Protein AF-0000000085029215 (afdb_homodimer)

Secondary structure (DSSP, 8-state):
----HHHHHHHHHHHHHHHHTTGGG-EE--SSGGGGGS-TT--EEEEEETTS-EEEEESTT--EE-GGGHHHHHHHHHHHHT-HHHHHHHS-----SS-TT-SHHHHHS-SS-S-TTSHHHHHHHHHH--SSSHHHHHHHHHHHHHT-TT--B-HHHHHHHHHHTHHHHHHHHHHHHTT-S-S-HHHHHHHHHHHHTBEE-HHHHHHHHHHHHTTTB-TTT--B-S-HHHHHHHHHHHHHHTTGGGHHHHHHHT-S-EEE-TTSEEEEEETTTEEEEEE--EE-TTS-BHHHHHHHHHHHHHHT-STT-S---/----HHHHHHHHHHHHHHHHTTGGG-B---SSGGGGGS-TT--EEEEEETTS-EEEEESTT--EE-GGGHHHHHHHHHHHHT-HHHHHHHS-----SS-TT-SHHHHHS-SS-S-TTSHHHHHHHHHH--SSSHHHHHHHHHHHHHT-TT--B-HHHHHHHHHHTHHHHHHHHHHHHTT-S-S-HHHHHHHHHHHHTBEE-HHHHHHHHHHHHTTTB-TTT--B-S-HHHHHHHHHHHHHHTTGGGHHHHHHHT-S-EEE-TTSEEEEEETTTEEEEEE---B-TTS-BHHHHHHHHHHHHHHT--TT-S---

Solvent-accessible surface area (backbone atoms only — not comparable to full-atom values): 29924 Å² total; per-residue (Å²): 131,88,77,51,70,67,56,52,46,49,50,48,46,50,21,49,54,56,10,59,73,41,36,84,72,27,45,57,42,57,90,47,65,66,55,47,68,58,62,70,83,49,42,16,31,17,40,28,38,54,88,68,53,72,44,71,38,76,45,18,79,55,72,37,36,34,26,53,38,34,35,59,56,43,45,51,48,14,41,72,53,48,26,64,69,61,51,54,73,45,24,46,52,31,42,50,60,50,58,53,78,54,63,65,59,53,70,73,74,53,76,46,33,46,19,47,72,27,54,62,12,31,48,39,33,50,43,43,38,62,52,101,48,52,55,59,56,47,52,52,50,50,20,59,50,31,71,37,87,78,58,45,70,39,63,69,45,23,53,47,44,64,72,63,37,59,66,60,48,52,47,38,50,52,33,38,73,68,69,56,36,63,78,56,51,68,62,36,48,50,44,44,35,44,51,25,18,26,38,42,25,10,45,32,30,4,39,32,18,16,26,47,30,38,48,15,28,39,68,87,77,64,45,74,78,38,59,47,71,56,33,34,42,53,46,43,46,21,34,53,33,18,46,45,62,42,11,30,50,44,32,55,69,26,24,41,30,22,31,36,8,59,48,8,34,36,33,26,30,28,71,86,9,22,5,28,6,18,25,10,33,18,16,34,97,76,39,42,18,40,22,33,51,44,23,47,33,44,47,18,67,76,46,28,34,24,73,69,46,88,52,83,109,131,89,76,52,72,68,56,53,46,49,51,48,47,51,20,49,54,57,10,60,72,40,36,84,73,27,46,58,41,57,90,48,65,68,54,46,69,59,60,70,82,48,42,16,33,16,41,27,38,54,87,68,52,72,43,72,39,75,45,19,78,53,72,38,37,35,26,55,38,33,34,60,57,45,44,52,48,15,41,72,52,48,27,64,69,60,51,55,72,46,24,46,52,31,42,51,60,51,57,50,80,57,63,65,59,53,70,74,74,54,77,46,33,46,19,48,70,26,54,63,13,31,47,39,35,49,44,43,38,62,52,100,49,51,55,61,55,47,51,52,49,51,21,59,50,31,70,36,87,78,57,44,71,38,63,69,46,24,52,48,44,64,72,62,39,58,66,60,48,52,48,40,50,52,33,38,74,69,69,54,36,62,78,56,52,69,62,37,48,51,46,44,35,44,49,26,18,26,38,42,26,10,47,31,30,3,39,31,17,16,25,48,32,39,48,15,26,38,66,88,78,64,45,74,78,38,59,48,71,56,32,34,42,52,46,41,46,22,36,52,32,18,46,46,63,42,11,30,50,45,33,56,66,27,24,41,31,24,31,36,7,61,48,8,36,35,32,27,30,28,71,86,9,23,4,28,6,18,24,10,30,16,17,34,97,75,40,40,18,38,22,33,52,45,23,46,34,45,47,17,67,75,46,28,35,25,73,69,46,89,52,83,108

Organism: Acidaminococcus fermentans (strain ATCC 25085 / DSM 20731 / CCUG 9996 / CIP 106432 / VR4) (NCBI:txid591001)

Radius of gyration: 23.84 Å; Cα contacts (8 Å, |Δi|>4): 1475; chains: 2; bounding box: 52×67×58 Å

pLDDT: mean 93.34, std 10.78, range [43.97, 98.94]

Foldseek 3Di:
DPDDPVRLLVLLQVLLVQLQVCLVQFAFDPLQPVSNPDDQNFKKKWKAFLVGDIHIDTPQPDKWFQALVLLLLLLLQLCVAQNDCQLCVQAALAADLDALLDPVVCPDDDVHHHRSSGLLSVLQSLQSRDDPDSLVVSQVLLCVQLVHNVWDFDPSSLVSCLVSVVSSLVSLVSCVVVVSHDDDSSVSVSSSSRSRRIMDGQSSLFSNLLCLLVQQANSVVRDRSGHSVSSVSSQVSLQRPAQGSCSVVLCVQLQWRWHFRLSAKIWTHFHNRMIMIMGRSGAHPSSYRSSVSSSSSSCCVVQVRHRPGPDHD/DPDDPVRLLVLLQVLLVQLQVCLVQFAFDPLQPVSNPDDQNFKKKWKAFLVGDIHIDTFQPDKWFQALVLLLLLLLQLCVAQNDCLLCVQAALAADLDALLDPVVCPDDDVHHHRSSGLLSVLQSLQSRDDPDSLVVSLVLLCVQLVHNPWAFDPSSLVSCLVSVVSSLVSLVSSVVVVSHDDDSSVSVSSSSRSRRIMDGQSSLFSNLLCLLVQQANSVVRDRSGHSVSSVSSQVSLQRPAQGSCSVVLCVQLQWRWHFRLSAKIWTHFHNRMIMIMGGSGAHPSSYRSSVSSSSSSCCVVQVRHRPGPDHD

InterPro domains:
  IPR012338 Beta-lactamase/transpeptidase-like [G3DSA:3.40.710.10] (2-310)
  IPR012338 Beta-lactamase/transpeptidase-like [SSF56601] (5-309)
  IPR015868 Glutaminase [MF_00313] (8-308)
  IPR015868 Glutaminase [PF04960] (26-308)
  IPR015868 Glutaminase [PTHR12544] (4-311)
  IPR015868 Glutaminase [TIGR03814] (12-308)

Nearest PDB structures (foldseek):
  2pby-assembly1_C  TM=9.655E-01  e=1.599E-29  Geobacillus kaustophilus HTA426
  2pby-assembly1_B  TM=9.521E-01  e=1.149E-28  Geobacillus kaustophilus HTA426
  8bsm-assembly1_A  TM=9.367E-01  e=2.574E-26  Homo sapiens
  7sbn-assembly1_A  TM=9.062E-01  e=6.396E-26  Homo sapiens
  7sbn-assembly1_B  TM=9.075E-01  e=2.382E-25  Homo sapiens

Structure (mmCIF, N/CA/C/O backbone):
data_AF-0000000085029215-model_v1
#
loop_
_entity.id
_entity.type
_entity.pdbx_description
1 polymer Glutaminase
#
loop_
_atom_site.group_PDB
_atom_site.id
_atom_site.type_symbol
_atom_site.label_atom_id
_atom_site.label_alt_id
_atom_site.label_comp_id
_atom_site.label_asym_id
_atom_site.label_entity_id
_atom_site.label_seq_id
_atom_site.pdbx_PDB_ins_code
_atom_site.Cartn_x
_atom_site.Cartn_y
_atom_site.Cartn_z
_atom_site.occupancy
_atom_site.B_iso_or_equiv
_atom_site.auth_seq_id
_atom_site.auth_comp_id
_atom_site.auth_asym_id
_atom_site.auth_atom_id
_atom_site.pdbx_PDB_model_num
ATOM 1 N N . MET A 1 1 ? -18.906 8.383 -19.797 1 47.5 1 MET A N 1
ATOM 2 C CA . MET A 1 1 ? -19.641 9.641 -19.828 1 47.5 1 MET A CA 1
ATOM 3 C C . MET A 1 1 ? -19.078 10.641 -18.828 1 47.5 1 MET A C 1
ATOM 5 O O . MET A 1 1 ? -18.812 10.297 -17.688 1 47.5 1 MET A O 1
ATOM 9 N N . VAL A 1 2 ? -18.578 11.812 -19.328 1 64.69 2 VAL A N 1
ATOM 10 C CA . VAL A 1 2 ? -18.062 12.883 -18.484 1 64.69 2 VAL A CA 1
ATOM 11 C C . VAL A 1 2 ? -19.172 13.43 -17.594 1 64.69 2 VAL A C 1
ATOM 13 O O . VAL A 1 2 ? -20.219 13.867 -18.094 1 64.69 2 VAL A O 1
ATOM 16 N N . MET A 1 3 ? -19.094 13.133 -16.281 1 82.44 3 MET A N 1
ATOM 17 C CA . MET A 1 3 ? -20.062 13.656 -15.328 1 82.44 3 MET A CA 1
ATOM 18 C C . MET A 1 3 ? -20.047 15.18 -15.312 1 82.44 3 MET A C 1
ATOM 20 O O . MET A 1 3 ? -19 15.797 -15.43 1 82.44 3 MET A O 1
ATOM 24 N N . ASP A 1 4 ? -21.219 15.766 -15.352 1 88.06 4 ASP A N 1
ATOM 25 C CA . ASP A 1 4 ? -21.25 17.219 -15.289 1 88.06 4 ASP A CA 1
ATOM 26 C C . ASP A 1 4 ? -21.094 17.719 -13.852 1 88.06 4 ASP A C 1
ATOM 28 O O . ASP A 1 4 ? -21.031 16.906 -12.914 1 88.06 4 ASP A O 1
ATOM 32 N N . LYS A 1 5 ? -20.953 18.984 -13.688 1 91.38 5 LYS A N 1
ATOM 33 C CA . LYS A 1 5 ? -20.656 19.641 -12.414 1 91.38 5 LYS A CA 1
ATOM 34 C C . LYS A 1 5 ? -21.766 19.406 -11.398 1 91.38 5 LYS A C 1
ATOM 36 O O . LYS A 1 5 ? -21.5 19.172 -10.219 1 91.38 5 LYS A O 1
ATOM 41 N N . GLU A 1 6 ? -22.984 19.484 -11.844 1 93.88 6 GLU A N 1
ATOM 42 C CA . GLU A 1 6 ? -24.125 19.297 -10.961 1 93.88 6 GLU A CA 1
ATOM 43 C C . GLU A 1 6 ? -24.188 17.859 -10.438 1 93.88 6 GLU A C 1
ATOM 45 O O . GLU A 1 6 ? -24.547 17.641 -9.281 1 93.88 6 GLU A O 1
ATOM 50 N N . GLU A 1 7 ? -23.906 16.969 -11.289 1 95 7 GLU A N 1
ATOM 51 C CA . GLU A 1 7 ? -23.906 15.562 -10.898 1 95 7 GLU A CA 1
ATOM 52 C C . GLU A 1 7 ? -22.859 15.281 -9.844 1 95 7 GLU A C 1
ATOM 54 O O . GLU A 1 7 ? -23.109 14.555 -8.875 1 95 7 GLU A O 1
ATOM 59 N N . ILE A 1 8 ? -21.703 15.812 -10.047 1 96.12 8 ILE A N 1
ATOM 60 C CA . ILE A 1 8 ? -20.609 15.617 -9.102 1 96.12 8 ILE A CA 1
ATOM 61 C C . ILE A 1 8 ? -20.984 16.234 -7.75 1 96.12 8 ILE A C 1
ATOM 63 O O . ILE A 1 8 ? -20.734 15.625 -6.699 1 96.12 8 ILE A O 1
ATOM 67 N N . GLN A 1 9 ? -21.547 17.422 -7.754 1 97.62 9 GLN A N 1
ATOM 68 C CA . GLN A 1 9 ? -21.984 18.062 -6.523 1 97.62 9 GLN A CA 1
ATOM 69 C C . GLN A 1 9 ? -23.016 17.219 -5.797 1 97.62 9 GLN A C 1
ATOM 71 O O . GLN A 1 9 ? -23 17.109 -4.57 1 97.62 9 GLN A O 1
ATOM 76 N N . ARG A 1 10 ? -23.922 16.625 -6.547 1 97.5 10 ARG A N 1
ATOM 77 C CA . ARG A 1 10 ? -24.938 15.766 -5.957 1 97.5 10 ARG A CA 1
ATOM 78 C C . ARG A 1 10 ? -24.312 14.547 -5.289 1 97.5 10 ARG A C 1
ATOM 80 O O . ARG A 1 10 ? -24.766 14.117 -4.223 1 97.5 10 ARG A O 1
ATOM 87 N N . ILE A 1 11 ? -23.344 14.016 -5.988 1 97.69 11 ILE A N 1
ATOM 88 C CA . ILE A 1 11 ? -22.641 12.867 -5.43 1 97.69 11 ILE A CA 1
ATOM 89 C C . ILE A 1 11 ? -21.969 13.258 -4.113 1 97.69 11 ILE A C 1
ATOM 91 O O . ILE A 1 11 ? -22.016 12.5 -3.139 1 97.69 11 ILE A O 1
ATOM 95 N N . LEU A 1 12 ? -21.359 14.414 -4.059 1 98.06 12 LEU A N 1
ATOM 96 C CA . LEU A 1 12 ? -20.703 14.898 -2.852 1 98.06 12 LEU A CA 1
ATOM 97 C C . LEU A 1 12 ? -21.703 15.094 -1.721 1 98.06 12 LEU A C 1
ATOM 99 O O . LEU A 1 12 ? -21.422 14.742 -0.572 1 98.06 12 LEU A O 1
ATOM 103 N N . GLU A 1 13 ? -22.828 15.648 -2.027 1 98.44 13 GLU A N 1
ATOM 104 C CA . GLU A 1 13 ? -23.875 15.875 -1.032 1 98.44 13 GLU A CA 1
ATOM 105 C C . GLU A 1 13 ? -24.438 14.562 -0.51 1 98.44 13 GLU A C 1
ATOM 107 O O . GLU A 1 13 ? -24.703 14.422 0.686 1 98.44 13 GLU A O 1
ATOM 112 N N . LYS A 1 14 ? -24.609 13.648 -1.439 1 98.38 14 LYS A N 1
ATOM 113 C CA . LYS A 1 14 ? -25.047 12.32 -1.029 1 98.38 14 LYS A CA 1
ATOM 114 C C . LYS A 1 14 ? -24.031 11.656 -0.115 1 98.38 14 LYS A C 1
ATOM 116 O O . LYS A 1 14 ? -24.391 11.023 0.881 1 98.38 14 LYS A O 1
ATOM 121 N N . ALA A 1 15 ? -22.781 11.75 -0.502 1 98.69 15 ALA A N 1
ATOM 122 C CA . ALA A 1 15 ? -21.703 11.195 0.323 1 98.69 15 ALA A CA 1
ATOM 123 C C . ALA A 1 15 ? -21.719 11.812 1.72 1 98.69 15 ALA A C 1
ATOM 125 O O . ALA A 1 15 ? -21.531 11.109 2.715 1 98.69 15 ALA A O 1
ATOM 126 N N . LEU A 1 16 ? -21.891 13.109 1.789 1 98.75 16 LEU A N 1
ATOM 127 C CA . LEU A 1 16 ? -21.969 13.805 3.07 1 98.75 16 LEU A CA 1
ATOM 128 C C . LEU A 1 16 ? -23.094 13.258 3.928 1 98.75 16 LEU A C 1
ATOM 130 O O . LEU A 1 16 ? -22.922 13.016 5.125 1 98.75 16 LEU A O 1
ATOM 134 N N . GLU A 1 17 ? -24.281 13.102 3.332 1 98.62 17 GLU A N 1
ATOM 135 C CA . GLU A 1 17 ? -25.438 12.594 4.062 1 98.62 17 GLU A CA 1
ATOM 136 C C . GLU A 1 17 ? -25.188 11.188 4.586 1 98.62 17 GLU A C 1
ATOM 138 O O . GLU A 1 17 ? -25.531 10.867 5.727 1 98.62 17 GLU A O 1
ATOM 143 N N . GLU A 1 18 ? -24.594 10.383 3.764 1 98.62 18 GLU A N 1
ATOM 144 C CA . GLU A 1 18 ? -24.25 9.031 4.199 1 98.62 18 GLU A CA 1
ATOM 145 C C . GLU A 1 18 ? -23.234 9.062 5.336 1 98.62 18 GLU A C 1
ATOM 147 O O . GLU A 1 18 ? -23.281 8.227 6.238 1 98.62 18 GLU A O 1
ATOM 152 N N . GLY A 1 19 ? -22.281 9.961 5.238 1 98.62 19 GLY A N 1
ATOM 153 C CA . GLY A 1 19 ? -21.344 10.148 6.324 1 98.62 19 GLY A CA 1
ATOM 154 C C . GLY A 1 19 ? -22 10.555 7.629 1 98.62 19 GLY A C 1
ATOM 155 O O . GLY A 1 19 ? -21.578 10.109 8.703 1 98.62 19 GLY A O 1
ATOM 156 N N . ARG A 1 20 ? -22.969 11.391 7.539 1 98.5 20 ARG A N 1
ATOM 157 C CA . ARG A 1 20 ? -23.688 11.82 8.727 1 98.5 20 ARG A CA 1
ATOM 158 C C . ARG A 1 20 ? -24.391 10.648 9.398 1 98.5 20 ARG A C 1
ATOM 160 O O . ARG A 1 20 ? -24.484 10.586 10.625 1 98.5 20 ARG A O 1
ATOM 167 N N . ASN A 1 21 ? -24.797 9.688 8.609 1 98.38 21 ASN A N 1
ATOM 168 C CA . ASN A 1 21 ? -25.578 8.555 9.086 1 98.38 21 ASN A CA 1
ATOM 169 C C . ASN A 1 21 ? -24.719 7.598 9.922 1 98.38 21 ASN A C 1
ATOM 171 O O . ASN A 1 21 ? -25.266 6.734 10.617 1 98.38 21 ASN A O 1
ATOM 175 N N . VAL A 1 22 ? -23.406 7.762 9.898 1 98.44 22 VAL A N 1
ATOM 176 C CA . VAL A 1 22 ? -22.578 6.801 10.617 1 98.44 22 VAL A CA 1
ATOM 177 C C . VAL A 1 22 ? -21.859 7.496 11.766 1 98.44 22 VAL A C 1
ATOM 179 O O . VAL A 1 22 ? -21.031 6.887 12.445 1 98.44 22 VAL A O 1
ATOM 182 N N . LEU A 1 23 ? -22.125 8.75 12.008 1 98 23 LEU A N 1
ATOM 183 C CA . LEU A 1 23 ? -21.422 9.508 13.039 1 98 23 LEU A CA 1
ATOM 184 C C . LEU A 1 23 ? -21.578 8.852 14.406 1 98 23 LEU A C 1
ATOM 186 O O . LEU A 1 23 ? -20.672 8.93 15.242 1 98 23 LEU A O 1
ATOM 190 N N . TYR A 1 24 ? -22.656 8.133 14.617 1 97.06 24 TYR A N 1
ATOM 191 C CA . TYR A 1 24 ? -22.953 7.504 15.898 1 97.06 24 TYR A CA 1
ATOM 192 C C . TYR A 1 24 ? -21.922 6.414 16.219 1 97.06 24 TYR A C 1
ATOM 194 O O . TYR A 1 24 ? -21.797 5.988 17.375 1 97.06 24 TYR A O 1
ATOM 202 N N . GLU A 1 25 ? -21.172 6.016 15.211 1 97.5 25 GLU A N 1
ATOM 203 C CA . GLU A 1 25 ? -20.188 4.953 15.391 1 97.5 25 GLU A CA 1
ATOM 204 C C . GLU A 1 25 ? -18.891 5.492 16 1 97.5 25 GLU A C 1
ATOM 206 O O . GLU A 1 25 ? -18.016 4.723 16.406 1 97.5 25 GLU A O 1
ATOM 211 N N . GLY A 1 26 ? -18.781 6.84 16.078 1 97.56 26 GLY A N 1
ATOM 212 C CA . GLY A 1 26 ? -17.516 7.441 16.5 1 97.56 26 GLY A CA 1
ATOM 213 C C . GLY A 1 26 ? -17.625 8.188 17.812 1 97.56 26 GLY A C 1
ATOM 214 O O . GLY A 1 26 ? -18.719 8.32 18.359 1 97.56 26 GLY A O 1
ATOM 215 N N . ARG A 1 27 ? -16.453 8.602 18.297 1 96.31 27 ARG A N 1
ATOM 216 C CA . ARG A 1 27 ? -16.328 9.469 19.469 1 96.31 27 ARG A CA 1
ATOM 217 C C . ARG A 1 27 ? -15.25 10.531 19.25 1 96.31 27 ARG A C 1
ATOM 219 O O . ARG A 1 27 ? -14.25 10.273 18.578 1 96.31 27 ARG A O 1
ATOM 226 N N . VAL A 1 28 ? -15.523 11.633 19.781 1 95.31 28 VAL A N 1
ATOM 227 C CA . VAL A 1 28 ? -14.516 12.688 19.719 1 95.31 28 VAL A CA 1
ATOM 228 C C . VAL A 1 28 ? -13.305 12.297 20.562 1 95.31 28 VAL A C 1
ATOM 230 O O . VAL A 1 28 ? -13.445 11.719 21.641 1 95.31 28 VAL A O 1
ATOM 233 N N . ALA A 1 29 ? -12.117 12.578 20.031 1 89.75 29 ALA A N 1
ATOM 234 C CA . ALA A 1 29 ? -10.898 12.273 20.781 1 89.75 29 ALA A CA 1
ATOM 235 C C . ALA A 1 29 ? -10.875 13.023 22.109 1 89.75 29 ALA A C 1
ATOM 237 O O . ALA A 1 29 ? -11.094 14.234 22.156 1 89.75 29 ALA A O 1
ATOM 238 N N . SER A 1 30 ? -10.516 12.273 23.172 1 87.38 30 SER A N 1
ATOM 239 C CA . SER A 1 30 ? -10.57 12.914 24.484 1 87.38 30 SER A CA 1
ATOM 240 C C . SER A 1 30 ? -9.227 12.836 25.188 1 87.38 30 SER A C 1
ATOM 242 O O . SER A 1 30 ? -9.023 13.469 26.234 1 87.38 30 SER A O 1
ATOM 244 N N . TYR A 1 31 ? -8.328 12.148 24.609 1 80.44 31 TYR A N 1
ATOM 245 C CA . TYR A 1 31 ? -7.039 11.992 25.281 1 80.44 31 TYR A CA 1
ATOM 246 C C . TYR A 1 31 ? -6.219 13.273 25.203 1 80.44 31 TYR A C 1
ATOM 248 O O . TYR A 1 31 ? -5.273 13.461 25.969 1 80.44 31 TYR A O 1
ATOM 256 N N . ILE A 1 32 ? -6.5 14.133 24.281 1 85 32 ILE A N 1
ATOM 257 C CA . ILE A 1 32 ? -6.094 15.539 24.281 1 85 32 ILE A CA 1
ATOM 258 C C . ILE A 1 32 ? -7.289 16.422 24.625 1 85 32 ILE A C 1
ATOM 260 O O . ILE A 1 32 ? -8.195 16.594 23.797 1 85 32 ILE A O 1
ATOM 264 N N . PRO A 1 33 ? -7.285 16.984 25.703 1 87.31 33 PRO A N 1
ATOM 265 C CA . PRO A 1 33 ? -8.469 17.672 26.234 1 87.31 33 PRO A CA 1
ATOM 266 C C . PRO A 1 33 ? -9.031 18.703 25.25 1 87.31 33 PRO A C 1
ATOM 268 O O . PRO A 1 33 ? -10.25 18.828 25.125 1 87.31 33 PRO A O 1
ATOM 271 N N . GLU A 1 34 ? -8.18 19.422 24.609 1 87.88 34 GLU A N 1
ATOM 272 C CA . GLU A 1 34 ? -8.633 20.469 23.703 1 87.88 34 GLU A CA 1
ATOM 273 C C . GLU A 1 34 ? -9.398 19.891 22.531 1 87.88 34 GLU A C 1
ATOM 275 O O . GLU A 1 34 ? -10.297 20.531 21.984 1 87.88 34 GLU A O 1
ATOM 280 N N . LEU A 1 35 ? -9.125 18.703 22.062 1 90 35 LEU A N 1
ATOM 281 C CA . LEU A 1 35 ? -9.812 18.062 20.938 1 90 35 LEU A CA 1
ATOM 282 C C . LEU A 1 35 ? -11.211 17.625 21.344 1 90 35 LEU A C 1
ATOM 284 O O . LEU A 1 35 ? -12.094 17.484 20.5 1 90 35 LEU A O 1
ATOM 288 N N . ALA A 1 36 ? -11.398 17.406 22.609 1 90.81 36 ALA A N 1
ATOM 289 C CA . ALA A 1 36 ? -12.68 16.938 23.141 1 90.81 36 ALA A CA 1
ATOM 290 C C . ALA A 1 36 ? -13.758 18.016 23 1 90.81 36 ALA A C 1
ATOM 292 O O . ALA A 1 36 ? -14.953 17.719 23.094 1 90.81 36 ALA A O 1
ATOM 293 N N . LYS A 1 37 ? -13.344 19.172 22.734 1 91.44 37 LYS A N 1
ATOM 294 C CA . LYS A 1 37 ? -14.266 20.312 22.656 1 91.44 37 LYS A CA 1
ATOM 295 C C . LYS A 1 37 ? -14.914 20.391 21.281 1 91.44 37 LYS A C 1
ATOM 297 O O . LYS A 1 37 ? -15.828 21.188 21.062 1 91.44 37 LYS A O 1
ATOM 302 N N . ALA A 1 38 ? -14.492 19.594 20.359 1 93.19 38 ALA A N 1
ATOM 303 C CA . ALA A 1 38 ? -15 19.641 19 1 93.19 38 ALA A CA 1
ATOM 304 C C . ALA A 1 38 ? -16.484 19.297 18.953 1 93.19 38 ALA A C 1
ATOM 306 O O . ALA A 1 38 ? -16.969 18.5 19.75 1 93.19 38 ALA A O 1
ATOM 307 N N . ASN A 1 39 ? -17.25 19.953 18.062 1 96.44 39 ASN A N 1
ATOM 308 C CA . ASN A 1 39 ? -18.656 19.656 17.812 1 96.44 39 ASN A CA 1
ATOM 309 C C . ASN A 1 39 ? -18.828 18.328 17.078 1 96.44 39 ASN A C 1
ATOM 311 O O . ASN A 1 39 ? -18.453 18.219 15.914 1 96.44 39 ASN A O 1
ATOM 315 N N . SER A 1 40 ? -19.422 17.359 17.703 1 96.62 40 SER A N 1
ATOM 316 C CA . SER A 1 40 ? -19.578 16 17.188 1 96.62 40 SER A CA 1
ATOM 317 C C . SER A 1 40 ? -20.406 15.984 15.914 1 96.62 40 SER A C 1
ATOM 319 O O . SER A 1 40 ? -20.359 15.016 15.148 1 96.62 40 SER A O 1
ATOM 321 N N . GLY A 1 41 ? -21.156 16.984 15.641 1 97.44 41 GLY A N 1
ATOM 322 C CA . GLY A 1 41 ? -22.016 17.031 14.469 1 97.44 41 GLY A CA 1
ATOM 323 C C . GLY A 1 41 ? -21.328 17.578 13.234 1 97.44 41 GLY A C 1
ATOM 324 O O . GLY A 1 41 ? -21.875 17.5 12.133 1 97.44 41 GLY A O 1
ATOM 325 N N . ASN A 1 42 ? -20.125 18.141 13.438 1 98.31 42 ASN A N 1
ATOM 326 C CA . ASN A 1 42 ? -19.406 18.688 12.305 1 98.31 42 ASN A CA 1
ATOM 327 C C . ASN A 1 42 ? -19.016 17.609 11.297 1 98.31 42 ASN A C 1
ATOM 329 O O . ASN A 1 42 ? -18.656 16.5 11.688 1 98.31 42 ASN A O 1
ATOM 333 N N . LEU A 1 43 ? -19.234 17.844 10.055 1 98.81 43 LEU A N 1
ATOM 334 C CA . LEU A 1 43 ? -18.797 17 8.945 1 98.81 43 LEU A CA 1
ATOM 335 C C . LEU A 1 43 ? -18.734 17.797 7.645 1 98.81 43 LEU A C 1
ATOM 337 O O . LEU A 1 43 ? -19.672 18.531 7.316 1 98.81 43 LEU A O 1
ATOM 341 N N . GLY A 1 44 ? -17.656 17.719 6.98 1 98.75 44 GLY A N 1
ATOM 342 C CA . GLY A 1 44 ? -17.484 18.438 5.727 1 98.75 44 GLY A CA 1
ATOM 343 C C . GLY A 1 44 ? -16.547 17.75 4.758 1 98.75 44 GLY A C 1
ATOM 344 O O . GLY A 1 44 ? -15.789 16.859 5.152 1 98.75 44 GLY A O 1
ATOM 345 N N . VAL A 1 45 ? -16.641 18.094 3.465 1 98.88 45 VAL A N 1
ATOM 346 C CA . VAL A 1 45 ? -15.797 17.547 2.416 1 98.88 45 VAL A CA 1
ATOM 347 C C . VAL A 1 45 ? -15.555 18.594 1.331 1 98.88 45 VAL A C 1
ATOM 349 O O . VAL A 1 45 ? -16.453 19.375 1.011 1 98.88 45 VAL A O 1
ATOM 352 N N . CYS A 1 46 ? -14.375 18.594 0.894 1 98.88 46 CYS A N 1
ATOM 353 C CA . CYS A 1 46 ? -13.984 19.406 -0.246 1 98.88 46 CYS A CA 1
ATOM 354 C C . CYS A 1 46 ? -13.172 18.609 -1.25 1 98.88 46 CYS A C 1
ATOM 356 O O . CYS A 1 46 ? -12.273 17.859 -0.868 1 98.88 46 CYS A O 1
ATOM 358 N N . LEU A 1 47 ? -13.523 18.625 -2.512 1 98.75 47 LEU A N 1
ATOM 359 C CA . LEU A 1 47 ? -12.82 18 -3.631 1 98.75 47 LEU A CA 1
ATOM 360 C C . LEU A 1 47 ? -12.32 19.062 -4.605 1 98.75 47 LEU A C 1
ATOM 362 O O . LEU A 1 47 ? -13.078 19.953 -5.012 1 98.75 47 LEU A O 1
ATOM 366 N N . MET A 1 48 ? -11.047 19 -4.906 1 98.12 48 MET A N 1
ATOM 367 C CA . MET A 1 48 ? -10.453 19.969 -5.816 1 98.12 48 MET A CA 1
ATOM 368 C C . MET A 1 48 ? -9.789 19.281 -7.004 1 98.12 48 MET A C 1
ATOM 370 O O . MET A 1 48 ? -9.148 18.234 -6.844 1 98.12 48 MET A O 1
ATOM 374 N N . ARG A 1 49 ? -9.945 19.875 -8.141 1 97.06 49 ARG A N 1
ATOM 375 C CA . ARG A 1 49 ? -9.25 19.453 -9.352 1 97.06 49 ARG A CA 1
ATOM 376 C C . ARG A 1 49 ? -8.172 20.453 -9.742 1 97.06 49 ARG A C 1
ATOM 378 O O . ARG A 1 49 ? -8.266 21.641 -9.406 1 97.06 49 ARG A O 1
ATOM 385 N N . LYS A 1 50 ? -7.207 19.984 -10.484 1 96.44 50 LYS A N 1
ATOM 386 C CA . LYS A 1 50 ? -6.086 20.844 -10.852 1 96.44 50 LYS A CA 1
ATOM 387 C C . LYS A 1 50 ? -6.516 21.922 -11.844 1 96.44 50 LYS A C 1
ATOM 389 O O . LYS A 1 50 ? -5.809 22.906 -12.047 1 96.44 50 LYS A O 1
ATOM 394 N N . ASP A 1 51 ? -7.645 21.734 -12.422 1 94.94 51 ASP A N 1
ATOM 395 C CA . ASP A 1 51 ? -8.102 22.75 -13.375 1 94.94 51 ASP A CA 1
ATOM 396 C C . ASP A 1 51 ? -8.773 23.906 -12.656 1 94.94 51 ASP A C 1
ATOM 398 O O . ASP A 1 51 ? -9.266 24.844 -13.297 1 94.94 51 ASP A O 1
ATOM 402 N N . GLY A 1 52 ? -8.828 23.812 -11.367 1 91.75 52 GLY A N 1
ATOM 403 C CA . GLY A 1 52 ? -9.359 24.922 -10.586 1 91.75 52 GLY A CA 1
ATOM 404 C C . GLY A 1 52 ? -10.758 24.656 -10.062 1 91.75 52 GLY A C 1
ATOM 405 O O . GLY A 1 52 ? -11.258 25.391 -9.211 1 91.75 52 GLY A O 1
ATOM 406 N N . THR A 1 53 ? -11.406 23.562 -10.508 1 95.88 53 THR A N 1
ATOM 407 C CA . THR A 1 53 ? -12.758 23.25 -10.062 1 95.88 53 THR A CA 1
ATOM 408 C C . THR A 1 53 ? -12.75 22.766 -8.617 1 95.88 53 THR A C 1
ATOM 410 O O . THR A 1 53 ? -11.867 22 -8.219 1 95.88 53 THR A O 1
ATOM 413 N N . GLU A 1 54 ? -13.719 23.266 -7.906 1 97.06 54 GLU A N 1
ATOM 414 C CA . GLU A 1 54 ? -13.898 22.875 -6.508 1 97.06 54 GLU A CA 1
ATOM 415 C C . GLU A 1 54 ? -15.336 22.438 -6.23 1 97.06 54 GLU A C 1
ATOM 417 O O . GLU A 1 54 ? -16.281 23.062 -6.734 1 97.06 54 GLU A O 1
ATOM 422 N N . TYR A 1 55 ? -15.492 21.359 -5.555 1 98.06 55 TYR A N 1
ATOM 423 C CA . TYR A 1 55 ? -16.766 20.891 -5.004 1 98.06 55 TYR A CA 1
ATOM 424 C C . TYR A 1 55 ? -16.703 20.797 -3.484 1 98.06 55 TYR A C 1
ATOM 426 O O . TYR A 1 55 ? -15.711 20.312 -2.934 1 98.06 55 TYR A O 1
ATOM 434 N N . SER A 1 56 ? -17.656 21.328 -2.824 1 98.12 56 SER A N 1
ATOM 435 C CA . SER A 1 56 ? -17.641 21.25 -1.368 1 98.12 56 SER A CA 1
ATOM 436 C C . SER A 1 56 ? -19.047 21.016 -0.809 1 98.12 56 SER A C 1
ATOM 438 O O . SER A 1 56 ? -20.031 21.297 -1.474 1 98.12 56 SER A O 1
ATOM 440 N N . ALA A 1 57 ? -19.141 20.438 0.298 1 98.31 57 ALA A N 1
ATOM 441 C CA . ALA A 1 57 ? -20.375 20.188 1.036 1 98.31 57 ALA A CA 1
ATOM 442 C C . ALA A 1 57 ? -20.125 20.125 2.537 1 98.31 57 ALA A C 1
ATOM 444 O O . ALA A 1 57 ? -19.047 19.672 2.971 1 98.31 57 ALA A O 1
ATOM 445 N N . GLY A 1 58 ? -21.031 20.656 3.332 1 98.56 58 GLY A N 1
ATOM 446 C CA . GLY A 1 58 ? -20.938 20.594 4.781 1 98.56 58 GLY A CA 1
ATOM 447 C C . GLY A 1 58 ? -19.938 21.562 5.355 1 98.56 58 GLY A C 1
ATOM 448 O O . GLY A 1 58 ? -19.781 22.688 4.852 1 98.56 58 GLY A O 1
ATOM 449 N N . ASP A 1 59 ? -19.281 21.172 6.434 1 98.06 59 ASP A N 1
ATOM 450 C CA . ASP A 1 59 ? -18.438 22.031 7.258 1 98.06 59 ASP A CA 1
ATOM 451 C C . ASP A 1 59 ? -16.984 22 6.766 1 98.06 59 ASP A C 1
ATOM 453 O O . ASP A 1 59 ? -16.062 21.734 7.539 1 98.06 59 ASP A O 1
ATOM 457 N N . CYS A 1 60 ? -16.812 22.359 5.539 1 96.81 60 CYS A N 1
ATOM 458 C CA . CYS A 1 60 ? -15.5 22.188 4.941 1 96.81 60 CYS A CA 1
ATOM 459 C C . CYS A 1 60 ? -14.594 23.359 5.266 1 96.81 60 CYS A C 1
ATOM 461 O O . CYS A 1 60 ? -13.375 23.281 5.082 1 96.81 60 CYS A O 1
ATOM 463 N N . ASN A 1 61 ? -15.141 24.469 5.902 1 97.44 61 ASN A N 1
ATOM 464 C CA . ASN A 1 61 ? -14.352 25.656 6.191 1 97.44 61 ASN A CA 1
ATOM 465 C C . ASN A 1 61 ? -14.078 25.797 7.688 1 97.44 61 ASN A C 1
ATOM 467 O O . ASN A 1 61 ? -13.445 26.766 8.117 1 97.44 61 ASN A O 1
ATOM 471 N N . ILE A 1 62 ? -14.484 24.875 8.5 1 97.88 62 ILE A N 1
ATOM 472 C CA . ILE A 1 62 ? -14.227 24.906 9.93 1 97.88 62 ILE A CA 1
ATOM 473 C C . ILE A 1 62 ? -12.781 24.5 10.211 1 97.88 62 ILE A C 1
ATOM 475 O O . ILE A 1 62 ? -12.328 23.438 9.773 1 97.88 62 ILE A O 1
ATOM 479 N N . PRO A 1 63 ? -12.062 25.359 10.875 1 98.06 63 PRO A N 1
ATOM 480 C CA . PRO A 1 63 ? -10.672 25.016 11.188 1 98.06 63 PRO A CA 1
ATOM 481 C C . PRO A 1 63 ? -10.555 23.922 12.25 1 98.06 63 PRO A C 1
ATOM 483 O O . PRO A 1 63 ? -11.383 23.859 13.156 1 98.06 63 PRO A O 1
ATOM 486 N N . PHE A 1 64 ? -9.617 23.109 12.172 1 98.06 64 PHE A N 1
ATOM 487 C CA . PHE A 1 64 ? -9.242 22.062 13.117 1 98.06 64 PHE A CA 1
ATOM 488 C C . PHE A 1 64 ? -7.738 21.812 13.094 1 98.06 64 PHE A C 1
ATOM 490 O O . PHE A 1 64 ? -7.059 22.203 12.148 1 98.06 64 PHE A O 1
ATOM 497 N N . THR A 1 65 ? -7.168 21.234 14.117 1 98 65 THR A N 1
ATOM 498 C CA . THR A 1 65 ? -5.742 20.938 14.125 1 98 65 THR A CA 1
ATOM 499 C C . THR A 1 65 ? -5.449 19.688 13.289 1 98 65 THR A C 1
ATOM 501 O O . THR A 1 65 ? -6.188 18.703 13.344 1 98 65 THR A O 1
ATOM 504 N N . MET A 1 66 ? -4.367 19.688 12.508 1 97 66 MET A N 1
ATOM 505 C CA . MET A 1 66 ? -4.062 18.641 11.539 1 97 66 MET A CA 1
ATOM 506 C C . MET A 1 66 ? -3.682 17.344 12.242 1 97 66 MET A C 1
ATOM 508 O O . MET A 1 66 ? -3.939 16.25 11.727 1 97 66 MET A O 1
ATOM 512 N N . GLN A 1 67 ? -3.051 17.516 13.508 1 97.44 67 GLN A N 1
ATOM 513 C CA . GLN A 1 67 ? -2.559 16.328 14.195 1 97.44 67 GLN A CA 1
ATOM 514 C C . GLN A 1 67 ? -1.73 15.461 13.258 1 97.44 67 GLN A C 1
ATOM 516 O O . GLN A 1 67 ? -0.832 15.953 12.57 1 97.44 67 GLN A O 1
ATOM 521 N N . SER A 1 68 ? -2.008 14.227 13.07 1 97.69 68 SER A N 1
ATOM 522 C CA . SER A 1 68 ? -1.14 13.281 12.375 1 97.69 68 SER A CA 1
ATOM 523 C C . SER A 1 68 ? -1.019 13.617 10.898 1 97.69 68 SER A C 1
ATOM 525 O O . SER A 1 68 ? -0.103 13.148 10.219 1 97.69 68 SER A O 1
ATOM 527 N N . ILE A 1 69 ? -1.92 14.344 10.32 1 98.81 69 ILE A N 1
ATOM 528 C CA . ILE A 1 69 ? -1.777 14.742 8.922 1 98.81 69 ILE A CA 1
ATOM 529 C C . ILE A 1 69 ? -0.477 15.523 8.742 1 98.81 69 ILE A C 1
ATOM 531 O O . ILE A 1 69 ? 0.134 15.477 7.672 1 98.81 69 ILE A O 1
ATOM 535 N N . SER A 1 70 ? -0.01 16.172 9.812 1 98.81 70 SER A N 1
ATOM 536 C CA . SER A 1 70 ? 1.212 16.969 9.789 1 98.81 70 SER A CA 1
ATOM 537 C C . SER A 1 70 ? 2.42 16.109 9.406 1 98.81 70 SER A C 1
ATOM 539 O O . SER A 1 70 ? 3.41 16.641 8.891 1 98.81 70 SER A O 1
ATOM 541 N N . LYS A 1 71 ? 2.334 14.812 9.664 1 98.69 71 LYS A N 1
ATOM 542 C CA . LYS A 1 71 ? 3.457 13.906 9.445 1 98.69 71 LYS A CA 1
ATOM 543 C C . LYS A 1 71 ? 3.842 13.852 7.965 1 98.69 71 LYS A C 1
ATOM 545 O O . LYS A 1 71 ? 5.004 13.617 7.629 1 98.69 71 LYS A O 1
ATOM 550 N N . THR A 1 72 ? 2.902 14.07 7.047 1 98.88 72 THR A N 1
ATOM 551 C CA . THR A 1 72 ? 3.217 14.094 5.625 1 98.88 72 THR A CA 1
ATOM 552 C C . THR A 1 72 ? 3.998 15.352 5.258 1 98.88 72 THR A C 1
ATOM 554 O O . THR A 1 72 ? 4.938 15.297 4.465 1 98.88 72 THR A O 1
ATOM 557 N N . PHE A 1 73 ? 3.641 16.5 5.859 1 98.94 73 PHE A N 1
ATOM 558 C CA . PHE A 1 73 ? 4.352 17.75 5.621 1 98.94 73 PHE A CA 1
ATOM 559 C C . PHE A 1 73 ? 5.77 17.688 6.184 1 98.94 73 PHE A C 1
ATOM 561 O O . PHE A 1 73 ? 6.719 18.125 5.531 1 98.94 73 PHE A O 1
ATOM 568 N N . SER A 1 74 ? 5.859 17.188 7.422 1 98.88 74 SER A N 1
ATOM 569 C CA . SER A 1 74 ? 7.184 17.094 8.031 1 98.88 74 SER A CA 1
ATOM 570 C C . SER A 1 74 ? 8.094 16.172 7.238 1 98.88 74 SER A C 1
ATOM 572 O O . SER A 1 74 ? 9.297 16.422 7.129 1 98.88 74 SER A O 1
ATOM 574 N N . LEU A 1 75 ? 7.555 15.078 6.723 1 98.88 75 LEU A N 1
ATOM 575 C CA . LEU A 1 75 ? 8.352 14.18 5.895 1 98.88 75 LEU A CA 1
ATOM 576 C C . LEU A 1 75 ? 8.828 14.883 4.633 1 98.88 75 LEU A C 1
ATOM 578 O O . LEU A 1 75 ? 9.992 14.742 4.238 1 98.88 75 LEU A O 1
ATOM 582 N N . ILE A 1 76 ? 7.934 15.617 3.945 1 98.94 76 ILE A N 1
ATOM 583 C CA . ILE A 1 76 ? 8.32 16.391 2.77 1 98.94 76 ILE A CA 1
ATOM 584 C C . ILE A 1 76 ? 9.484 17.312 3.117 1 98.94 76 ILE A C 1
ATOM 586 O O . ILE A 1 76 ? 10.5 17.344 2.416 1 98.94 76 ILE A O 1
ATOM 590 N N . LEU A 1 77 ? 9.312 18.016 4.207 1 98.88 77 LEU A N 1
ATOM 591 C CA . LEU A 1 77 ? 10.32 18.984 4.609 1 98.88 77 LEU A CA 1
ATOM 592 C C . LEU A 1 77 ? 11.641 18.297 4.934 1 98.88 77 LEU A C 1
ATOM 594 O O . LEU A 1 77 ? 12.711 18.781 4.547 1 98.88 77 LEU A O 1
ATOM 598 N N . ALA A 1 78 ? 11.594 17.203 5.684 1 98.88 78 ALA A N 1
ATOM 599 C CA . ALA A 1 78 ? 12.805 16.469 6.031 1 98.88 78 ALA A CA 1
ATOM 600 C C . ALA A 1 78 ? 13.516 15.961 4.781 1 98.88 78 ALA A C 1
ATOM 602 O O . ALA A 1 78 ? 14.742 16.062 4.68 1 98.88 78 ALA A O 1
ATOM 603 N N . LEU A 1 79 ? 12.781 15.422 3.891 1 98.81 79 LEU A N 1
ATOM 604 C CA . LEU A 1 79 ? 13.375 14.914 2.658 1 98.81 79 LEU A CA 1
ATOM 605 C C . LEU A 1 79 ? 13.969 16.047 1.834 1 98.81 79 LEU A C 1
ATOM 607 O O . LEU A 1 79 ? 15.008 15.867 1.184 1 98.81 79 LEU A O 1
ATOM 611 N N . GLN A 1 80 ? 13.312 17.188 1.824 1 98.56 80 GLN A N 1
ATOM 612 C CA . GLN A 1 80 ? 13.789 18.344 1.072 1 98.56 80 GLN A CA 1
ATOM 613 C C . GLN A 1 80 ? 15.07 18.906 1.68 1 98.56 80 GLN A C 1
ATOM 615 O O . GLN A 1 80 ? 15.945 19.391 0.959 1 98.56 80 GLN A O 1
ATOM 620 N N . THR A 1 81 ? 15.203 18.828 2.986 1 98.56 81 THR A N 1
ATOM 621 C CA . THR A 1 81 ? 16.297 19.531 3.652 1 98.56 81 THR A CA 1
ATOM 622 C C . THR A 1 81 ? 17.422 18.578 3.992 1 98.56 81 THR A C 1
ATOM 624 O O . THR A 1 81 ? 18.609 18.938 3.863 1 98.56 81 THR A O 1
ATOM 627 N N . ALA A 1 82 ? 17.109 17.359 4.426 1 98.06 82 ALA A N 1
ATOM 628 C CA . ALA A 1 82 ? 18.109 16.422 4.887 1 98.06 82 ALA A CA 1
ATOM 629 C C . ALA A 1 82 ? 18.422 15.367 3.816 1 98.06 82 ALA A C 1
ATOM 631 O O . ALA A 1 82 ? 19.5 14.781 3.799 1 98.06 82 ALA A O 1
ATOM 632 N N . GLY A 1 83 ? 17.422 15.133 2.953 1 98.06 83 GLY A N 1
ATOM 633 C CA . GLY A 1 83 ? 17.609 14.18 1.871 1 98.06 83 GLY A CA 1
ATOM 634 C C . GLY A 1 83 ? 17.141 12.781 2.221 1 98.06 83 GLY A C 1
ATOM 635 O O . GLY A 1 83 ? 16.953 12.461 3.396 1 98.06 83 GLY A O 1
ATOM 636 N N . TYR A 1 84 ? 17.016 11.984 1.184 1 97.88 84 TYR A N 1
ATOM 637 C CA . TYR A 1 84 ? 16.484 10.625 1.248 1 97.88 84 TYR A CA 1
ATOM 638 C C . TYR A 1 84 ? 17.359 9.742 2.137 1 97.88 84 TYR A C 1
ATOM 640 O O . TYR A 1 84 ? 16.844 9.07 3.039 1 97.88 84 TYR A O 1
ATOM 648 N N . ASP A 1 85 ? 18.625 9.703 1.906 1 97.5 85 ASP A N 1
ATOM 649 C CA . ASP A 1 85 ? 19.531 8.789 2.572 1 97.5 85 ASP A CA 1
ATOM 650 C C . ASP A 1 85 ? 19.547 9.016 4.082 1 97.5 85 ASP A C 1
ATOM 652 O O . ASP A 1 85 ? 19.484 8.062 4.863 1 97.5 85 ASP A O 1
ATOM 656 N N . LYS A 1 86 ? 19.578 10.227 4.496 1 96.81 86 LYS A N 1
ATOM 657 C CA . LYS A 1 86 ? 19.609 10.539 5.922 1 96.81 86 LYS A CA 1
ATOM 658 C C . LYS A 1 86 ? 18.297 10.141 6.598 1 96.81 86 LYS A C 1
ATOM 660 O O . LYS A 1 86 ? 18.297 9.477 7.633 1 96.81 86 LYS A O 1
ATOM 665 N N . VAL A 1 87 ? 17.203 10.508 6.027 1 97.88 87 VAL A N 1
ATOM 666 C CA . VAL A 1 87 ? 15.898 10.25 6.625 1 97.88 87 VAL A CA 1
ATOM 667 C C . VAL A 1 87 ? 15.664 8.75 6.738 1 97.88 87 VAL A C 1
ATOM 669 O O . VAL A 1 87 ? 15.359 8.242 7.82 1 97.88 87 VAL A O 1
ATOM 672 N N . PHE A 1 88 ? 15.969 8.039 5.707 1 96.88 88 PHE A N 1
ATOM 673 C CA . PHE A 1 88 ? 15.578 6.637 5.688 1 96.88 88 PHE A CA 1
ATOM 674 C C . PHE A 1 88 ? 16.703 5.75 6.195 1 96.88 88 PHE A C 1
ATOM 676 O O . PHE A 1 88 ? 16.547 4.527 6.285 1 96.88 88 PHE A O 1
ATOM 683 N N . SER A 1 89 ? 17.828 6.297 6.547 1 95.69 89 SER A N 1
ATOM 684 C CA . SER A 1 89 ? 18.797 5.574 7.355 1 95.69 89 SER A CA 1
ATOM 685 C C . SER A 1 89 ? 18.312 5.398 8.789 1 95.69 89 SER A C 1
ATOM 687 O O . SER A 1 89 ? 18.75 4.496 9.5 1 95.69 89 SER A O 1
ATOM 689 N N . LYS A 1 90 ? 17.297 6.199 9.195 1 95 90 LYS A N 1
ATOM 690 C CA . LYS A 1 90 ? 16.875 6.223 10.586 1 95 90 LYS A CA 1
ATOM 691 C C . LYS A 1 90 ? 15.445 5.684 10.734 1 95 90 LYS A C 1
ATOM 693 O O . LYS A 1 90 ? 15.039 5.289 11.828 1 95 90 LYS A O 1
ATOM 698 N N . ILE A 1 91 ? 14.773 5.789 9.703 1 95.06 91 ILE A N 1
ATOM 699 C CA . ILE A 1 91 ? 13.367 5.395 9.734 1 95.06 91 ILE A CA 1
ATOM 700 C C . ILE A 1 91 ? 13.094 4.367 8.641 1 95.06 91 ILE A C 1
ATOM 702 O O . ILE A 1 91 ? 13.609 4.492 7.527 1 95.06 91 ILE A O 1
ATOM 706 N N . GLY A 1 92 ? 12.336 3.395 8.922 1 92.88 92 GLY A N 1
ATOM 707 C CA . GLY A 1 92 ? 11.945 2.422 7.914 1 92.88 92 GLY A CA 1
ATOM 708 C C . GLY A 1 92 ? 10.82 2.914 7.016 1 92.88 92 GLY A C 1
ATOM 709 O O . GLY A 1 92 ? 10.539 4.113 6.969 1 92.88 92 GLY A O 1
ATOM 710 N N . MET A 1 93 ? 10.273 1.976 6.203 1 93.44 93 MET A N 1
ATOM 711 C CA . MET A 1 93 ? 9.219 2.301 5.25 1 93.44 93 MET A CA 1
ATOM 712 C C . MET A 1 93 ? 8.062 1.312 5.363 1 93.44 93 MET A C 1
ATOM 714 O O . MET A 1 93 ? 7.137 1.333 4.547 1 93.44 93 MET A O 1
ATOM 718 N N . GLU A 1 94 ? 8.102 0.455 6.387 1 89.44 94 GLU A N 1
ATOM 719 C CA . GLU A 1 94 ? 7.18 -0.678 6.469 1 89.44 94 GLU A CA 1
ATOM 720 C C . GLU A 1 94 ? 5.934 -0.323 7.273 1 89.44 94 GLU A C 1
ATOM 722 O O . GLU A 1 94 ? 6.02 0.391 8.273 1 89.44 94 GLU A O 1
ATOM 727 N N . PRO A 1 95 ? 4.789 -0.864 6.754 1 86.25 95 PRO A N 1
ATOM 728 C CA . PRO A 1 95 ? 3.59 -0.754 7.586 1 86.25 95 PRO A CA 1
ATOM 729 C C . PRO A 1 95 ? 3.658 -1.623 8.844 1 86.25 95 PRO A C 1
ATOM 731 O O . PRO A 1 95 ? 4.527 -2.49 8.945 1 86.25 95 PRO A O 1
ATOM 734 N N . THR A 1 96 ? 2.92 -1.247 9.773 1 74.94 96 THR A N 1
ATOM 735 C CA . THR A 1 96 ? 2.85 -2.064 10.977 1 74.94 96 THR A CA 1
ATOM 736 C C . THR A 1 96 ? 1.397 -2.324 11.367 1 74.94 96 THR A C 1
ATOM 738 O O . THR A 1 96 ? 0.518 -1.508 11.094 1 74.94 96 THR A O 1
ATOM 741 N N . GLY A 1 97 ? 1.157 -3.637 11.703 1 65.81 97 GLY A N 1
ATOM 742 C CA . GLY A 1 97 ? -0.174 -3.941 12.203 1 65.81 97 GLY A CA 1
ATOM 743 C C . GLY A 1 97 ? -0.406 -3.443 13.617 1 65.81 97 GLY A C 1
ATOM 744 O O . GLY A 1 97 ? -1.513 -3.561 14.148 1 65.81 97 GLY A O 1
ATOM 745 N N . ASP A 1 98 ? 0.664 -2.887 14.188 1 62.84 98 ASP A N 1
ATOM 746 C CA . ASP A 1 98 ? 0.542 -2.354 15.547 1 62.84 98 ASP A CA 1
ATOM 747 C C . ASP A 1 98 ? -0.12 -0.978 15.539 1 62.84 98 ASP A C 1
ATOM 749 O O . ASP A 1 98 ? -0.13 -0.294 14.508 1 62.84 98 ASP A O 1
ATOM 753 N N . ARG A 1 99 ? -0.584 -0.779 16.688 1 56.88 99 ARG A N 1
AT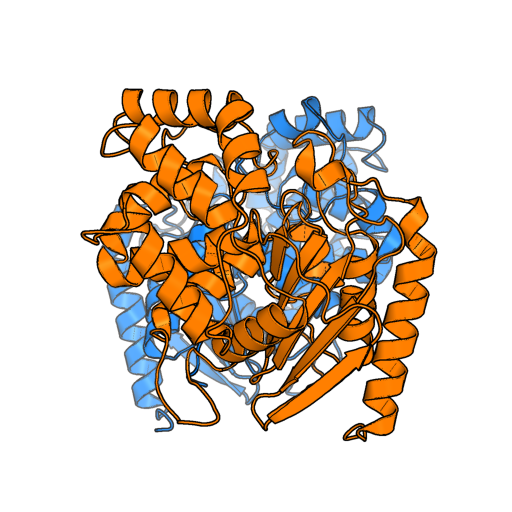OM 754 C CA . ARG A 1 99 ? -1.149 0.556 16.859 1 56.88 99 ARG A CA 1
ATOM 755 C C . ARG A 1 99 ? -0.105 1.632 16.578 1 56.88 99 ARG A C 1
ATOM 757 O O . ARG A 1 99 ? 1.074 1.456 16.891 1 56.88 99 ARG A O 1
ATOM 764 N N . PHE A 1 100 ? -0.476 2.734 16.031 1 49.81 100 PHE A N 1
ATOM 765 C CA . PHE A 1 100 ? 0.397 3.822 15.609 1 49.81 100 PHE A CA 1
ATOM 766 C C . PHE A 1 100 ? 1.236 4.332 16.781 1 49.81 100 PHE A C 1
ATOM 768 O O . PHE A 1 100 ? 2.264 4.98 16.578 1 49.81 100 PHE A O 1
ATOM 775 N N . ASP A 1 101 ? 0.854 4.082 17.953 1 46.88 101 ASP A N 1
ATOM 776 C CA . ASP A 1 101 ? 1.607 4.566 19.109 1 46.88 101 ASP A CA 1
ATOM 777 C C . ASP A 1 101 ? 2.24 3.408 19.875 1 46.88 101 ASP A C 1
ATOM 779 O O . ASP A 1 101 ? 2.598 3.553 21.047 1 46.88 101 ASP A O 1
ATOM 783 N N . SER A 1 102 ? 2.4 2.357 19.141 1 49.34 102 SER A N 1
ATOM 784 C CA . SER A 1 102 ? 2.906 1.162 19.812 1 49.34 102 SER A CA 1
ATOM 785 C C . SER A 1 102 ? 4.406 1.259 20.062 1 49.34 102 SER A C 1
ATOM 787 O O . SER A 1 102 ? 5.168 1.611 19.156 1 49.34 102 SER A O 1
ATOM 789 N N . ILE A 1 103 ? 4.879 1.033 21.297 1 47.59 103 ILE A N 1
ATOM 790 C CA . ILE A 1 103 ? 6.277 0.985 21.703 1 47.59 103 ILE A CA 1
ATOM 791 C C . ILE A 1 103 ? 6.832 -0.419 21.469 1 47.59 103 ILE A C 1
ATOM 793 O O . ILE A 1 103 ? 8.047 -0.6 21.328 1 47.59 103 ILE A O 1
ATOM 797 N N . LEU A 1 104 ? 5.98 -1.404 21.391 1 46.94 104 LEU A N 1
ATOM 798 C CA . LEU A 1 104 ? 6.371 -2.809 21.312 1 46.94 104 LEU A CA 1
ATOM 799 C C . LEU A 1 104 ? 7.297 -3.059 20.125 1 46.94 104 LEU A C 1
ATOM 801 O O . LEU A 1 104 ? 8.25 -3.828 20.234 1 46.94 104 LEU A O 1
ATOM 805 N N . GLN A 1 105 ? 7.086 -2.467 19.141 1 49.78 105 GLN A N 1
ATOM 806 C CA . GLN A 1 105 ? 7.879 -2.662 17.938 1 49.78 105 GLN A CA 1
ATOM 807 C C . GLN A 1 105 ? 9.336 -2.26 18.156 1 49.78 105 GLN A C 1
ATOM 809 O O . GLN A 1 105 ? 10.25 -2.918 17.656 1 49.78 105 GLN A O 1
ATOM 814 N N . LEU A 1 106 ? 9.516 -1.253 18.875 1 44.5 106 LEU A N 1
ATOM 815 C CA . LEU A 1 106 ? 10.852 -0.724 19.125 1 44.5 106 LEU A CA 1
ATOM 816 C C . LEU A 1 106 ? 11.68 -1.697 19.953 1 44.5 106 LEU A C 1
ATOM 818 O O . LEU A 1 106 ? 12.906 -1.696 19.891 1 44.5 106 LEU A O 1
ATOM 822 N N . GLU A 1 107 ? 11.039 -2.504 20.609 1 44.28 107 GLU A N 1
ATOM 823 C CA . GLU A 1 107 ? 11.758 -3.379 21.531 1 44.28 107 GLU A CA 1
ATOM 824 C C . GLU A 1 107 ? 12.172 -4.676 20.844 1 44.28 107 GLU A C 1
ATOM 826 O O . GLU A 1 107 ? 13.164 -5.297 21.234 1 44.28 107 GLU A O 1
ATOM 831 N N . LEU A 1 108 ? 11.398 -5.246 20 1 47.78 108 LEU A N 1
ATOM 832 C CA . LEU A 1 108 ? 11.57 -6.648 19.625 1 47.78 108 LEU A CA 1
ATOM 833 C C . LEU A 1 108 ? 12.664 -6.809 18.578 1 47.78 108 LEU A C 1
ATOM 835 O O . LEU A 1 108 ? 13.312 -7.852 18.516 1 47.78 108 LEU A O 1
ATOM 839 N N . LYS A 1 109 ? 12.641 -6.07 17.484 1 52.78 109 LYS A N 1
ATOM 840 C CA . LYS A 1 109 ? 13.594 -6.492 16.469 1 52.78 109 LYS A CA 1
ATOM 841 C C . LYS A 1 109 ? 14.516 -5.348 16.062 1 52.78 109 LYS A C 1
ATOM 843 O O . LYS A 1 109 ? 15.734 -5.449 16.203 1 52.78 109 LYS A O 1
ATOM 848 N N . ASP A 1 110 ? 14.172 -4.594 15.203 1 60.44 110 ASP A N 1
ATOM 849 C CA . ASP A 1 110 ? 14.875 -3.459 14.602 1 60.44 110 ASP A CA 1
ATOM 850 C C . ASP A 1 110 ? 14.492 -2.154 15.305 1 60.44 110 ASP A C 1
ATOM 852 O O . ASP A 1 110 ? 13.32 -1.91 15.578 1 60.44 110 ASP A O 1
ATOM 856 N N . TRP A 1 111 ? 15.602 -1.388 15.805 1 66.12 111 TRP A N 1
ATOM 857 C CA . TRP A 1 111 ? 15.492 -0.188 16.625 1 66.12 111 TRP A CA 1
ATOM 858 C C . TRP A 1 111 ? 14.922 0.976 15.828 1 66.12 111 TRP A C 1
ATOM 860 O O . TRP A 1 111 ? 14.562 2.012 16.391 1 66.12 111 TRP A O 1
ATOM 870 N N . ARG A 1 112 ? 14.773 0.719 14.602 1 84.69 112 ARG A N 1
ATOM 871 C CA . ARG A 1 112 ? 14.258 1.824 13.797 1 84.69 112 ARG A CA 1
ATOM 872 C C . ARG A 1 112 ? 12.742 1.77 13.703 1 84.69 112 ARG A C 1
ATOM 874 O O . ARG A 1 112 ? 12.164 0.692 13.555 1 84.69 112 ARG A O 1
ATOM 881 N N . PRO A 1 113 ? 12.148 3.1 13.891 1 89.94 113 PRO A N 1
ATOM 882 C CA . PRO A 1 113 ? 10.703 3.135 13.672 1 89.94 113 PRO A CA 1
ATOM 883 C C . PRO A 1 113 ? 10.297 2.551 12.32 1 89.94 113 PRO A C 1
ATOM 885 O O . PRO A 1 113 ? 11.023 2.711 11.336 1 89.94 113 PRO A O 1
ATOM 888 N N . PHE A 1 114 ? 9.18 1.996 12.148 1 88.06 114 PHE A N 1
ATOM 889 C CA . PHE A 1 114 ? 8.711 1.263 10.977 1 88.06 114 PHE A CA 1
ATOM 890 C C . PHE A 1 114 ? 8.523 2.201 9.797 1 88.06 114 PHE A C 1
ATOM 892 O O . PHE A 1 114 ? 8.797 1.828 8.648 1 88.06 114 PHE A O 1
ATOM 899 N N . ASN A 1 115 ? 8.016 3.357 10.102 1 93.25 115 ASN A N 1
ATOM 900 C CA . ASN A 1 115 ? 7.734 4.289 9.016 1 93.25 115 ASN A CA 1
ATOM 901 C C . ASN A 1 115 ? 7.488 5.703 9.539 1 93.25 115 ASN A C 1
ATOM 903 O O . ASN A 1 115 ? 7.328 5.902 10.742 1 93.25 115 ASN A O 1
ATOM 907 N N . PRO A 1 116 ? 7.422 6.707 8.719 1 96.44 116 PRO A N 1
ATOM 908 C CA . PRO A 1 116 ? 7.316 8.102 9.164 1 96.44 116 PRO A CA 1
ATOM 909 C C . PRO A 1 116 ? 5.883 8.5 9.516 1 96.44 116 PRO A C 1
ATOM 911 O O . PRO A 1 116 ? 5.645 9.625 9.953 1 96.44 116 PRO A O 1
ATOM 914 N N . MET A 1 117 ? 4.906 7.605 9.367 1 96 117 MET A N 1
ATOM 915 C CA . MET A 1 117 ? 3.51 7.973 9.57 1 96 117 MET A CA 1
ATOM 916 C C . MET A 1 117 ? 3.043 7.578 10.969 1 96 117 MET A C 1
ATOM 918 O O . MET A 1 117 ? 1.91 7.871 11.359 1 96 117 MET A O 1
ATOM 922 N N . ILE A 1 118 ? 3.891 6.934 11.719 1 92.88 118 ILE A N 1
ATOM 923 C CA . ILE A 1 118 ? 3.594 6.648 13.117 1 92.88 118 ILE A CA 1
ATOM 924 C C . ILE A 1 118 ? 4.355 7.621 14.016 1 92.88 118 ILE A C 1
ATOM 926 O O . ILE A 1 118 ? 5.285 8.289 13.562 1 92.88 118 ILE A O 1
ATOM 930 N N . ASN A 1 119 ? 3.951 7.645 15.273 1 92.25 119 ASN A N 1
ATOM 931 C CA . ASN A 1 119 ? 4.508 8.648 16.172 1 92.25 119 ASN A CA 1
ATOM 932 C C . ASN A 1 119 ? 6.027 8.539 16.266 1 92.25 119 ASN A C 1
ATOM 934 O O . ASN A 1 119 ? 6.738 9.531 16.109 1 92.25 119 ASN A O 1
ATOM 938 N N . ALA A 1 120 ? 6.523 7.336 16.484 1 91.19 120 ALA A N 1
ATOM 939 C CA . ALA A 1 120 ? 7.961 7.133 16.609 1 91.19 120 ALA A CA 1
ATOM 940 C C . ALA A 1 120 ? 8.703 7.629 15.375 1 91.19 120 ALA A C 1
ATOM 942 O O . ALA A 1 120 ? 9.703 8.336 15.484 1 91.19 120 ALA A O 1
ATOM 943 N N . GLY A 1 121 ? 8.227 7.27 14.195 1 95.44 121 GLY A N 1
ATOM 944 C CA . GLY A 1 121 ? 8.828 7.711 12.945 1 95.44 121 GLY A CA 1
ATOM 945 C C . GLY A 1 121 ? 8.734 9.211 12.734 1 95.44 121 GLY A C 1
ATOM 946 O O . GLY A 1 121 ? 9.672 9.828 12.227 1 95.44 121 GLY A O 1
ATOM 947 N N . ALA A 1 122 ? 7.605 9.781 13.117 1 96.88 122 ALA A N 1
ATOM 948 C CA . ALA A 1 122 ? 7.371 11.211 12.93 1 96.88 122 ALA A CA 1
ATOM 949 C C . ALA A 1 122 ? 8.281 12.039 13.828 1 96.88 122 ALA A C 1
ATOM 951 O O . ALA A 1 122 ? 8.75 13.109 13.43 1 96.88 122 ALA A O 1
ATOM 952 N N . ILE A 1 123 ? 8.469 11.555 15.016 1 96.44 123 ILE A N 1
ATOM 953 C CA . ILE A 1 123 ? 9.367 12.234 15.938 1 96.44 123 ILE A CA 1
ATOM 954 C C . ILE A 1 123 ? 10.789 12.227 15.375 1 96.44 123 ILE A C 1
ATOM 956 O O . ILE A 1 123 ? 11.461 13.258 15.375 1 96.44 123 ILE A O 1
ATOM 960 N N . VAL A 1 124 ? 11.219 11.086 14.875 1 97.38 124 VAL A N 1
ATOM 961 C CA . VAL A 1 124 ? 12.539 11.008 14.258 1 97.38 124 VAL A CA 1
ATOM 962 C C . VAL A 1 124 ? 12.578 11.898 13.016 1 97.38 124 VAL A C 1
ATOM 964 O O . VAL A 1 124 ? 13.578 12.578 12.766 1 97.38 124 VAL A O 1
ATOM 967 N N . THR A 1 125 ? 11.539 11.906 12.219 1 98.5 125 THR A N 1
ATOM 968 C CA . THR A 1 125 ? 11.445 12.758 11.039 1 98.5 125 THR A CA 1
ATOM 969 C C . THR A 1 125 ? 11.664 14.219 11.414 1 98.5 125 THR A C 1
ATOM 971 O O . THR A 1 125 ? 12.406 14.938 10.734 1 98.5 125 THR A O 1
ATOM 974 N N . ALA A 1 126 ? 10.984 14.648 12.469 1 98.31 126 ALA A N 1
ATOM 975 C CA . ALA A 1 126 ? 11.125 16.016 12.945 1 98.31 126 ALA A CA 1
ATOM 976 C C . ALA A 1 126 ? 12.586 16.344 13.266 1 98.31 126 ALA A C 1
ATOM 978 O O . ALA A 1 126 ? 13.062 17.438 12.984 1 98.31 126 ALA A O 1
ATOM 979 N N . SER A 1 127 ? 13.289 15.375 13.82 1 97.94 127 SER A N 1
ATOM 980 C CA . SER A 1 127 ? 14.688 15.562 14.195 1 97.94 127 SER A CA 1
ATOM 981 C C . SER A 1 127 ? 15.586 15.641 12.969 1 97.94 127 SER A C 1
ATOM 983 O O . SER A 1 127 ? 16.703 16.156 13.039 1 97.94 127 SER A O 1
ATOM 985 N N . CYS A 1 128 ? 15.125 15.148 11.836 1 98.12 128 CYS A N 1
ATOM 986 C CA . CYS A 1 128 ? 15.922 15.109 10.609 1 98.12 128 CYS A CA 1
ATOM 987 C C . CYS A 1 128 ? 15.859 16.438 9.875 1 98.12 128 CYS A C 1
ATOM 989 O O . CYS A 1 128 ? 16.688 16.719 9.016 1 98.12 128 CYS A O 1
ATOM 991 N N . ILE A 1 129 ? 14.844 17.281 10.195 1 98.44 129 ILE A N 1
ATOM 992 C CA . ILE A 1 129 ? 14.648 18.531 9.469 1 98.44 129 ILE A CA 1
ATOM 993 C C . ILE A 1 1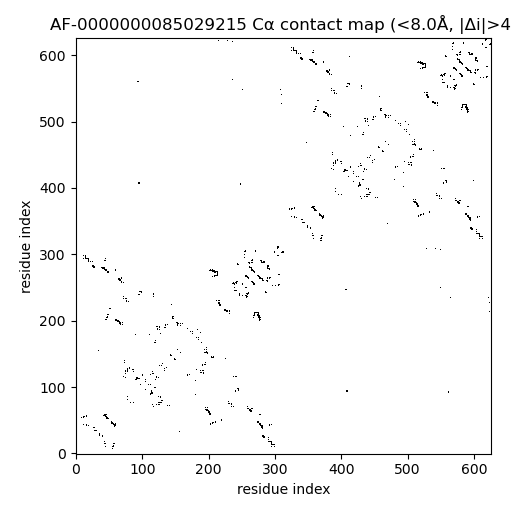29 ? 15.844 19.453 9.688 1 98.44 129 ILE A C 1
ATOM 995 O O . ILE A 1 129 ? 16.156 19.797 10.828 1 98.44 129 ILE A O 1
ATOM 999 N N . GLU A 1 130 ? 16.5 19.766 8.594 1 98.25 130 GLU A N 1
ATOM 1000 C CA . GLU A 1 130 ? 17.625 20.688 8.648 1 98.25 130 GLU A CA 1
ATOM 1001 C C . GLU A 1 130 ? 17.172 22.125 8.352 1 98.25 130 GLU A C 1
ATOM 1003 O O . GLU A 1 130 ? 17.078 22.516 7.188 1 98.25 130 GLU A O 1
ATOM 1008 N N . SER A 1 131 ? 16.953 22.906 9.367 1 97.69 131 SER A N 1
ATOM 1009 C CA . SER A 1 131 ? 16.516 24.297 9.32 1 97.69 131 SER A CA 1
ATOM 1010 C C . SER A 1 131 ? 16.828 25.016 10.633 1 97.69 131 SER A C 1
ATOM 1012 O O . SER A 1 131 ? 16.75 24.406 11.711 1 97.69 131 SER A O 1
ATOM 1014 N N . PRO A 1 132 ? 17.25 26.266 10.555 1 97.25 132 PRO A N 1
ATOM 1015 C CA . PRO A 1 132 ? 17.469 27.031 11.789 1 97.25 132 PRO A CA 1
ATOM 1016 C C . PRO A 1 132 ? 16.219 27.109 12.656 1 97.25 132 PRO A C 1
ATOM 1018 O O . PRO A 1 132 ? 16.312 27.172 13.883 1 97.25 132 PRO A O 1
ATOM 1021 N N . ASP A 1 133 ? 15.055 27.094 12.031 1 98.31 133 ASP A N 1
ATOM 1022 C CA . ASP A 1 133 ? 13.75 27.062 12.695 1 98.31 133 ASP A CA 1
ATOM 1023 C C . ASP A 1 133 ? 12.82 26.047 12.039 1 98.31 133 ASP A C 1
ATOM 1025 O O . ASP A 1 133 ? 11.984 26.406 11.211 1 98.31 133 ASP A O 1
ATOM 1029 N N . PRO A 1 134 ? 12.961 24.859 12.477 1 98.25 134 PRO A N 1
ATOM 1030 C CA . PRO A 1 134 ? 12.211 23.781 11.828 1 98.25 134 PRO A CA 1
ATOM 1031 C C . PRO A 1 134 ? 10.711 24.047 11.805 1 98.25 134 PRO A C 1
ATOM 1033 O O . PRO A 1 134 ? 10.047 23.781 10.797 1 98.25 134 PRO A O 1
ATOM 1036 N N . PHE A 1 135 ? 10.141 24.594 12.867 1 98.69 135 PHE A N 1
ATOM 1037 C CA . PHE A 1 135 ? 8.703 24.812 12.914 1 98.69 135 PHE A CA 1
ATOM 1038 C C . PHE A 1 135 ? 8.281 25.891 11.922 1 98.69 135 PHE A C 1
ATOM 1040 O O . PHE A 1 135 ? 7.266 25.75 11.234 1 98.69 135 PHE A O 1
ATOM 1047 N N . GLN A 1 136 ? 8.992 26.969 11.898 1 98.69 136 GLN A N 1
ATOM 1048 C CA . GLN A 1 136 ? 8.633 28.016 10.953 1 98.69 136 GLN A CA 1
ATOM 1049 C C . GLN A 1 136 ? 8.719 27.516 9.516 1 98.69 136 GLN A C 1
ATOM 1051 O O . GLN A 1 136 ? 7.863 27.844 8.688 1 98.69 136 GLN A O 1
ATOM 1056 N N . SER A 1 137 ? 9.781 26.812 9.211 1 98.81 137 SER A N 1
ATOM 1057 C CA . SER A 1 137 ? 9.906 26.234 7.875 1 98.81 137 SER A CA 1
ATOM 1058 C C . SER A 1 137 ? 8.719 25.328 7.551 1 98.81 137 SER A C 1
ATOM 1060 O O . SER A 1 137 ? 8.234 25.328 6.418 1 98.81 137 SER A O 1
ATOM 1062 N N . PHE A 1 138 ? 8.352 24.578 8.523 1 98.81 138 PHE A N 1
ATOM 1063 C CA . PHE A 1 138 ? 7.184 23.703 8.398 1 98.81 138 PHE A CA 1
ATOM 1064 C C . PHE A 1 138 ? 5.93 24.531 8.117 1 98.81 138 PHE A C 1
ATOM 1066 O O . PHE A 1 138 ? 5.18 24.234 7.188 1 98.81 138 PHE A O 1
ATOM 1073 N N . LEU A 1 139 ? 5.684 25.484 8.914 1 98.88 139 LEU A N 1
ATOM 1074 C CA . LEU A 1 139 ? 4.492 26.312 8.781 1 98.88 139 LEU A CA 1
ATOM 1075 C C . LEU A 1 139 ? 4.449 26.984 7.41 1 98.88 139 LEU A C 1
ATOM 1077 O O . LEU A 1 139 ? 3.387 27.062 6.789 1 98.88 139 LEU A O 1
ATOM 1081 N N . ASP A 1 140 ? 5.566 27.453 6.969 1 98.75 140 ASP A N 1
ATOM 1082 C CA . ASP A 1 140 ? 5.652 28.078 5.648 1 98.75 140 ASP A CA 1
ATOM 1083 C C . ASP A 1 140 ? 5.312 27.062 4.551 1 98.75 140 ASP A C 1
ATOM 1085 O O . ASP A 1 140 ? 4.633 27.406 3.58 1 98.75 140 ASP A O 1
ATOM 1089 N N . LEU A 1 141 ? 5.844 25.875 4.688 1 98.81 141 LEU A N 1
ATOM 1090 C CA . LEU A 1 141 ? 5.539 24.828 3.725 1 98.81 141 LEU A CA 1
ATOM 1091 C C . LEU A 1 141 ? 4.039 24.531 3.693 1 98.81 141 LEU A C 1
ATOM 1093 O O . LEU A 1 141 ? 3.451 24.406 2.617 1 98.81 141 LEU A O 1
ATOM 1097 N N . VAL A 1 142 ? 3.418 24.406 4.875 1 98.94 142 VAL A N 1
ATOM 1098 C CA . VAL A 1 142 ? 1.988 24.125 4.973 1 98.94 142 VAL A CA 1
ATOM 1099 C C . VAL A 1 142 ? 1.201 25.234 4.277 1 98.94 142 VAL A C 1
ATOM 1101 O O . VAL A 1 142 ? 0.3 24.969 3.482 1 98.94 142 VAL A O 1
ATOM 1104 N N . ARG A 1 143 ? 1.544 26.469 4.59 1 98.81 143 ARG A N 1
ATOM 1105 C CA . ARG A 1 143 ? 0.863 27.609 3.99 1 98.81 143 ARG A CA 1
ATOM 1106 C C . ARG A 1 143 ? 0.976 27.578 2.471 1 98.81 143 ARG A C 1
ATOM 1108 O O . ARG A 1 143 ? 0.003 27.859 1.765 1 98.81 143 ARG A O 1
ATOM 1115 N N . ARG A 1 144 ? 2.096 27.25 1.993 1 98.44 144 ARG A N 1
ATOM 1116 C CA . ARG A 1 144 ? 2.34 27.219 0.555 1 98.44 144 ARG A CA 1
ATOM 1117 C C . ARG A 1 144 ? 1.538 26.094 -0.106 1 98.44 144 ARG A C 1
ATOM 1119 O O . ARG A 1 144 ? 0.879 26.312 -1.124 1 98.44 144 ARG A O 1
ATOM 1126 N N . LEU A 1 145 ? 1.597 24.906 0.44 1 98.75 145 LEU A N 1
ATOM 1127 C CA . LEU A 1 145 ? 0.978 23.75 -0.181 1 98.75 145 LEU A CA 1
ATOM 1128 C C . LEU A 1 145 ? -0.541 23.797 -0.044 1 98.75 145 LEU A C 1
ATOM 1130 O O . LEU A 1 145 ? -1.264 23.266 -0.888 1 98.75 145 LEU A O 1
ATOM 1134 N N . CYS A 1 146 ? -1.054 24.453 0.964 1 98.62 146 CYS A N 1
ATOM 1135 C CA . CYS A 1 146 ? -2.49 24.609 1.157 1 98.62 146 CYS A CA 1
ATOM 1136 C C . CYS A 1 146 ? -2.984 25.891 0.503 1 98.62 146 CYS A C 1
ATOM 1138 O O . CYS A 1 146 ? -4.188 26.141 0.448 1 98.62 146 CYS A O 1
ATOM 1140 N N . ALA A 1 147 ? -2.068 26.719 0.051 1 97.88 147 ALA A N 1
ATOM 1141 C CA . ALA A 1 147 ? -2.365 28.031 -0.536 1 97.88 147 ALA A CA 1
ATOM 1142 C C . ALA A 1 147 ? -3.193 28.875 0.418 1 97.88 147 ALA A C 1
ATOM 1144 O O . ALA A 1 147 ? -4.199 29.469 0.019 1 97.88 147 ALA A O 1
ATOM 1145 N N . ASN A 1 148 ? -2.85 28.953 1.642 1 98.31 148 ASN A N 1
ATOM 1146 C CA . ASN A 1 148 ? -3.531 29.703 2.689 1 98.31 148 ASN A CA 1
ATOM 1147 C C . ASN A 1 148 ? -2.539 30.344 3.662 1 98.31 148 ASN A C 1
ATOM 1149 O O . ASN A 1 148 ? -2.123 29.703 4.633 1 98.31 148 ASN A O 1
ATOM 1153 N N . PRO A 1 149 ? -2.141 31.594 3.451 1 98.19 149 PRO A N 1
ATOM 1154 C CA . PRO A 1 149 ? -1.133 32.281 4.281 1 98.19 149 PRO A CA 1
ATOM 1155 C C . PRO A 1 149 ? -1.608 32.5 5.715 1 98.19 149 PRO A C 1
ATOM 1157 O O . PRO A 1 149 ? -0.811 32.875 6.582 1 98.19 149 PRO A O 1
ATOM 1160 N N . ARG A 1 150 ? -2.857 32.219 6.043 1 98.12 150 ARG A N 1
ATOM 1161 C CA . ARG A 1 150 ? -3.42 32.531 7.355 1 98.12 150 ARG A CA 1
ATOM 1162 C C . ARG A 1 150 ? -3.283 31.328 8.297 1 98.12 150 ARG A C 1
ATOM 1164 O O . ARG A 1 150 ? -3.555 31.453 9.5 1 98.12 150 ARG A O 1
ATOM 1171 N N . ILE A 1 151 ? -2.881 30.172 7.777 1 98.75 151 ILE A N 1
ATOM 1172 C CA . ILE A 1 151 ? -2.715 28.984 8.609 1 98.75 151 ILE A CA 1
ATOM 1173 C C . ILE A 1 151 ? -1.761 29.281 9.758 1 98.75 151 ILE A C 1
ATOM 1175 O O . ILE A 1 151 ? -0.699 29.875 9.555 1 98.75 151 ILE A O 1
ATOM 1179 N N . SER A 1 152 ? -2.168 28.875 10.93 1 98.62 152 SER A N 1
ATOM 1180 C CA . SER A 1 152 ? -1.394 29.219 12.117 1 98.62 152 SER A CA 1
ATOM 1181 C C . SER A 1 152 ? -1.475 28.125 13.172 1 98.62 152 SER A C 1
ATOM 1183 O O . SER A 1 152 ? -2.213 27.141 13.008 1 98.62 152 SER A O 1
ATOM 1185 N N . LEU A 1 153 ? -0.676 28.281 14.18 1 98.5 153 LEU A N 1
ATOM 1186 C CA . LEU A 1 153 ? -0.603 27.375 15.32 1 98.5 153 LEU A CA 1
ATOM 1187 C C . LEU A 1 153 ? -1.759 27.609 16.281 1 98.5 153 LEU A C 1
ATOM 1189 O O . LEU A 1 153 ? -2.096 28.766 16.578 1 98.5 153 LEU A O 1
ATOM 1193 N N . ASN A 1 154 ? -2.443 26.578 16.672 1 98.25 154 ASN A N 1
ATOM 1194 C CA . ASN A 1 154 ? -3.344 26.641 17.828 1 98.25 154 ASN A CA 1
ATOM 1195 C C . ASN A 1 154 ? -2.586 26.5 19.141 1 98.25 154 ASN A C 1
ATOM 1197 O O . ASN A 1 154 ? -2.291 25.391 19.578 1 98.25 154 ASN A O 1
ATOM 1201 N N . GLU A 1 155 ? -2.385 27.562 19.812 1 97.62 155 GLU A N 1
ATOM 1202 C CA . GLU A 1 155 ? -1.56 27.609 21.016 1 97.62 155 GLU A CA 1
ATOM 1203 C C . GLU A 1 155 ? -2.158 26.75 22.125 1 97.62 155 GLU A C 1
ATOM 1205 O O . GLU A 1 155 ? -1.429 26.094 22.891 1 97.62 155 GLU A O 1
ATOM 1210 N N . SER A 1 156 ? -3.418 26.797 22.281 1 96.56 156 SER A N 1
ATOM 1211 C CA . SER A 1 156 ? -4.078 26.031 23.328 1 96.56 156 SER A CA 1
ATOM 1212 C C . SER A 1 156 ? -3.859 24.531 23.141 1 96.56 156 SER A C 1
ATOM 1214 O O . SER A 1 156 ? -3.533 23.812 24.094 1 96.56 156 SER A O 1
ATOM 1216 N N . VAL A 1 157 ? -4.066 24.062 21.906 1 96.12 157 VAL A N 1
ATOM 1217 C CA . VAL A 1 157 ? -3.875 22.656 21.625 1 96.12 157 VAL A CA 1
ATOM 1218 C C . VAL A 1 157 ? -2.402 22.281 21.797 1 96.12 157 VAL A C 1
ATOM 1220 O O . VAL A 1 157 ? -2.082 21.234 22.344 1 96.12 157 VAL A O 1
ATOM 1223 N N . TYR A 1 158 ? -1.495 23.156 21.375 1 97.25 158 TYR A N 1
ATOM 1224 C CA . TYR A 1 158 ? -0.063 22.922 21.516 1 97.25 158 TYR A CA 1
ATOM 1225 C C . TYR A 1 158 ? 0.308 22.734 22.984 1 97.25 158 TYR A C 1
ATOM 1227 O O . TYR A 1 158 ? 0.996 21.766 23.328 1 97.25 158 TYR A O 1
ATOM 1235 N N . ARG A 1 159 ? -0.157 23.547 23.75 1 95.69 159 ARG A N 1
ATOM 1236 C CA . ARG A 1 159 ? 0.145 23.469 25.188 1 95.69 159 ARG A CA 1
ATOM 1237 C C . ARG A 1 159 ? -0.435 22.203 25.797 1 95.69 159 ARG A C 1
ATOM 1239 O O . ARG A 1 159 ? 0.187 21.594 26.672 1 95.69 159 ARG A O 1
ATOM 1246 N N . SER A 1 160 ? -1.59 21.859 25.391 1 92.12 160 SER A N 1
ATOM 1247 C CA . SER A 1 160 ? -2.234 20.641 25.875 1 92.12 160 SER A CA 1
ATOM 1248 C C . SER A 1 160 ? -1.445 19.391 25.453 1 92.12 160 SER A C 1
ATOM 1250 O O . SER A 1 160 ? -1.241 18.484 26.266 1 92.12 160 SER A O 1
ATOM 1252 N N . GLU A 1 161 ? -1.017 19.359 24.156 1 90.94 161 GLU A N 1
ATOM 1253 C CA . GLU A 1 161 ? -0.196 18.266 23.656 1 90.94 161 GLU A CA 1
ATOM 1254 C C . GLU A 1 161 ? 1.106 18.141 24.453 1 90.94 161 GLU A C 1
ATOM 1256 O O . GLU A 1 161 ? 1.518 17.047 24.812 1 90.94 161 GLU A O 1
ATOM 1261 N N . LYS A 1 162 ? 1.7 19.234 24.656 1 92.06 162 LYS A N 1
ATOM 1262 C CA . LYS A 1 162 ? 2.971 19.266 25.375 1 92.06 162 LYS A CA 1
ATOM 1263 C C . LYS A 1 162 ? 2.811 18.75 26.797 1 92.06 162 LYS A C 1
ATOM 1265 O O . LYS A 1 162 ? 3.666 18.031 27.297 1 92.06 162 LYS A O 1
ATOM 1270 N N . LYS A 1 163 ? 1.752 19.094 27.375 1 89.44 163 LYS A N 1
ATOM 1271 C CA . LYS A 1 163 ? 1.499 18.719 28.766 1 89.44 163 LYS A CA 1
ATOM 1272 C C . LYS A 1 163 ? 1.153 17.234 28.875 1 89.44 163 LYS A C 1
ATOM 1274 O O . LYS A 1 163 ? 1.549 16.578 29.844 1 89.44 163 LYS A O 1
ATOM 1279 N N . THR A 1 164 ? 0.52 16.672 27.906 1 84.25 164 THR A N 1
ATOM 1280 C CA . THR A 1 164 ? -0.014 15.32 28.016 1 84.25 164 THR A CA 1
ATOM 1281 C C . THR A 1 164 ? 0.811 14.344 27.188 1 84.25 164 THR A C 1
ATOM 1283 O O . THR A 1 164 ? 0.496 13.156 27.109 1 84.25 164 THR A O 1
ATOM 1286 N N . GLY A 1 165 ? 1.809 14.805 26.594 1 87.75 165 GLY A N 1
ATOM 1287 C CA . GLY A 1 165 ? 2.57 14 25.656 1 87.75 165 GLY A CA 1
ATOM 1288 C C . GLY A 1 165 ? 3.521 13.023 26.328 1 87.75 165 GLY A C 1
ATOM 1289 O O . GLY A 1 165 ? 4.664 12.867 25.891 1 87.75 165 GLY A O 1
ATOM 1290 N N . THR A 1 166 ? 3.096 12.312 27.391 1 84.62 166 THR A N 1
ATOM 1291 C CA . THR A 1 166 ? 3.953 11.43 28.172 1 84.62 166 THR A CA 1
ATOM 1292 C C . THR A 1 166 ? 4.41 10.242 27.344 1 84.62 166 THR A C 1
ATOM 1294 O O . THR A 1 166 ? 5.574 9.836 27.406 1 84.62 166 THR A O 1
ATOM 1297 N N . ARG A 1 167 ? 3.492 9.641 26.594 1 84.62 167 ARG A N 1
ATOM 1298 C CA . ARG A 1 167 ? 3.85 8.5 25.75 1 84.62 167 ARG A CA 1
ATOM 1299 C C . ARG A 1 167 ? 4.883 8.898 24.703 1 84.62 167 ARG A C 1
ATOM 1301 O O . ARG A 1 167 ? 5.855 8.18 24.484 1 84.62 167 ARG A O 1
ATOM 1308 N N . ASN A 1 168 ? 4.594 10 24.047 1 89.5 168 ASN A N 1
ATOM 1309 C CA . ASN A 1 168 ? 5.539 10.492 23.047 1 89.5 168 ASN A CA 1
ATOM 1310 C C . ASN A 1 168 ? 6.902 10.781 23.656 1 89.5 168 ASN A C 1
ATOM 1312 O O . ASN A 1 168 ? 7.934 10.586 23.016 1 89.5 168 ASN A O 1
ATOM 1316 N N . ARG A 1 169 ? 6.902 11.273 24.875 1 90.88 169 ARG A N 1
ATOM 1317 C CA . ARG A 1 169 ? 8.156 11.492 25.578 1 90.88 169 ARG A CA 1
ATOM 1318 C C . ARG A 1 169 ? 8.898 10.18 25.797 1 90.88 169 ARG A C 1
ATOM 1320 O O . ARG A 1 169 ? 10.109 10.109 25.578 1 90.88 169 ARG A O 1
ATOM 1327 N N . SER A 1 170 ? 8.188 9.203 26.25 1 87.5 170 SER A N 1
ATOM 1328 C CA . SER A 1 170 ? 8.789 7.883 26.422 1 87.5 170 SER A CA 1
ATOM 1329 C C . SER A 1 170 ? 9.406 7.391 25.109 1 87.5 170 SER A C 1
ATOM 1331 O O . SER A 1 170 ? 10.523 6.879 25.109 1 87.5 170 SER A O 1
ATOM 1333 N N . ILE A 1 171 ? 8.711 7.523 24.031 1 88.06 171 ILE A N 1
ATOM 1334 C CA . ILE A 1 171 ? 9.172 7.102 22.703 1 88.06 171 ILE A CA 1
ATOM 1335 C C . ILE A 1 171 ? 10.453 7.859 22.344 1 88.06 171 ILE A C 1
ATOM 1337 O O . ILE A 1 171 ? 11.438 7.254 21.922 1 88.06 171 ILE A O 1
ATOM 1341 N N . ALA A 1 172 ? 10.43 9.148 22.547 1 91.62 172 ALA A N 1
ATOM 1342 C CA . ALA A 1 172 ? 11.562 9.984 22.188 1 91.62 172 ALA A CA 1
ATOM 1343 C C . ALA A 1 172 ? 12.812 9.594 22.969 1 91.62 172 ALA A C 1
ATOM 1345 O O . ALA A 1 172 ? 13.906 9.523 22.406 1 91.62 172 ALA A O 1
ATOM 1346 N N . TYR A 1 173 ? 12.68 9.344 24.203 1 89.06 173 TYR A N 1
ATOM 1347 C CA . TYR A 1 173 ? 13.828 9 25.031 1 89.06 173 TYR A CA 1
ATOM 1348 C C . TYR A 1 173 ? 14.344 7.605 24.688 1 89.06 173 TYR A C 1
ATOM 1350 O O . TYR A 1 173 ? 15.555 7.352 24.734 1 89.06 173 TYR A O 1
ATOM 1358 N N . LEU A 1 174 ? 13.414 6.699 24.438 1 85.12 174 LEU A N 1
ATOM 1359 C CA . LEU A 1 174 ? 13.828 5.379 23.969 1 85.12 174 LEU A CA 1
ATOM 1360 C C . LEU A 1 174 ? 14.633 5.48 22.688 1 85.12 174 LEU A C 1
ATOM 1362 O O . LEU A 1 174 ? 15.672 4.832 22.547 1 85.12 174 LEU A O 1
ATOM 1366 N N . LEU A 1 175 ? 14.141 6.254 21.75 1 89.38 175 LEU A N 1
ATOM 1367 C CA . LEU A 1 175 ? 14.82 6.445 20.484 1 89.38 175 LEU A CA 1
ATOM 1368 C C . LEU A 1 175 ? 16.188 7.078 20.688 1 89.38 175 LEU A C 1
ATOM 1370 O O . LEU A 1 175 ? 17.141 6.75 19.969 1 89.38 175 LEU A O 1
ATOM 1374 N N . LYS A 1 176 ? 16.281 8.016 21.594 1 89.81 176 LYS A N 1
ATOM 1375 C CA . LYS A 1 176 ? 17.562 8.625 21.922 1 89.81 176 LYS A CA 1
ATOM 1376 C C . LYS A 1 176 ? 18.531 7.59 22.469 1 89.81 176 LYS A C 1
ATOM 1378 O O . LYS A 1 176 ? 19.703 7.566 22.094 1 89.81 176 LYS A O 1
ATOM 1383 N N . SER A 1 177 ? 18.062 6.832 23.359 1 85.19 177 SER A N 1
ATOM 1384 C CA . SER A 1 177 ? 18.875 5.793 23.969 1 85.19 177 SER A CA 1
ATOM 1385 C C . SER A 1 177 ? 19.438 4.848 22.922 1 85.19 177 SER A C 1
ATOM 1387 O O . SER A 1 177 ? 20.562 4.363 23.047 1 85.19 177 SER A O 1
ATOM 1389 N N . ASP A 1 178 ? 18.703 4.633 21.922 1 83 178 ASP A N 1
ATOM 1390 C CA . ASP A 1 178 ? 19.094 3.689 20.891 1 83 178 ASP A CA 1
ATOM 1391 C C . ASP A 1 178 ? 19.875 4.391 19.781 1 83 178 ASP A C 1
ATOM 1393 O O . ASP A 1 178 ? 20.172 3.793 18.734 1 83 178 ASP A O 1
ATOM 1397 N N . ASN A 1 179 ? 20.109 5.621 19.891 1 88.31 179 ASN A N 1
ATOM 1398 C CA . ASN A 1 179 ? 20.906 6.438 18.984 1 88.31 179 ASN A CA 1
ATOM 1399 C C . ASN A 1 179 ? 20.234 6.605 17.625 1 88.31 179 ASN A C 1
ATOM 1401 O O . ASN A 1 179 ? 20.891 6.629 16.594 1 88.31 179 ASN A O 1
ATOM 1405 N N . VAL A 1 180 ? 18.938 6.598 17.703 1 90.62 180 VAL A N 1
ATOM 1406 C CA . VAL A 1 180 ? 18.156 6.789 16.5 1 90.62 180 VAL A CA 1
ATOM 1407 C C . VAL A 1 180 ? 17.688 8.242 16.406 1 90.62 180 VAL A C 1
ATOM 1409 O O . VAL A 1 180 ? 17.562 8.789 15.305 1 90.62 180 VAL A O 1
ATOM 1412 N N . LEU A 1 181 ? 17.438 8.836 17.469 1 93.12 181 LEU A N 1
ATOM 1413 C CA . LEU A 1 181 ? 16.984 10.219 17.531 1 93.12 181 LEU A CA 1
ATOM 1414 C C . LEU A 1 181 ? 18.156 11.172 17.734 1 93.12 181 LEU A C 1
ATOM 1416 O O . LEU A 1 181 ? 18.875 11.062 18.734 1 93.12 181 LEU A O 1
ATOM 1420 N N . ASP A 1 182 ? 18.297 12.023 16.844 1 92 182 ASP A N 1
ATOM 1421 C CA . ASP A 1 182 ? 19.312 13.062 16.984 1 92 182 ASP A CA 1
ATOM 1422 C C . ASP A 1 182 ? 18.766 14.266 17.734 1 92 182 ASP A C 1
ATOM 1424 O O . ASP A 1 182 ? 17.594 14.609 17.609 1 92 182 ASP A O 1
ATOM 1428 N N . GLY A 1 183 ? 19.625 14.938 18.5 1 92.69 183 GLY A N 1
ATOM 1429 C CA . GLY A 1 183 ? 19.219 16.141 19.203 1 92.69 183 GLY A CA 1
ATOM 1430 C C . GLY A 1 183 ? 18.625 15.852 20.578 1 92.69 183 GLY A C 1
ATOM 1431 O O . GLY A 1 183 ? 18.594 14.703 21.016 1 92.69 183 GLY A O 1
ATOM 1432 N N . GLU A 1 184 ? 18.172 16.859 21.25 1 95.5 184 GLU A N 1
ATOM 1433 C CA . GLU A 1 184 ? 17.531 16.75 22.562 1 95.5 184 GLU A CA 1
ATOM 1434 C C . GLU A 1 184 ? 16.062 16.375 22.438 1 95.5 184 GLU A C 1
ATOM 1436 O O . GLU A 1 184 ? 15.305 17.062 21.75 1 95.5 184 GLU A O 1
ATOM 1441 N N . PRO A 1 185 ? 15.625 15.32 23.109 1 95.12 185 PRO A N 1
ATOM 1442 C CA . PRO A 1 185 ? 14.258 14.812 22.969 1 95.12 185 PRO A CA 1
ATOM 1443 C C . PRO A 1 185 ? 13.203 15.891 23.172 1 95.12 185 PRO A C 1
ATOM 1445 O O . PRO A 1 185 ? 12.258 16 22.391 1 95.12 185 PRO A O 1
ATOM 1448 N N . GLU A 1 186 ? 13.391 16.703 24.172 1 95.94 186 GLU A N 1
ATOM 1449 C CA . GLU A 1 186 ? 12.367 17.703 24.484 1 95.94 186 GLU A CA 1
ATOM 1450 C C . GLU A 1 186 ? 12.273 18.75 23.391 1 95.94 186 GLU A C 1
ATOM 1452 O O . GLU A 1 186 ? 11.188 19.281 23.109 1 95.94 186 GLU A O 1
ATOM 1457 N N . GLU A 1 187 ? 13.367 19.125 22.828 1 97.06 187 GLU A N 1
ATOM 1458 C CA . GLU A 1 187 ? 13.367 20.094 21.734 1 97.06 187 GLU A CA 1
ATOM 1459 C C . GLU A 1 187 ? 12.688 19.531 20.5 1 97.06 187 GLU A C 1
ATOM 1461 O O . GLU A 1 187 ? 11.914 20.219 19.844 1 97.06 187 GLU A O 1
ATOM 1466 N N . VAL A 1 188 ? 13.008 18.281 20.188 1 97.69 188 VAL A N 1
ATOM 1467 C CA . VAL A 1 188 ? 12.406 17.625 19.031 1 97.69 188 VAL A CA 1
ATOM 1468 C C . VAL A 1 188 ? 10.898 17.484 19.234 1 97.69 188 VAL A C 1
ATOM 1470 O O . VAL A 1 188 ? 10.117 17.75 18.328 1 97.69 188 VAL A O 1
ATOM 1473 N N . LEU A 1 189 ? 10.523 17.062 20.453 1 97.44 189 LEU A N 1
ATOM 1474 C CA . LEU A 1 189 ? 9.109 16.891 20.781 1 97.44 189 LEU A CA 1
ATOM 1475 C C . LEU A 1 189 ? 8.375 18.234 20.688 1 97.44 189 LEU A C 1
ATOM 1477 O O . LEU A 1 189 ? 7.207 18.266 20.297 1 97.44 189 LEU A O 1
ATOM 1481 N N . ASP A 1 190 ? 9.039 19.266 21.125 1 97.81 190 ASP A N 1
ATOM 1482 C CA . ASP A 1 190 ? 8.422 20.594 21.047 1 97.81 190 ASP A CA 1
ATOM 1483 C C . ASP A 1 190 ? 8.031 20.922 19.609 1 97.81 190 ASP A C 1
ATOM 1485 O O . ASP A 1 190 ? 6.91 21.359 19.344 1 97.81 190 ASP A O 1
ATOM 1489 N N . VAL A 1 191 ? 8.945 20.734 18.672 1 98.19 191 VAL A N 1
ATOM 1490 C CA . VAL A 1 191 ? 8.688 20.969 17.266 1 98.19 191 VAL A CA 1
ATOM 1491 C C . VAL A 1 191 ? 7.562 20.062 16.781 1 98.19 191 VAL A C 1
ATOM 1493 O O . VAL A 1 191 ? 6.641 20.516 16.094 1 98.19 191 VAL A O 1
ATOM 1496 N N . TYR A 1 192 ? 7.645 18.797 17.172 1 98 192 TYR A N 1
ATOM 1497 C CA . TYR A 1 192 ? 6.648 17.797 16.797 1 98 192 TYR A CA 1
ATOM 1498 C C . TYR A 1 192 ? 5.258 18.203 17.266 1 98 192 TYR A C 1
ATOM 1500 O O . TYR A 1 192 ? 4.305 18.188 16.484 1 98 192 TYR A O 1
ATOM 1508 N N . PHE A 1 193 ? 5.125 18.625 18.5 1 97.81 193 PHE A N 1
ATOM 1509 C CA . PHE A 1 193 ? 3.834 19.016 19.062 1 97.81 193 PHE A CA 1
ATOM 1510 C C . PHE A 1 193 ? 3.297 20.266 18.375 1 97.81 193 PHE A C 1
ATOM 1512 O O . PHE A 1 193 ? 2.09 20.391 18.156 1 97.81 193 PHE A O 1
ATOM 1519 N N . ARG A 1 194 ? 4.145 21.156 18.078 1 98.56 194 ARG A N 1
ATOM 1520 C CA . ARG A 1 194 ? 3.725 22.344 17.359 1 98.56 194 ARG A CA 1
ATOM 1521 C C . ARG A 1 194 ? 3.172 21.984 15.977 1 98.56 194 ARG A C 1
ATOM 1523 O O . ARG A 1 194 ? 2.121 22.5 15.578 1 98.56 194 ARG A O 1
ATOM 1530 N N . MET A 1 195 ? 3.875 21.156 15.273 1 98.75 195 MET A N 1
ATOM 1531 C CA . MET A 1 195 ? 3.432 20.734 13.945 1 98.75 195 MET A CA 1
ATOM 1532 C C . MET A 1 195 ? 2.053 20.094 14.008 1 98.75 195 MET A C 1
ATOM 1534 O O . MET A 1 195 ? 1.186 20.391 13.18 1 98.75 195 MET A O 1
ATOM 1538 N N . CYS A 1 196 ? 1.828 19.266 15 1 97.81 196 CYS A N 1
ATOM 1539 C CA . CYS A 1 196 ? 0.547 18.578 15.164 1 97.81 196 CYS A CA 1
ATOM 1540 C C . CYS A 1 196 ? -0.571 19.578 15.43 1 97.81 196 CYS A C 1
ATOM 1542 O O . CYS A 1 196 ? -1.723 19.344 15.062 1 97.81 196 CYS A O 1
ATOM 1544 N N . SER A 1 197 ? -0.247 20.703 15.984 1 98.38 197 SER A N 1
ATOM 1545 C CA . SER A 1 197 ? -1.23 21.656 16.5 1 98.38 197 SER A CA 1
ATOM 1546 C C . SER A 1 197 ? -1.523 22.766 15.484 1 98.38 197 SER A C 1
ATOM 1548 O O . SER A 1 197 ? -2.207 23.734 15.805 1 98.38 197 SER A O 1
ATOM 1550 N N . VAL A 1 198 ? -1.034 22.688 14.305 1 98.81 198 VAL A N 1
ATOM 1551 C CA . VAL A 1 198 ? -1.311 23.656 13.242 1 98.81 198 VAL A CA 1
ATOM 1552 C C . VAL A 1 198 ? -2.736 23.469 12.734 1 98.81 198 VAL A C 1
ATOM 1554 O O . VAL A 1 198 ? -3.199 22.328 12.57 1 98.81 198 VAL A O 1
ATOM 1557 N N . MET A 1 199 ? -3.441 24.562 12.422 1 98.62 199 MET A N 1
ATOM 1558 C CA . MET A 1 199 ? -4.848 24.562 12.031 1 98.62 199 MET A CA 1
ATOM 1559 C C . MET A 1 199 ? -4.984 24.516 10.516 1 98.62 199 MET A C 1
ATOM 1561 O O . MET A 1 199 ? -4.277 25.234 9.797 1 98.62 199 MET A O 1
ATOM 1565 N N . VAL A 1 200 ? -5.891 23.688 10.023 1 98.81 200 VAL A N 1
ATOM 1566 C CA . VAL A 1 200 ? -6.25 23.609 8.609 1 98.81 200 VAL A CA 1
ATOM 1567 C C . VAL A 1 200 ? -7.758 23.422 8.469 1 98.81 200 VAL A C 1
ATOM 1569 O O . VAL A 1 200 ? -8.461 23.25 9.461 1 98.81 200 VAL A O 1
ATOM 1572 N N . THR A 1 201 ? -8.25 23.547 7.316 1 98.81 201 THR A N 1
ATOM 1573 C CA . THR A 1 201 ? -9.617 23.188 6.961 1 98.81 201 THR A CA 1
ATOM 1574 C C . THR A 1 201 ? -9.625 22.031 5.961 1 98.81 201 THR A C 1
ATOM 1576 O O . THR A 1 201 ? -8.578 21.656 5.418 1 98.81 201 THR A O 1
ATOM 1579 N N . ALA A 1 202 ? -10.82 21.453 5.832 1 98.88 202 ALA A N 1
ATOM 1580 C CA . ALA A 1 202 ? -10.953 20.438 4.789 1 98.88 202 ALA A CA 1
ATOM 1581 C C . ALA A 1 202 ? -10.562 21 3.426 1 98.88 202 ALA A C 1
ATOM 1583 O O . ALA A 1 202 ? -9.977 20.297 2.598 1 98.88 202 ALA A O 1
ATOM 1584 N N . ARG A 1 203 ? -10.898 22.234 3.229 1 98.69 203 ARG A N 1
ATOM 1585 C CA . ARG A 1 203 ? -10.539 22.891 1.979 1 98.69 203 ARG A CA 1
ATOM 1586 C C . ARG A 1 203 ? -9.023 23.016 1.835 1 98.69 203 ARG A C 1
ATOM 1588 O O . ARG A 1 203 ? -8.484 22.781 0.754 1 98.69 203 ARG A O 1
ATOM 1595 N N . ASP A 1 204 ? -8.336 23.406 2.871 1 98.81 204 ASP A N 1
ATOM 1596 C CA . ASP A 1 204 ? -6.875 23.438 2.861 1 98.81 204 ASP A CA 1
ATOM 1597 C C . ASP A 1 204 ? -6.289 22.094 2.465 1 98.81 204 ASP A C 1
ATOM 1599 O O . ASP A 1 204 ? -5.371 22.016 1.646 1 98.81 204 ASP A O 1
ATOM 1603 N N . LEU A 1 205 ? -6.828 21.016 3.051 1 98.94 205 LEU A N 1
ATOM 1604 C CA . LEU A 1 205 ? -6.332 19.672 2.803 1 98.94 205 LEU A CA 1
ATOM 1605 C C . LEU A 1 205 ? -6.609 19.25 1.366 1 98.94 205 LEU A C 1
ATOM 1607 O O . LEU A 1 205 ? -5.812 18.516 0.765 1 98.94 205 LEU A O 1
ATOM 1611 N N . ALA A 1 206 ? -7.77 19.656 0.851 1 98.88 206 ALA A N 1
ATOM 1612 C CA . ALA A 1 206 ? -8.07 19.359 -0.546 1 98.88 206 ALA A CA 1
ATOM 1613 C C . ALA A 1 206 ? -7.035 19.984 -1.478 1 98.88 206 ALA A C 1
ATOM 1615 O O . ALA A 1 206 ? -6.594 19.344 -2.438 1 98.88 206 ALA A O 1
ATOM 1616 N N . HIS A 1 207 ? -6.664 21.156 -1.191 1 98.81 207 HIS A N 1
ATOM 1617 C CA . HIS A 1 207 ? -5.656 21.828 -2.008 1 98.81 207 HIS A CA 1
ATOM 1618 C C . HIS A 1 207 ? -4.312 21.109 -1.916 1 98.81 207 HIS A C 1
ATOM 1620 O O . HIS A 1 207 ? -3.652 20.891 -2.934 1 98.81 207 HIS A O 1
ATOM 1626 N N . TYR A 1 208 ? -3.941 20.859 -0.7 1 98.88 208 TYR A N 1
ATOM 1627 C CA . TYR A 1 208 ? -2.711 20.109 -0.469 1 98.88 208 TYR A CA 1
ATOM 1628 C C . TYR A 1 208 ? -2.719 18.797 -1.245 1 98.88 208 TYR A C 1
ATOM 1630 O O . TYR A 1 208 ? -1.768 18.484 -1.967 1 98.88 208 TYR A O 1
ATOM 1638 N N . GLY A 1 209 ? -3.828 17.984 -1.127 1 98.81 209 GLY A N 1
ATOM 1639 C CA . GLY A 1 209 ? -3.967 16.75 -1.873 1 98.81 209 GLY A CA 1
ATOM 1640 C C . GLY A 1 209 ? -3.861 16.938 -3.375 1 98.81 209 GLY A C 1
ATOM 1641 O O . GLY A 1 209 ? -3.238 16.141 -4.066 1 98.81 209 GLY A O 1
ATOM 1642 N N . MET A 1 210 ? -4.473 18 -3.83 1 98.69 210 MET A N 1
ATOM 1643 C CA . MET A 1 210 ? -4.43 18.312 -5.258 1 98.69 210 MET A CA 1
ATOM 1644 C C . MET A 1 210 ? -2.998 18.578 -5.711 1 98.69 210 MET A C 1
ATOM 1646 O O . MET A 1 210 ? -2.586 18.125 -6.781 1 98.69 210 MET A O 1
ATOM 1650 N N . ILE A 1 211 ? -2.203 19.281 -4.949 1 98.75 211 ILE A N 1
ATOM 1651 C CA . ILE A 1 211 ? -0.812 19.562 -5.285 1 98.75 211 ILE A CA 1
ATOM 1652 C C . ILE A 1 211 ? -0.028 18.25 -5.391 1 98.75 211 ILE A C 1
ATOM 1654 O O . ILE A 1 211 ? 0.728 18.047 -6.344 1 98.75 211 ILE A O 1
ATOM 1658 N N . LEU A 1 212 ? -0.188 17.375 -4.391 1 98.56 212 LEU A N 1
ATOM 1659 C CA . LEU A 1 212 ? 0.502 16.094 -4.434 1 98.56 212 LEU A CA 1
ATOM 1660 C C . LEU A 1 212 ? 0.046 15.266 -5.633 1 98.56 212 LEU A C 1
ATOM 1662 O O . LEU A 1 212 ? 0.864 14.633 -6.305 1 98.56 212 LEU A O 1
ATOM 1666 N N . SER A 1 213 ? -1.271 15.32 -5.855 1 97.75 213 SER A N 1
ATOM 1667 C CA . SER A 1 213 ? -1.836 14.586 -6.984 1 97.75 213 SER A CA 1
ATOM 1668 C C . SER A 1 213 ? -1.298 15.102 -8.312 1 97.75 213 SER A C 1
ATOM 1670 O O . SER A 1 213 ? -1.276 14.383 -9.305 1 97.75 213 SER A O 1
ATOM 1672 N N . ASN A 1 214 ? -0.938 16.312 -8.297 1 97.75 214 ASN A N 1
ATOM 1673 C CA . ASN A 1 214 ? -0.386 16.953 -9.492 1 97.75 214 ASN A CA 1
ATOM 1674 C C . ASN A 1 214 ? 1.14 16.953 -9.469 1 97.75 214 ASN A C 1
ATOM 1676 O O . ASN A 1 214 ? 1.773 17.875 -9.984 1 97.75 214 ASN A O 1
ATOM 1680 N N . HIS A 1 215 ? 1.708 16.031 -8.82 1 96.62 215 HIS A N 1
ATOM 1681 C CA . HIS A 1 215 ? 3.139 15.742 -8.812 1 96.62 215 HIS A CA 1
ATOM 1682 C C . HIS A 1 215 ? 3.934 16.922 -8.25 1 96.62 215 HIS A C 1
ATOM 1684 O O . HIS A 1 215 ? 5.047 17.188 -8.703 1 96.62 215 HIS A O 1
ATOM 1690 N N . GLY A 1 216 ? 3.332 17.688 -7.352 1 98.12 216 GLY A N 1
ATOM 1691 C CA . GLY A 1 216 ? 4.012 18.734 -6.613 1 98.12 216 GLY A CA 1
ATOM 1692 C C . GLY A 1 216 ? 3.996 20.078 -7.332 1 98.12 216 GLY A C 1
ATOM 1693 O O . GLY A 1 216 ? 4.66 21.031 -6.906 1 98.12 216 GLY A O 1
ATOM 1694 N N . VAL A 1 217 ? 3.201 20.156 -8.391 1 97.94 217 VAL A N 1
ATOM 1695 C CA . VAL A 1 217 ? 3.174 21.375 -9.195 1 97.94 217 VAL A CA 1
ATOM 1696 C C . VAL A 1 217 ? 1.915 22.188 -8.867 1 97.94 217 VAL A C 1
ATOM 1698 O O . VAL A 1 217 ? 0.817 21.625 -8.797 1 97.94 217 VAL A O 1
ATOM 1701 N N . ASP A 1 218 ? 2.023 23.422 -8.633 1 97.31 218 ASP A N 1
ATOM 1702 C CA . ASP A 1 218 ? 0.887 24.344 -8.555 1 97.31 218 ASP A CA 1
ATOM 1703 C C . ASP A 1 218 ? 0.272 24.562 -9.938 1 97.31 218 ASP A C 1
ATOM 1705 O O . ASP A 1 218 ? 0.906 25.141 -10.812 1 97.31 218 ASP A O 1
ATOM 1709 N N . PRO A 1 219 ? -0.896 24.094 -10.086 1 95.69 219 PRO A N 1
ATOM 1710 C CA . PRO A 1 219 ? -1.466 24.203 -11.438 1 95.69 219 PRO A CA 1
ATOM 1711 C C . PRO A 1 219 ? -1.723 25.641 -11.867 1 95.69 219 PRO A C 1
ATOM 1713 O O . PRO A 1 219 ? -1.844 25.922 -13.062 1 95.69 219 PRO A O 1
ATOM 1716 N N . GLN A 1 220 ? -1.893 26.531 -10.984 1 94.19 220 GLN A N 1
ATOM 1717 C CA . GLN A 1 220 ? -2.152 27.938 -11.305 1 94.19 220 GLN A CA 1
ATOM 1718 C C . GLN A 1 220 ? -0.875 28.641 -11.75 1 94.19 220 GLN A C 1
ATOM 1720 O O . GLN A 1 220 ? -0.885 29.391 -12.727 1 94.19 220 GLN A O 1
ATOM 1725 N N . THR A 1 221 ? 0.221 28.359 -11.109 1 95.62 221 THR A N 1
ATOM 1726 C CA . THR A 1 221 ? 1.455 29.094 -11.375 1 95.62 221 THR A CA 1
ATOM 1727 C C . THR A 1 221 ? 2.414 28.25 -12.211 1 95.62 221 THR A C 1
ATOM 1729 O O . THR A 1 221 ? 3.354 28.781 -12.812 1 95.62 221 THR A O 1
ATOM 1732 N N . GLY A 1 222 ? 2.268 26.938 -12.172 1 96.62 222 GLY A N 1
ATOM 1733 C CA . GLY A 1 222 ? 3.201 26.047 -12.828 1 96.62 222 GLY A CA 1
ATOM 1734 C C . GLY A 1 222 ? 4.453 25.781 -12.016 1 96.62 222 GLY A C 1
ATOM 1735 O O . GLY A 1 222 ? 5.324 25.016 -12.438 1 96.62 222 GLY A O 1
ATOM 1736 N N . GLU A 1 223 ? 4.492 26.328 -10.859 1 97.75 223 GLU A N 1
ATOM 1737 C CA . GLU A 1 223 ? 5.664 26.188 -10.008 1 97.75 223 GLU A CA 1
ATOM 1738 C C . GLU A 1 223 ? 5.742 24.781 -9.406 1 97.75 223 GLU A C 1
ATOM 1740 O O . GLU A 1 223 ? 4.73 24.234 -8.961 1 97.75 223 GLU A O 1
ATOM 1745 N N . GLN A 1 224 ? 6.969 24.156 -9.461 1 98.19 224 GLN A N 1
ATOM 1746 C CA . GLN A 1 224 ? 7.238 22.922 -8.758 1 98.19 224 GLN A CA 1
ATOM 1747 C C . GLN A 1 224 ? 7.41 23.156 -7.262 1 98.19 224 GLN A C 1
ATOM 1749 O O . GLN A 1 224 ? 8.508 23.484 -6.801 1 98.19 224 GLN A O 1
ATOM 1754 N N . LEU A 1 225 ? 6.402 22.984 -6.48 1 98.38 225 LEU A N 1
ATOM 1755 C CA . LEU A 1 225 ? 6.43 23.266 -5.047 1 98.38 225 LEU A CA 1
ATOM 1756 C C . LEU A 1 225 ? 7.152 22.156 -4.293 1 98.38 225 LEU A C 1
ATOM 1758 O O . LEU A 1 225 ? 7.809 22.406 -3.279 1 98.38 225 LEU A O 1
ATOM 1762 N N . VAL A 1 226 ? 6.973 20.906 -4.691 1 98.44 226 VAL A N 1
ATOM 1763 C CA . VAL A 1 226 ? 7.605 19.734 -4.113 1 98.44 226 VAL A CA 1
ATOM 1764 C C . VAL A 1 226 ? 8.18 18.844 -5.227 1 98.44 226 VAL A C 1
ATOM 1766 O O . VAL A 1 226 ? 7.508 18.578 -6.227 1 98.44 226 VAL A O 1
ATOM 1769 N N . ASP A 1 227 ? 9.43 18.422 -5.031 1 97.75 227 ASP A N 1
ATOM 1770 C CA . ASP A 1 227 ? 10.047 17.516 -5.988 1 97.75 227 ASP A CA 1
ATOM 1771 C C . ASP A 1 227 ? 9.172 16.297 -6.227 1 97.75 227 ASP A C 1
ATOM 1773 O O . ASP A 1 227 ? 8.602 15.734 -5.285 1 97.75 227 ASP A O 1
ATOM 1777 N N . SER A 1 228 ? 9.062 15.914 -7.504 1 96.62 228 SER A N 1
ATOM 1778 C CA . SER A 1 228 ? 8.172 14.82 -7.875 1 96.62 228 SER A CA 1
ATOM 1779 C C . SER A 1 228 ? 8.594 13.508 -7.219 1 96.62 228 SER A C 1
ATOM 1781 O O . SER A 1 228 ? 7.742 12.68 -6.887 1 96.62 228 SER A O 1
ATOM 1783 N N . THR A 1 229 ? 9.914 13.266 -7.008 1 96.44 229 THR A N 1
ATOM 1784 C CA . THR A 1 229 ? 10.383 12.047 -6.352 1 96.44 229 THR A CA 1
ATOM 1785 C C . THR A 1 229 ? 9.938 12.016 -4.891 1 96.44 229 THR A C 1
ATOM 1787 O O . THR A 1 229 ? 9.609 10.945 -4.363 1 96.44 229 THR A O 1
ATOM 1790 N N . ILE A 1 230 ? 9.945 13.188 -4.262 1 98.38 230 ILE A N 1
ATOM 1791 C CA . ILE A 1 230 ? 9.477 13.289 -2.885 1 98.38 230 ILE A CA 1
ATOM 1792 C C . ILE A 1 230 ? 7.969 13.039 -2.834 1 98.38 230 ILE A C 1
ATOM 1794 O O . ILE A 1 230 ? 7.484 12.32 -1.957 1 98.38 230 ILE A O 1
ATOM 1798 N N . VAL A 1 231 ? 7.242 13.633 -3.82 1 98.38 231 VAL A N 1
ATOM 1799 C CA . VAL A 1 231 ? 5.801 13.406 -3.893 1 98.38 231 VAL A CA 1
ATOM 1800 C C . VAL A 1 231 ? 5.512 11.914 -4.012 1 98.38 231 VAL A C 1
ATOM 1802 O O . VAL A 1 231 ? 4.617 11.398 -3.342 1 98.38 231 VAL A O 1
ATOM 1805 N N . ARG A 1 232 ? 6.258 11.234 -4.867 1 97.25 232 ARG A N 1
ATOM 1806 C CA . ARG A 1 232 ? 6.086 9.805 -5.074 1 97.25 232 ARG A CA 1
ATOM 1807 C C . ARG A 1 232 ? 6.285 9.031 -3.775 1 97.25 232 ARG A C 1
ATOM 1809 O O . ARG A 1 232 ? 5.5 8.141 -3.451 1 97.25 232 ARG A O 1
ATOM 1816 N N . ILE A 1 233 ? 7.309 9.383 -3.016 1 98.19 233 ILE A N 1
ATOM 1817 C CA . ILE A 1 233 ? 7.621 8.719 -1.752 1 98.19 233 ILE A CA 1
ATOM 1818 C C . ILE A 1 233 ? 6.484 8.945 -0.759 1 98.19 233 ILE A C 1
ATOM 1820 O O . ILE A 1 233 ? 5.969 7.992 -0.171 1 98.19 233 ILE A O 1
ATOM 1824 N N . VAL A 1 234 ? 6.066 10.195 -0.578 1 98.62 234 VAL A N 1
ATOM 1825 C CA . VAL A 1 234 ? 5.055 10.562 0.406 1 98.62 234 VAL A CA 1
ATOM 1826 C C . VAL A 1 234 ? 3.715 9.93 0.037 1 98.62 234 VAL A C 1
ATOM 1828 O O . VAL A 1 234 ? 3.021 9.383 0.897 1 98.62 234 VAL A O 1
ATOM 1831 N N . THR A 1 235 ? 3.3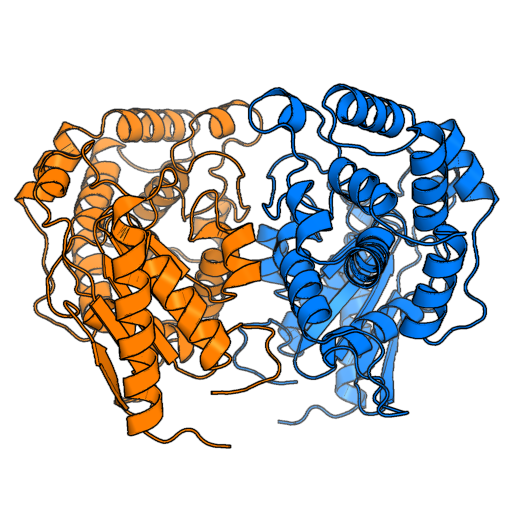71 9.977 -1.232 1 98.44 235 THR A N 1
ATOM 1832 C CA . THR A 1 235 ? 2.119 9.398 -1.708 1 98.44 235 THR A CA 1
ATOM 1833 C C . THR A 1 235 ? 2.098 7.891 -1.483 1 98.44 235 THR A C 1
ATOM 1835 O O . THR A 1 235 ? 1.078 7.332 -1.069 1 98.44 235 THR A O 1
ATOM 1838 N N . THR A 1 236 ? 3.207 7.23 -1.736 1 98.25 236 THR A N 1
ATOM 1839 C CA . THR A 1 236 ? 3.311 5.793 -1.52 1 98.25 236 THR A CA 1
ATOM 1840 C C . THR A 1 236 ? 3.113 5.453 -0.044 1 98.25 236 THR A C 1
ATOM 1842 O O . THR A 1 236 ? 2.367 4.531 0.292 1 98.25 236 THR A O 1
ATOM 1845 N N . LEU A 1 237 ? 3.742 6.191 0.818 1 98.06 237 LEU A N 1
ATOM 1846 C CA . LEU A 1 237 ? 3.662 5.922 2.25 1 98.06 237 LEU A CA 1
ATOM 1847 C C . LEU A 1 237 ? 2.271 6.25 2.787 1 98.06 237 LEU A C 1
ATOM 1849 O O . LEU A 1 237 ? 1.784 5.586 3.703 1 98.06 237 LEU A O 1
ATOM 1853 N N . MET A 1 238 ? 1.637 7.297 2.197 1 98.31 238 MET A N 1
ATOM 1854 C CA . MET A 1 238 ? 0.25 7.578 2.555 1 98.31 238 MET A CA 1
ATOM 1855 C C . MET A 1 238 ? -0.652 6.398 2.209 1 98.31 238 MET A C 1
ATOM 1857 O O . MET A 1 238 ? -1.6 6.098 2.938 1 98.31 238 MET A O 1
ATOM 1861 N N . MET A 1 239 ? -0.405 5.746 1.167 1 97.25 239 MET A N 1
ATOM 1862 C CA . MET A 1 239 ? -1.201 4.602 0.739 1 97.25 239 MET A CA 1
ATOM 1863 C C . MET A 1 239 ? -0.998 3.416 1.678 1 97.25 239 MET A C 1
ATOM 1865 O O . MET A 1 239 ? -1.953 2.717 2.018 1 97.25 239 MET A O 1
ATOM 1869 N N . LEU A 1 240 ? 0.193 3.246 2.107 1 95.5 240 LEU A N 1
ATOM 1870 C CA . LEU A 1 240 ? 0.566 2.041 2.842 1 95.5 240 LEU A CA 1
ATOM 1871 C C . LEU A 1 240 ? 0.278 2.201 4.332 1 95.5 240 LEU A C 1
ATOM 1873 O O . LEU A 1 240 ? -0.073 1.232 5.008 1 95.5 240 LEU A O 1
ATOM 1877 N N . CYS A 1 241 ? 0.43 3.465 4.785 1 94 241 CYS A N 1
ATOM 1878 C CA . CYS A 1 241 ? 0.546 3.645 6.227 1 94 241 CYS A CA 1
ATOM 1879 C C . CYS A 1 241 ? -0.29 4.828 6.699 1 94 241 CYS A C 1
ATOM 1881 O O . CYS A 1 241 ? -0.237 5.207 7.871 1 94 241 CYS A O 1
ATOM 1883 N N . GLY A 1 242 ? -1.071 5.41 5.91 1 95.81 242 GLY A N 1
ATOM 1884 C CA . GLY A 1 242 ? -1.619 6.719 6.227 1 95.81 242 GLY A CA 1
ATOM 1885 C C . GLY A 1 242 ? -2.885 6.652 7.059 1 95.81 242 GLY A C 1
ATOM 1886 O O . GLY A 1 242 ? -3.311 7.652 7.637 1 95.81 242 GLY A O 1
ATOM 1887 N N . MET A 1 243 ? -3.51 5.484 7.125 1 95.81 243 MET A N 1
ATOM 1888 C CA . MET A 1 243 ? -4.781 5.348 7.828 1 95.81 243 MET A CA 1
ATOM 1889 C C . MET A 1 243 ? -4.645 4.418 9.031 1 95.81 243 MET A C 1
ATOM 1891 O O . MET A 1 243 ? -5.523 3.592 9.281 1 95.81 243 MET A O 1
ATOM 1895 N N . TYR A 1 244 ? -3.592 4.531 9.656 1 88.94 244 TYR A N 1
ATOM 1896 C CA . TYR A 1 244 ? -3.285 3.771 10.859 1 88.94 244 TYR A CA 1
ATOM 1897 C C . TYR A 1 244 ? -3.506 2.281 10.641 1 88.94 244 TYR A C 1
ATOM 1899 O O . TYR A 1 244 ? -3.082 1.73 9.617 1 88.94 244 TYR A O 1
ATOM 1907 N N . ASP A 1 245 ? -4.062 1.576 11.641 1 84.62 245 ASP A N 1
ATOM 1908 C CA . ASP A 1 245 ? -4.23 0.127 11.625 1 84.62 245 ASP A CA 1
ATOM 1909 C C . ASP A 1 245 ? -5.316 -0.284 10.633 1 84.62 245 ASP A C 1
ATOM 1911 O O . ASP A 1 245 ? -5.637 -1.468 10.5 1 84.62 245 ASP A O 1
ATOM 1915 N N . GLU A 1 246 ? -5.801 0.625 9.891 1 90.12 246 GLU A N 1
ATOM 1916 C CA . GLU A 1 246 ? -6.84 0.317 8.914 1 90.12 246 GLU A CA 1
ATOM 1917 C C . GLU A 1 246 ? -6.367 0.606 7.492 1 90.12 246 GLU A C 1
ATOM 1919 O O . GLU A 1 246 ? -7.168 0.606 6.555 1 90.12 246 GLU A O 1
ATOM 1924 N N . SER A 1 247 ? -5.113 0.811 7.355 1 92.88 247 SER A N 1
ATOM 1925 C CA . SER A 1 247 ? -4.578 1.229 6.062 1 92.88 247 SER A CA 1
ATOM 1926 C C . SER A 1 247 ? -4.855 0.187 4.988 1 92.88 247 SER A C 1
ATOM 1928 O O . SER A 1 247 ? -5.191 0.533 3.854 1 92.88 247 SER A O 1
ATOM 1930 N N . GLY A 1 248 ? -4.719 -1.091 5.305 1 93.44 248 GLY A N 1
ATOM 1931 C CA . GLY A 1 248 ? -4.961 -2.141 4.328 1 93.44 248 GLY A CA 1
ATOM 1932 C C . GLY A 1 248 ? -6.395 -2.174 3.83 1 93.44 248 GLY A C 1
ATOM 1933 O O . GLY A 1 248 ? -6.637 -2.145 2.623 1 93.44 248 GLY A O 1
ATOM 1934 N N . GLU A 1 249 ? -7.332 -2.309 4.766 1 94.5 249 GLU A N 1
ATOM 1935 C CA . GLU A 1 249 ? -8.742 -2.314 4.406 1 94.5 249 GLU A CA 1
ATOM 1936 C C . GLU A 1 249 ? -9.125 -1.049 3.646 1 94.5 249 GLU A C 1
ATOM 1938 O O . GLU A 1 249 ? -9.867 -1.11 2.658 1 94.5 249 GLU A O 1
ATOM 1943 N N . TYR A 1 250 ? -8.664 0.095 4.156 1 97.12 250 TYR A N 1
ATOM 1944 C CA . TYR A 1 250 ? -8.922 1.367 3.49 1 97.12 250 TYR A CA 1
ATOM 1945 C C . TYR A 1 250 ? -8.398 1.349 2.059 1 97.12 250 TYR A C 1
ATOM 1947 O O . TYR A 1 250 ? -9.07 1.83 1.142 1 97.12 250 TYR A O 1
ATOM 1955 N N . ALA A 1 251 ? -7.188 0.838 1.889 1 97.19 251 ALA A N 1
ATOM 1956 C CA . ALA A 1 251 ? -6.582 0.788 0.561 1 97.19 251 ALA A CA 1
ATOM 1957 C C . ALA A 1 251 ? -7.414 -0.071 -0.389 1 97.19 251 ALA A C 1
ATOM 1959 O O . ALA A 1 251 ? -7.547 0.251 -1.572 1 97.19 251 ALA A O 1
ATOM 1960 N N . VAL A 1 252 ? -7.945 -1.145 0.067 1 96.44 252 VAL A N 1
ATOM 1961 C CA . VAL A 1 252 ? -8.742 -2.039 -0.769 1 96.44 252 VAL A CA 1
ATOM 1962 C C . VAL A 1 252 ? -10.086 -1.39 -1.091 1 96.44 252 VAL A C 1
ATOM 1964 O O . VAL A 1 252 ? -10.5 -1.36 -2.25 1 96.44 252 VAL A O 1
ATOM 1967 N N . LYS A 1 253 ? -10.742 -0.764 -0.161 1 96.38 253 LYS A N 1
ATOM 1968 C CA . LYS A 1 253 ? -12.117 -0.294 -0.296 1 96.38 253 LYS A CA 1
ATOM 1969 C C . LYS A 1 253 ? -12.164 1.095 -0.928 1 96.38 253 LYS A C 1
ATOM 1971 O O . LYS A 1 253 ? -13.078 1.405 -1.688 1 96.38 253 LYS A O 1
ATOM 1976 N N . VAL A 1 254 ? -11.242 1.982 -0.538 1 97.69 254 VAL A N 1
ATOM 1977 C CA . VAL A 1 254 ? -11.234 3.363 -1.008 1 97.69 254 VAL A CA 1
ATOM 1978 C C . VAL A 1 254 ? -10.164 3.531 -2.088 1 97.69 254 VAL A C 1
ATOM 1980 O O . VAL A 1 254 ? -10.445 4.051 -3.172 1 97.69 254 VAL A O 1
ATOM 1983 N N . GLY A 1 255 ? -8.961 3.043 -1.812 1 97.75 255 GLY A N 1
ATOM 1984 C CA . GLY A 1 255 ? -7.891 2.959 -2.797 1 97.75 255 GLY A CA 1
ATOM 1985 C C . GLY A 1 255 ? -7.297 4.309 -3.146 1 97.75 255 GLY A C 1
ATOM 1986 O O . GLY A 1 255 ? -6.789 4.5 -4.254 1 97.75 255 GLY A O 1
ATOM 1987 N N . MET A 1 256 ? -7.414 5.301 -2.287 1 98.12 256 MET A N 1
ATOM 1988 C CA . MET A 1 256 ? -6.738 6.59 -2.41 1 98.12 256 MET A CA 1
ATOM 1989 C C . MET A 1 256 ? -5.672 6.75 -1.331 1 98.12 256 MET A C 1
ATOM 1991 O O . MET A 1 256 ? -5.949 6.562 -0.145 1 98.12 256 MET A O 1
ATOM 1995 N N . PRO A 1 257 ? -4.371 7.086 -1.779 1 98.69 257 PRO A N 1
ATOM 1996 C CA . PRO A 1 257 ? -3.434 7.488 -0.727 1 98.69 257 PRO A CA 1
ATOM 1997 C C . PRO A 1 257 ? -4.008 8.555 0.202 1 98.69 257 PRO A C 1
ATOM 1999 O O . PRO A 1 257 ? -4.516 9.578 -0.267 1 98.69 257 PRO A O 1
ATOM 2002 N N . SER A 1 258 ? -3.973 8.289 1.516 1 98.81 258 SER A N 1
ATOM 2003 C CA . SER A 1 258 ? -4.602 9.195 2.469 1 98.81 258 SER A CA 1
ATOM 2004 C C . SER A 1 258 ? -3.807 9.266 3.77 1 98.81 258 SER A C 1
ATOM 2006 O O . SER A 1 258 ? -3.012 8.375 4.066 1 98.81 258 SER A O 1
ATOM 2008 N N . LYS A 1 259 ? -3.928 10.305 4.414 1 98.75 259 LYS A N 1
ATOM 2009 C CA . LYS A 1 259 ? -3.463 10.445 5.793 1 98.75 259 LYS A CA 1
ATOM 2010 C C . LYS A 1 259 ? -4.551 11.039 6.68 1 98.75 259 LYS A C 1
ATOM 2012 O O . LYS A 1 259 ? -5.141 12.07 6.344 1 98.75 259 LYS A O 1
ATOM 2017 N N . SER A 1 260 ? -4.832 10.344 7.789 1 98.31 260 SER A N 1
ATOM 2018 C CA . SER A 1 260 ? -5.824 10.805 8.75 1 98.31 260 SER A CA 1
ATOM 2019 C C . SER A 1 260 ? -5.164 11.391 9.992 1 98.31 260 SER A C 1
ATOM 2021 O O . SER A 1 260 ? -3.969 11.188 10.219 1 98.31 260 SER A O 1
ATOM 2023 N N . GLY A 1 261 ? -5.871 12.227 10.719 1 96.81 261 GLY A N 1
ATOM 2024 C CA . GLY A 1 261 ? -5.492 12.75 12.023 1 96.81 261 GLY A CA 1
ATOM 2025 C C . GLY A 1 261 ? -6.617 12.711 13.031 1 96.81 261 GLY A C 1
ATOM 2026 O O . GLY A 1 261 ? -7.789 12.852 12.672 1 96.81 261 GLY A O 1
ATOM 2027 N N . VAL A 1 262 ? -6.258 12.602 14.266 1 95.81 262 VAL A N 1
ATOM 2028 C CA . VAL A 1 262 ? -7.238 12.414 15.328 1 95.81 262 VAL A CA 1
ATOM 2029 C C . VAL A 1 262 ? -8.008 13.719 15.555 1 95.81 262 VAL A C 1
ATOM 2031 O O . VAL A 1 262 ? -8.969 13.75 16.328 1 95.81 262 VAL A O 1
ATOM 2034 N N . GLY A 1 263 ? -7.555 14.789 14.867 1 96.44 263 GLY A N 1
ATOM 2035 C CA . GLY A 1 263 ? -8.336 16.016 14.859 1 96.44 263 GLY A CA 1
ATOM 2036 C C . GLY A 1 263 ? -9.594 15.914 14.016 1 96.44 263 GLY A C 1
ATOM 2037 O O . GLY A 1 263 ? -10.453 16.797 14.062 1 96.44 263 GLY A O 1
ATOM 2038 N N . GLY A 1 264 ? -9.672 14.844 13.242 1 97.81 264 GLY A N 1
ATOM 2039 C CA . GLY A 1 264 ? -10.883 14.586 12.477 1 97.81 264 GLY A CA 1
ATOM 2040 C C . GLY A 1 264 ? -10.703 14.781 10.984 1 97.81 264 GLY A C 1
ATOM 2041 O O . GLY A 1 264 ? -11.633 14.562 10.203 1 97.81 264 GLY A O 1
ATOM 2042 N N . GLY A 1 265 ? -9.555 15.164 10.578 1 98.62 265 GLY A N 1
ATOM 2043 C CA . GLY A 1 265 ? -9.297 15.406 9.172 1 98.62 265 GLY A CA 1
ATOM 2044 C C . GLY A 1 265 ? -8.797 14.18 8.438 1 98.62 265 GLY A C 1
ATOM 2045 O O . GLY A 1 265 ? -8.188 13.297 9.039 1 98.62 265 GLY A O 1
ATOM 2046 N N . ILE A 1 266 ? -9.102 14.094 7.16 1 98.88 266 ILE A N 1
ATOM 2047 C CA . ILE A 1 266 ? -8.461 13.164 6.238 1 98.88 266 ILE A CA 1
ATOM 2048 C C . ILE A 1 266 ? -8.086 13.891 4.949 1 98.88 266 ILE A C 1
ATOM 2050 O O . ILE A 1 266 ? -8.906 14.578 4.352 1 98.88 266 ILE A O 1
ATOM 2054 N N . CYS A 1 267 ? -6.84 13.82 4.598 1 98.94 267 CYS A N 1
ATOM 2055 C CA . CYS A 1 267 ? -6.359 14.258 3.291 1 98.94 267 CYS A CA 1
ATOM 2056 C C . CYS A 1 267 ? -6.227 13.07 2.34 1 98.94 267 CYS A C 1
ATOM 2058 O O . CYS A 1 267 ? -5.566 12.086 2.658 1 98.94 267 CYS A O 1
ATOM 2060 N N . ALA A 1 268 ? -6.832 13.156 1.196 1 98.88 268 ALA A N 1
ATOM 2061 C CA . ALA A 1 268 ? -6.789 12.07 0.222 1 98.88 268 ALA A CA 1
ATOM 2062 C C . ALA A 1 268 ? -6.336 12.578 -1.146 1 98.88 268 ALA A C 1
ATOM 2064 O O . ALA A 1 268 ? -6.633 13.711 -1.521 1 98.88 268 ALA A O 1
ATOM 2065 N N . ILE A 1 269 ? -5.625 11.734 -1.825 1 98.31 269 ILE A N 1
ATOM 2066 C CA . ILE A 1 269 ? -5.051 12.008 -3.137 1 98.31 269 ILE A CA 1
ATOM 2067 C C . ILE A 1 269 ? -5.652 11.062 -4.176 1 98.31 269 ILE A C 1
ATOM 2069 O O . ILE A 1 269 ? -5.586 9.844 -4.02 1 98.31 269 ILE A O 1
ATOM 2073 N N . ALA A 1 270 ? -6.301 11.594 -5.16 1 96.62 270 ALA A N 1
ATOM 2074 C CA . ALA A 1 270 ? -6.742 10.797 -6.305 1 96.62 270 ALA A CA 1
ATOM 2075 C C . ALA A 1 270 ? -5.914 11.117 -7.547 1 96.62 270 ALA A C 1
ATOM 2077 O O . ALA A 1 270 ? -5.164 12.094 -7.566 1 96.62 270 ALA A O 1
ATOM 2078 N N . ARG A 1 271 ? -5.988 10.297 -8.555 1 92.31 271 ARG A N 1
ATOM 2079 C CA . ARG A 1 271 ? -5.168 10.414 -9.758 1 92.31 271 ARG A CA 1
ATOM 2080 C C . ARG A 1 271 ? -5.512 11.688 -10.531 1 92.31 271 ARG A C 1
ATOM 2082 O O . ARG A 1 271 ? -6.59 12.25 -10.359 1 92.31 271 ARG A O 1
ATOM 2089 N N . HIS A 1 272 ? -4.562 12.156 -11.266 1 91.19 272 HIS A N 1
ATOM 2090 C CA . HIS A 1 272 ? -4.738 13.172 -12.297 1 91.19 272 HIS A CA 1
ATOM 2091 C C . HIS A 1 272 ? -5.082 14.523 -11.688 1 91.19 272 HIS A C 1
ATOM 2093 O O . HIS A 1 272 ? -5.953 15.234 -12.195 1 91.19 272 HIS A O 1
ATOM 2099 N N . GLY A 1 273 ? -4.559 14.836 -10.57 1 95.88 273 GLY A N 1
ATOM 2100 C CA . GLY A 1 273 ? -4.641 16.188 -10.031 1 95.88 273 GLY A CA 1
ATOM 2101 C C . GLY A 1 273 ? -5.891 16.422 -9.203 1 95.88 273 GLY A C 1
ATOM 2102 O O . GLY A 1 273 ? -6.461 17.516 -9.227 1 95.88 273 GLY A O 1
ATOM 2103 N N . ILE A 1 274 ? -6.363 15.391 -8.57 1 97.5 274 ILE A N 1
ATOM 2104 C CA . ILE A 1 274 ? -7.543 15.523 -7.719 1 97.5 274 ILE A CA 1
ATOM 2105 C C . ILE A 1 274 ? -7.137 15.391 -6.254 1 97.5 274 ILE A C 1
ATOM 2107 O O . ILE A 1 274 ? -6.48 14.422 -5.867 1 97.5 274 ILE A O 1
ATOM 2111 N N . GLY A 1 275 ? -7.477 16.359 -5.465 1 98.62 275 GLY A N 1
ATOM 2112 C CA . GLY A 1 275 ? -7.312 16.328 -4.02 1 98.62 275 GLY A CA 1
ATOM 2113 C C . GLY A 1 275 ? -8.625 16.406 -3.268 1 98.62 275 GLY A C 1
ATOM 2114 O O . GLY A 1 275 ? -9.547 17.109 -3.693 1 98.62 275 GLY A O 1
ATOM 2115 N N . ILE A 1 276 ? -8.711 15.688 -2.146 1 98.88 276 ILE A N 1
ATOM 2116 C CA . ILE A 1 276 ? -9.922 15.672 -1.333 1 98.88 276 ILE A CA 1
ATOM 2117 C C . ILE A 1 276 ? -9.555 15.883 0.135 1 98.88 276 ILE A C 1
ATOM 2119 O O . ILE A 1 276 ? -8.602 15.289 0.637 1 98.88 276 ILE A O 1
ATOM 2123 N N . GLY A 1 277 ? -10.227 16.75 0.807 1 98.88 277 GLY A N 1
ATOM 2124 C CA . GLY A 1 277 ? -10.156 16.938 2.248 1 98.88 277 GLY A CA 1
ATOM 2125 C C . GLY A 1 277 ? -11.492 16.734 2.943 1 98.88 277 GLY A C 1
ATOM 2126 O O . GLY A 1 277 ? -12.531 17.156 2.438 1 98.88 277 GLY A O 1
ATOM 2127 N N . THR A 1 278 ? -11.492 16 4.043 1 98.94 278 THR A N 1
ATOM 2128 C CA . THR A 1 278 ? -12.68 15.859 4.871 1 98.94 278 THR A CA 1
ATOM 2129 C C . THR A 1 278 ? -12.398 16.297 6.305 1 98.94 278 THR A C 1
ATOM 2131 O O . THR A 1 278 ? -11.234 16.328 6.73 1 98.94 278 THR A O 1
ATOM 2134 N N . PHE A 1 279 ? -13.453 16.703 6.977 1 98.81 279 PHE A N 1
ATOM 2135 C CA . PHE A 1 279 ? -13.398 17 8.398 1 98.81 279 PHE A CA 1
ATOM 2136 C C . PHE A 1 279 ? -14.609 16.438 9.125 1 98.81 279 PHE A C 1
ATOM 2138 O O . PHE A 1 279 ? -15.75 16.672 8.719 1 98.81 279 PHE A O 1
ATOM 2145 N N . GLY A 1 280 ? -14.391 15.656 10.055 1 98.75 280 GLY A N 1
ATOM 2146 C CA . GLY A 1 280 ? -15.359 15.086 10.984 1 98.75 280 GLY A CA 1
ATOM 2147 C C . GLY A 1 280 ? -14.727 14.555 12.25 1 98.75 280 GLY A C 1
ATOM 2148 O O . GLY A 1 280 ? -14.07 13.508 12.234 1 98.75 280 GLY A O 1
ATOM 2149 N N . PRO A 1 281 ? -15.039 15.164 13.383 1 98 281 PRO A N 1
ATOM 2150 C CA . PRO A 1 281 ? -14.273 14.859 14.602 1 98 281 PRO A CA 1
ATOM 2151 C C . PRO A 1 281 ? -14.703 13.539 15.25 1 98 281 PRO A C 1
ATOM 2153 O O . PRO A 1 281 ? -14.055 13.07 16.188 1 98 281 PRO A O 1
ATOM 2156 N N . MET A 1 282 ? -15.781 12.891 14.797 1 98.31 282 MET A N 1
ATOM 2157 C CA . MET A 1 282 ? -16.188 11.586 15.328 1 98.31 282 MET A CA 1
ATOM 2158 C C . MET A 1 282 ? -15.281 10.477 14.789 1 98.31 282 MET A C 1
ATOM 2160 O O . MET A 1 282 ? -15.344 10.148 13.609 1 98.31 282 MET A O 1
ATOM 2164 N N . LEU A 1 283 ? -14.531 9.867 15.703 1 97.88 283 LEU A N 1
ATOM 2165 C CA . LEU A 1 283 ? -13.484 8.938 15.312 1 97.88 283 LEU A CA 1
ATOM 2166 C C . LEU A 1 283 ? -13.875 7.504 15.672 1 97.88 283 LEU A C 1
ATOM 2168 O O . LEU A 1 283 ? -14.523 7.266 16.688 1 97.88 283 LEU A O 1
ATOM 2172 N N . ASN A 1 284 ? -13.477 6.574 14.852 1 96.06 284 ASN A N 1
ATOM 2173 C CA . ASN A 1 284 ? -13.578 5.164 15.227 1 96.06 284 ASN A CA 1
ATOM 2174 C C . ASN A 1 284 ? -12.477 4.758 16.203 1 96.06 284 ASN A C 1
ATOM 2176 O O . ASN A 1 284 ? -11.695 5.602 16.641 1 96.06 284 ASN A O 1
ATOM 2180 N N . LYS A 1 285 ? -12.445 3.475 16.531 1 90.31 285 LYS A N 1
ATOM 2181 C CA . LYS A 1 285 ? -11.516 2.977 17.531 1 90.31 285 LYS A CA 1
ATOM 2182 C C . LYS A 1 285 ? -10.07 3.115 17.062 1 90.31 285 LYS A C 1
ATOM 2184 O O . LYS A 1 285 ? -9.148 3.141 17.875 1 90.31 285 LYS A O 1
ATOM 2189 N N . LYS A 1 286 ? -9.883 3.205 15.766 1 89.81 286 LYS A N 1
ATOM 2190 C CA . LYS A 1 286 ? -8.531 3.279 15.211 1 89.81 286 LYS A CA 1
ATOM 2191 C C . LYS A 1 286 ? -8.086 4.73 15.039 1 89.81 286 LYS A C 1
ATOM 2193 O O . LYS A 1 286 ? -6.961 4.992 14.617 1 89.81 286 LYS A O 1
ATOM 2198 N N . GLY A 1 287 ? -8.969 5.703 15.297 1 93.44 287 GLY A N 1
ATOM 2199 C CA . GLY A 1 287 ? -8.609 7.109 15.297 1 93.44 287 GLY A CA 1
ATOM 2200 C C . GLY A 1 287 ? -8.977 7.816 14 1 93.44 287 GLY A C 1
ATOM 2201 O O . GLY A 1 287 ? -8.602 8.969 13.789 1 93.44 287 GLY A O 1
ATOM 2202 N N . ASN A 1 288 ? -9.688 7.117 13.133 1 97 288 ASN A N 1
ATOM 2203 C CA . ASN A 1 288 ? -10.07 7.719 11.859 1 97 288 ASN A CA 1
ATOM 2204 C C . ASN A 1 288 ? -11.492 8.281 11.922 1 97 288 ASN A C 1
ATOM 2206 O O . ASN A 1 288 ? -12.375 7.695 12.547 1 97 288 ASN A O 1
ATOM 2210 N N . SER A 1 289 ? -11.695 9.406 11.297 1 98.5 289 SER A N 1
ATOM 2211 C CA . SER A 1 289 ? -13.023 9.992 11.18 1 98.5 289 SER A CA 1
ATOM 2212 C C . SER A 1 289 ? -14 9.016 10.523 1 98.5 289 SER A C 1
ATOM 2214 O O . SER A 1 289 ? -13.82 8.648 9.359 1 98.5 289 SER A O 1
ATOM 2216 N N . VAL A 1 290 ? -15.078 8.625 11.219 1 98.56 290 VAL A N 1
ATOM 2217 C CA . VAL A 1 290 ? -16.031 7.652 10.68 1 98.56 290 VAL A CA 1
ATOM 2218 C C . VAL A 1 290 ? -16.797 8.273 9.516 1 98.56 290 VAL A C 1
ATOM 2220 O O . VAL A 1 290 ? -17.016 7.617 8.492 1 98.56 290 VAL A O 1
ATOM 2223 N N . GLY A 1 291 ? -17.234 9.531 9.711 1 98.81 291 GLY A N 1
ATOM 2224 C CA . GLY A 1 291 ? -17.922 10.211 8.625 1 98.81 291 GLY A CA 1
ATOM 2225 C C . GLY A 1 291 ? -17.031 10.461 7.426 1 98.81 291 GLY A C 1
ATOM 2226 O O . GLY A 1 291 ? -17.438 10.242 6.285 1 98.81 291 GLY A O 1
ATOM 2227 N N . GLY A 1 292 ? -15.82 10.961 7.664 1 98.81 292 GLY A N 1
ATOM 2228 C CA . GLY A 1 292 ? -14.867 11.211 6.594 1 98.81 292 GLY A CA 1
ATOM 2229 C C . GLY A 1 292 ? -14.57 9.977 5.766 1 98.81 292 GLY A C 1
ATOM 2230 O O . GLY A 1 292 ? -14.555 10.039 4.535 1 98.81 292 GLY A O 1
ATOM 2231 N N . GLU A 1 293 ? -14.328 8.867 6.41 1 98.56 293 GLU A N 1
ATOM 2232 C CA . GLU A 1 293 ? -14.047 7.613 5.715 1 98.56 293 GLU A CA 1
ATOM 2233 C C . GLU A 1 293 ? -15.219 7.195 4.836 1 98.56 293 GLU A C 1
ATOM 2235 O O . GLU A 1 293 ? -15.031 6.73 3.711 1 98.56 293 GLU A O 1
ATOM 2240 N N . ARG A 1 294 ? -16.406 7.277 5.398 1 98.69 294 ARG A N 1
ATOM 2241 C CA . ARG A 1 294 ? -17.594 6.922 4.637 1 98.69 294 ARG A CA 1
ATOM 2242 C C . ARG A 1 294 ? -17.734 7.789 3.393 1 98.69 294 ARG A C 1
ATOM 2244 O O . ARG A 1 294 ? -18.062 7.289 2.312 1 98.69 294 ARG A O 1
ATOM 2251 N N . ILE A 1 295 ? -17.516 9.047 3.543 1 98.88 295 ILE A N 1
ATOM 2252 C CA . ILE A 1 295 ? -17.578 9.984 2.422 1 98.88 295 ILE A CA 1
ATOM 2253 C C . ILE A 1 295 ? -16.594 9.555 1.341 1 98.88 295 ILE A C 1
ATOM 2255 O O . ILE A 1 295 ? -16.953 9.445 0.166 1 98.88 295 ILE A O 1
ATOM 2259 N N . LEU A 1 296 ? -15.391 9.297 1.742 1 98.81 296 LEU A N 1
ATOM 2260 C CA . LEU A 1 296 ? -14.344 8.953 0.784 1 98.81 296 LEU A CA 1
ATOM 2261 C C . LEU A 1 296 ? -14.656 7.641 0.078 1 98.81 296 LEU A C 1
ATOM 2263 O O . LEU A 1 296 ? -14.367 7.484 -1.11 1 98.81 296 LEU A O 1
ATOM 2267 N N . ARG A 1 297 ? -15.211 6.691 0.815 1 98.44 297 ARG A N 1
ATOM 2268 C CA . ARG A 1 297 ? -15.602 5.43 0.204 1 98.44 297 ARG A CA 1
ATOM 2269 C C . ARG A 1 297 ? -16.641 5.652 -0.898 1 98.44 297 ARG A C 1
ATOM 2271 O O . ARG A 1 297 ? -16.516 5.098 -1.993 1 98.44 297 ARG A O 1
ATOM 2278 N N . ILE A 1 298 ? -17.625 6.426 -0.666 1 98.38 298 ILE A N 1
ATOM 2279 C CA . ILE A 1 298 ? -18.688 6.699 -1.624 1 98.38 298 ILE A CA 1
ATOM 2280 C C . ILE A 1 298 ? -18.125 7.461 -2.822 1 98.38 298 ILE A C 1
ATOM 2282 O O . ILE A 1 298 ? -18.438 7.145 -3.971 1 98.38 298 ILE A O 1
ATOM 2286 N N . LEU A 1 299 ? -17.328 8.445 -2.551 1 98.06 299 LEU A N 1
ATOM 2287 C CA . LEU A 1 299 ? -16.75 9.211 -3.646 1 98.06 299 LEU A CA 1
ATOM 2288 C C . LEU A 1 299 ? -15.867 8.32 -4.523 1 98.06 299 LEU A C 1
ATOM 2290 O O . LEU A 1 299 ? -15.906 8.422 -5.75 1 98.06 299 LEU A O 1
ATOM 2294 N N . SER A 1 300 ? -15.031 7.504 -3.891 1 97.56 300 SER A N 1
ATOM 2295 C CA . SER A 1 300 ? -14.164 6.598 -4.637 1 97.56 300 SER A CA 1
ATOM 2296 C C . SER A 1 300 ? -14.977 5.699 -5.566 1 97.56 300 SER A C 1
ATOM 2298 O O . SER A 1 300 ? -14.648 5.562 -6.746 1 97.56 300 SER A O 1
ATOM 2300 N N . GLU A 1 301 ? -16.016 5.121 -5.016 1 95.62 301 GLU A N 1
ATOM 2301 C CA . GLU A 1 301 ? -16.844 4.203 -5.777 1 95.62 301 GLU A CA 1
ATOM 2302 C C . GLU A 1 301 ? -17.609 4.934 -6.883 1 95.62 301 GLU A C 1
ATOM 2304 O O . GLU A 1 301 ? -17.641 4.469 -8.023 1 95.62 301 GLU A O 1
ATOM 2309 N N . SER A 1 302 ? -18.203 6.07 -6.582 1 96.19 302 SER A N 1
ATOM 2310 C CA . SER A 1 302 ? -19.094 6.77 -7.496 1 96.19 302 SER A CA 1
ATOM 2311 C C . SER A 1 302 ? -18.312 7.473 -8.602 1 96.19 302 SER A C 1
ATOM 2313 O O . SER A 1 302 ? -18.812 7.598 -9.727 1 96.19 302 SER A O 1
ATOM 2315 N N . LEU A 1 303 ? -17.109 7.926 -8.258 1 95.38 303 LEU A N 1
ATOM 2316 C CA . LEU A 1 303 ? -16.359 8.734 -9.211 1 95.38 303 LEU A CA 1
ATOM 2317 C C . LEU A 1 303 ? -15.195 7.949 -9.797 1 95.38 303 LEU A C 1
ATOM 2319 O O . LEU A 1 303 ? -14.484 8.445 -10.672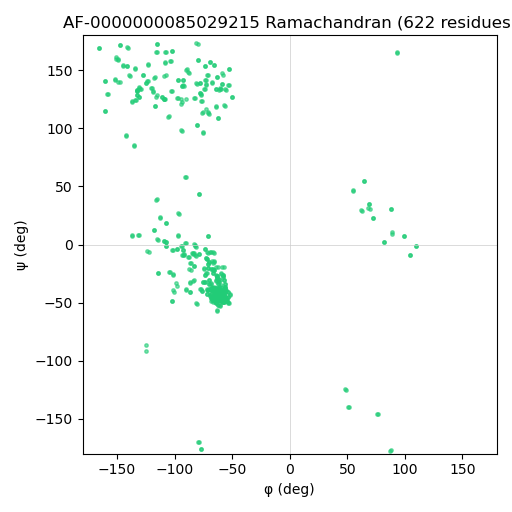 1 95.38 303 LEU A O 1
ATOM 2323 N N . GLY A 1 304 ? -14.992 6.727 -9.383 1 94.44 304 GLY A N 1
ATOM 2324 C CA . GLY A 1 304 ? -13.883 5.918 -9.883 1 94.44 304 GLY A CA 1
ATOM 2325 C C . GLY A 1 304 ? -12.523 6.473 -9.508 1 94.44 304 GLY A C 1
ATOM 2326 O O . GLY A 1 304 ? -11.672 6.68 -10.375 1 94.44 304 GLY A O 1
ATOM 2327 N N . LEU A 1 305 ? -12.312 6.691 -8.172 1 96.19 305 LEU A N 1
ATOM 2328 C CA . LEU A 1 305 ? -11.109 7.402 -7.738 1 96.19 305 LEU A CA 1
ATOM 2329 C C . LEU A 1 305 ? -10.062 6.43 -7.207 1 96.19 305 LEU A C 1
ATOM 2331 O O . LEU A 1 305 ? -8.938 6.832 -6.895 1 96.19 305 LEU A O 1
ATOM 2335 N N . HIS A 1 306 ? -10.43 5.109 -7.129 1 96.44 306 HIS A N 1
ATOM 2336 C CA . HIS A 1 306 ? -9.461 4.102 -6.715 1 96.44 306 HIS A CA 1
ATOM 2337 C C . HIS A 1 306 ? -8.258 4.078 -7.652 1 96.44 306 HIS A C 1
ATOM 2339 O O . HIS A 1 306 ? -8.414 4.16 -8.875 1 96.44 306 HIS A O 1
ATOM 2345 N N . VAL A 1 307 ? -7.051 3.953 -7.098 1 95.12 307 VAL A N 1
ATOM 2346 C CA . VAL A 1 307 ? -5.816 4.07 -7.867 1 95.12 307 VAL A CA 1
ATOM 2347 C C . VAL A 1 307 ? -5.773 2.982 -8.938 1 95.12 307 VAL A C 1
ATOM 2349 O O . VAL A 1 307 ? -5.223 3.193 -10.023 1 95.12 307 VAL A O 1
ATOM 2352 N N . PHE A 1 308 ? -6.379 1.863 -8.688 1 94 308 PHE A N 1
ATOM 2353 C CA . PHE A 1 308 ? -6.34 0.757 -9.633 1 94 308 PHE A CA 1
ATOM 2354 C C . PHE A 1 308 ? -7.691 0.585 -10.32 1 94 308 PHE A C 1
ATOM 2356 O O . PHE A 1 308 ? -8 -0.494 -10.828 1 94 308 PHE A O 1
ATOM 2363 N N . ASP A 1 309 ? -8.492 1.596 -10.266 1 89.88 309 ASP A N 1
ATOM 2364 C CA . ASP A 1 309 ? -9.758 1.57 -10.984 1 89.88 309 ASP A CA 1
ATOM 2365 C C . ASP A 1 309 ? -9.547 1.732 -12.492 1 89.88 309 ASP A C 1
ATOM 2367 O O . ASP A 1 309 ? -8.484 2.195 -12.922 1 89.88 309 ASP A O 1
ATOM 2371 N N . THR A 1 310 ? -10.453 1.224 -13.242 1 79.75 310 THR A N 1
ATOM 2372 C CA . THR A 1 310 ? -10.414 1.331 -14.695 1 79.75 310 THR A CA 1
ATOM 2373 C C . THR A 1 310 ? -11 2.662 -15.156 1 79.75 310 THR A C 1
ATOM 2375 O O . THR A 1 310 ? -10.656 3.166 -16.219 1 79.75 310 THR A O 1
ATOM 2378 N N . LYS A 1 311 ? -11.961 3.111 -14.352 1 77 311 LYS A N 1
ATOM 2379 C CA . LYS A 1 311 ? -12.648 4.348 -14.711 1 77 311 LYS A CA 1
ATOM 2380 C C . LYS A 1 311 ? -11.82 5.57 -14.32 1 77 311 LYS A C 1
ATOM 2382 O O . LYS A 1 311 ? -11.031 5.516 -13.375 1 77 311 LYS A O 1
ATOM 2387 N N . GLU A 1 312 ? -11.781 6.629 -15.266 1 72.56 312 GLU A N 1
ATOM 2388 C CA . GLU A 1 312 ? -11.109 7.883 -14.938 1 72.56 312 GLU A CA 1
ATOM 2389 C C . GLU A 1 312 ? -12.109 9.008 -14.711 1 72.56 312 GLU A C 1
ATOM 2391 O O . GLU A 1 312 ? -13.07 9.156 -15.461 1 72.56 312 GLU A O 1
ATOM 2396 N N . PHE A 1 313 ? -12.039 9.609 -13.641 1 78 313 PHE A N 1
ATOM 2397 C CA . PHE A 1 313 ? -12.812 10.797 -13.289 1 78 313 PHE A CA 1
ATOM 2398 C C . PHE A 1 313 ? -12.109 12.062 -13.773 1 78 313 PHE A C 1
ATOM 2400 O O . PHE A 1 313 ? -10.914 12.234 -13.555 1 78 313 PHE A O 1
ATOM 2407 N N . MET B 1 1 ? 9.555 11.234 -24.734 1 47.59 1 MET B N 1
ATOM 2408 C CA . MET B 1 1 ? 10.031 10.531 -25.922 1 47.59 1 MET B CA 1
ATOM 2409 C C . MET B 1 1 ? 9.68 9.047 -25.859 1 47.59 1 MET B C 1
ATOM 2411 O O . MET B 1 1 ? 9.891 8.398 -24.844 1 47.59 1 MET B O 1
ATOM 2415 N N . VAL B 1 2 ? 8.859 8.562 -26.828 1 64.62 2 VAL B N 1
ATOM 2416 C CA . VAL B 1 2 ? 8.5 7.148 -26.922 1 64.62 2 VAL B CA 1
ATOM 2417 C C . VAL B 1 2 ? 9.758 6.316 -27.172 1 64.62 2 VAL B C 1
ATOM 2419 O O . VAL B 1 2 ? 10.477 6.547 -28.156 1 64.62 2 VAL B O 1
ATOM 2422 N N . MET B 1 3 ? 10.195 5.551 -26.156 1 82.12 3 MET B N 1
ATOM 2423 C CA . MET B 1 3 ? 11.352 4.66 -26.297 1 82.12 3 MET B CA 1
ATOM 2424 C C . MET B 1 3 ? 11.102 3.613 -27.391 1 82.12 3 MET B C 1
ATOM 2426 O O . MET B 1 3 ? 9.984 3.113 -27.516 1 82.12 3 MET B O 1
ATOM 2430 N N . ASP B 1 4 ? 12.078 3.418 -28.234 1 88 4 ASP B N 1
ATOM 2431 C CA . ASP B 1 4 ? 11.883 2.381 -29.25 1 88 4 ASP B CA 1
ATOM 2432 C C . ASP B 1 4 ? 12.172 0.995 -28.672 1 88 4 ASP B C 1
ATOM 2434 O O . ASP B 1 4 ? 12.578 0.867 -27.516 1 88 4 ASP B O 1
ATOM 2438 N N . LYS B 1 5 ? 11.898 -0.01 -29.438 1 91.38 5 LYS B N 1
ATOM 2439 C CA . LYS B 1 5 ? 11.969 -1.405 -29.016 1 91.38 5 LYS B CA 1
ATOM 2440 C C . LYS B 1 5 ? 13.391 -1.797 -28.625 1 91.38 5 LYS B C 1
ATOM 2442 O O . LYS B 1 5 ? 13.594 -2.523 -27.656 1 91.38 5 LYS B O 1
ATOM 2447 N N . GLU B 1 6 ? 14.344 -1.352 -29.391 1 93.88 6 GLU B N 1
ATOM 2448 C CA . GLU B 1 6 ? 15.742 -1.674 -29.125 1 93.88 6 GLU B CA 1
ATOM 2449 C C . GLU B 1 6 ? 16.219 -1.057 -27.812 1 93.88 6 GLU B C 1
ATOM 2451 O O . GLU B 1 6 ? 16.984 -1.672 -27.078 1 93.88 6 GLU B O 1
ATOM 2456 N N . GLU B 1 7 ? 15.781 0.122 -27.578 1 94.94 7 GLU B N 1
ATOM 2457 C CA . GLU B 1 7 ? 16.156 0.805 -26.344 1 94.94 7 GLU B CA 1
ATOM 2458 C C . GLU B 1 7 ? 15.594 0.077 -25.125 1 94.94 7 GLU B C 1
ATOM 2460 O O . GLU B 1 7 ? 16.281 -0.078 -24.109 1 94.94 7 GLU B O 1
ATOM 2465 N N . ILE B 1 8 ? 14.375 -0.337 -25.234 1 96.06 8 ILE B N 1
ATOM 2466 C CA . ILE B 1 8 ? 13.734 -1.051 -24.125 1 96.06 8 ILE B CA 1
ATOM 2467 C C . ILE B 1 8 ? 14.453 -2.373 -23.891 1 96.06 8 ILE B C 1
ATOM 2469 O O . ILE B 1 8 ? 14.695 -2.75 -22.734 1 96.06 8 ILE B O 1
ATOM 2473 N N . GLN B 1 9 ? 14.781 -3.082 -24.938 1 97.62 9 GLN B N 1
ATOM 2474 C CA . GLN B 1 9 ? 15.523 -4.336 -24.812 1 97.62 9 GLN B CA 1
ATOM 2475 C C . GLN B 1 9 ? 16.875 -4.113 -24.141 1 97.62 9 GLN B C 1
ATOM 2477 O O . GLN B 1 9 ? 17.297 -4.918 -23.297 1 97.62 9 GLN B O 1
ATOM 2482 N N . ARG B 1 10 ? 17.531 -3.029 -24.469 1 97.5 10 ARG B N 1
ATOM 2483 C CA . ARG B 1 10 ? 18.812 -2.705 -23.859 1 97.5 10 ARG B CA 1
ATOM 2484 C C . ARG B 1 10 ? 18.656 -2.447 -22.375 1 97.5 10 ARG B C 1
ATOM 2486 O O . ARG B 1 10 ? 19.516 -2.848 -21.578 1 97.5 10 ARG B O 1
ATOM 2493 N N . ILE B 1 11 ? 17.594 -1.737 -22.062 1 97.69 11 ILE B N 1
ATOM 2494 C CA . ILE B 1 11 ? 17.312 -1.466 -20.656 1 97.69 11 ILE B CA 1
ATOM 2495 C C . ILE B 1 11 ? 17.109 -2.781 -19.906 1 97.69 11 ILE B C 1
ATOM 2497 O O . ILE B 1 11 ? 17.609 -2.955 -18.797 1 97.69 11 ILE B O 1
ATOM 2501 N N . LEU B 1 12 ? 16.391 -3.705 -20.484 1 98.06 12 LEU B N 1
ATOM 2502 C CA . LEU B 1 12 ? 16.141 -5.004 -19.875 1 98.06 12 LEU B CA 1
ATOM 2503 C C . LEU B 1 12 ? 17.438 -5.781 -19.688 1 98.06 12 LEU B C 1
ATOM 2505 O O . LEU B 1 12 ? 17.641 -6.406 -18.641 1 98.06 12 LEU B O 1
ATOM 2509 N N . GLU B 1 13 ? 18.281 -5.762 -20.672 1 98.44 13 GLU B N 1
ATOM 2510 C CA . GLU B 1 13 ? 19.547 -6.461 -20.594 1 98.44 13 GLU B CA 1
ATOM 2511 C C . GLU B 1 13 ? 20.469 -5.848 -19.547 1 98.44 13 GLU B C 1
ATOM 2513 O O . GLU B 1 13 ? 21.156 -6.566 -18.812 1 98.44 13 GLU B O 1
ATOM 2518 N N . LYS B 1 14 ? 20.438 -4.539 -19.5 1 98.38 14 LYS B N 1
ATOM 2519 C CA . LYS B 1 14 ? 21.203 -3.855 -18.469 1 98.38 14 LYS B CA 1
ATOM 2520 C C . LYS B 1 14 ? 20.688 -4.223 -17.078 1 98.38 14 LYS B C 1
ATOM 2522 O O . LYS B 1 14 ? 21.469 -4.445 -16.156 1 98.38 14 LYS B O 1
ATOM 2527 N N . ALA B 1 15 ? 19.391 -4.207 -16.938 1 98.69 15 ALA B N 1
ATOM 2528 C CA . ALA B 1 15 ? 18.781 -4.59 -15.672 1 98.69 15 ALA B CA 1
ATOM 2529 C C . ALA B 1 15 ? 19.188 -6.008 -15.273 1 98.69 15 ALA B C 1
ATOM 2531 O O . ALA B 1 15 ? 19.469 -6.27 -14.102 1 98.69 15 ALA B O 1
ATOM 2532 N N . LEU B 1 16 ? 19.172 -6.906 -16.219 1 98.75 16 LEU B N 1
ATOM 2533 C CA . LEU B 1 16 ? 19.578 -8.281 -15.969 1 98.75 16 LEU B CA 1
ATOM 2534 C C . LEU B 1 16 ? 21.016 -8.344 -15.461 1 98.75 16 LEU B C 1
ATOM 2536 O O . LEU B 1 16 ? 21.312 -9.062 -14.508 1 98.75 16 LEU B O 1
ATOM 2540 N N . GLU B 1 17 ? 21.906 -7.637 -16.125 1 98.62 17 GLU B N 1
ATOM 2541 C CA . GLU B 1 17 ? 23.312 -7.625 -15.734 1 98.62 17 GLU B CA 1
ATOM 2542 C C . GLU B 1 17 ? 23.484 -7.082 -14.32 1 98.62 17 GLU B C 1
ATOM 2544 O O . GLU B 1 17 ? 24.266 -7.625 -13.531 1 98.62 17 GLU B O 1
ATOM 2549 N N . GLU B 1 18 ? 22.781 -6.035 -14.031 1 98.62 18 GLU B N 1
ATOM 2550 C CA . GLU B 1 18 ? 22.828 -5.484 -12.68 1 98.62 18 GLU B CA 1
ATOM 2551 C C . GLU B 1 18 ? 22.281 -6.48 -11.656 1 98.62 18 GLU B C 1
ATOM 2553 O O . GLU B 1 18 ? 22.781 -6.547 -10.523 1 98.62 18 GLU B O 1
ATOM 2558 N N . GLY B 1 19 ? 21.234 -7.164 -12.023 1 98.62 19 GLY B N 1
ATOM 2559 C CA . GLY B 1 19 ? 20.719 -8.211 -11.164 1 98.62 19 GLY B CA 1
ATOM 2560 C C . GLY B 1 19 ? 21.734 -9.32 -10.898 1 98.62 19 GLY B C 1
ATOM 2561 O O . GLY B 1 19 ? 21.797 -9.852 -9.789 1 98.62 19 GLY B O 1
ATOM 2562 N N . ARG B 1 20 ? 22.453 -9.672 -11.898 1 98.5 20 ARG B N 1
ATOM 2563 C CA . ARG B 1 20 ? 23.484 -10.703 -11.75 1 98.5 20 ARG B CA 1
ATOM 2564 C C . ARG B 1 20 ? 24.547 -10.266 -10.75 1 98.5 20 ARG B C 1
ATOM 2566 O O . ARG B 1 20 ? 25.078 -11.086 -9.992 1 98.5 20 ARG B O 1
ATOM 2573 N N . ASN B 1 21 ? 24.797 -8.992 -10.68 1 98.38 21 ASN B N 1
ATOM 2574 C CA . ASN B 1 21 ? 25.859 -8.43 -9.859 1 98.38 21 ASN B CA 1
ATOM 2575 C C . ASN B 1 21 ? 25.516 -8.516 -8.367 1 98.38 21 ASN B C 1
ATOM 2577 O O . ASN B 1 21 ? 26.391 -8.336 -7.52 1 98.38 21 ASN B O 1
ATOM 2581 N N . VAL B 1 22 ? 24.266 -8.82 -8.039 1 98.44 22 VAL B N 1
ATOM 2582 C CA . VAL B 1 22 ? 23.906 -8.805 -6.625 1 98.44 22 VAL B CA 1
ATOM 2583 C C . VAL B 1 22 ? 23.547 -10.219 -6.176 1 98.44 22 VAL B C 1
ATOM 2585 O O . VAL B 1 22 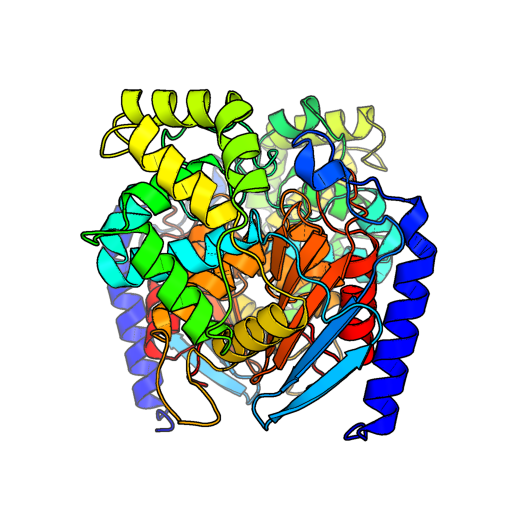? 23.109 -10.422 -5.039 1 98.44 22 VAL B O 1
ATOM 2588 N N . LEU B 1 23 ? 23.672 -11.203 -7.016 1 98 23 LEU B N 1
ATOM 2589 C CA . LEU B 1 23 ? 23.266 -12.562 -6.691 1 98 23 LEU B CA 1
ATOM 2590 C C . LEU B 1 23 ? 24 -13.07 -5.449 1 98 23 LEU B C 1
ATOM 2592 O O . LEU B 1 23 ? 23.453 -13.867 -4.684 1 98 23 LEU B O 1
ATOM 2596 N N . TYR B 1 24 ? 25.188 -12.562 -5.191 1 97.06 24 TYR B N 1
ATOM 2597 C CA . TYR B 1 24 ? 26 -13.008 -4.07 1 97.06 24 TYR B CA 1
ATOM 2598 C C . TYR B 1 24 ? 25.344 -12.656 -2.74 1 97.06 24 TYR B C 1
ATOM 2600 O O . TYR B 1 24 ? 25.703 -13.211 -1.698 1 97.06 24 TYR B O 1
ATOM 2608 N N . GLU B 1 25 ? 24.344 -11.781 -2.795 1 97.5 25 GLU B N 1
ATOM 2609 C CA . GLU B 1 25 ? 23.672 -11.344 -1.576 1 97.5 25 GLU B CA 1
ATOM 2610 C C . GLU B 1 25 ? 22.609 -12.352 -1.14 1 97.5 25 GLU B C 1
ATOM 2612 O O . GLU B 1 25 ? 22.062 -12.25 -0.04 1 97.5 25 GLU B O 1
ATOM 2617 N N . GLY B 1 26 ? 22.328 -13.336 -2.014 1 97.56 26 GLY B N 1
ATOM 2618 C CA . GLY B 1 26 ? 21.219 -14.25 -1.743 1 97.56 26 GLY B CA 1
ATOM 2619 C C . GLY B 1 26 ? 21.672 -15.68 -1.524 1 97.56 26 GLY B C 1
ATOM 2620 O O . GLY B 1 26 ? 22.859 -15.992 -1.671 1 97.56 26 GLY B O 1
ATOM 2621 N N . ARG B 1 27 ? 20.688 -16.5 -1.117 1 96.31 27 ARG B N 1
ATOM 2622 C CA . ARG B 1 27 ? 20.859 -17.938 -0.989 1 96.31 27 ARG B CA 1
ATOM 2623 C C . ARG B 1 27 ? 19.625 -18.672 -1.493 1 96.31 27 ARG B C 1
ATOM 2625 O O . ARG B 1 27 ? 18.5 -18.188 -1.36 1 96.31 27 ARG B O 1
ATOM 2632 N N . VAL B 1 28 ? 19.891 -19.781 -2.051 1 95.31 28 VAL B N 1
ATOM 2633 C CA . VAL B 1 28 ? 18.781 -20.609 -2.488 1 95.31 28 VAL B CA 1
ATOM 2634 C C . VAL B 1 28 ? 18.016 -21.125 -1.271 1 95.31 28 VAL B C 1
ATOM 2636 O O . VAL B 1 28 ? 18.625 -21.484 -0.257 1 95.31 28 VAL B O 1
ATOM 2639 N N . ALA B 1 29 ? 16.688 -21.141 -1.373 1 89.81 29 ALA B N 1
ATOM 2640 C CA . ALA B 1 29 ? 15.883 -21.656 -0.271 1 89.81 29 ALA B CA 1
ATOM 2641 C C . ALA B 1 29 ? 16.203 -23.125 0.002 1 89.81 29 ALA B C 1
ATOM 2643 O O . ALA B 1 29 ? 16.234 -23.938 -0.92 1 89.81 29 ALA B O 1
ATOM 2644 N N . SER B 1 30 ? 16.391 -23.422 1.301 1 87.44 30 SER B N 1
ATOM 2645 C CA . SER B 1 30 ? 16.797 -24.797 1.613 1 87.44 30 SER B CA 1
ATOM 2646 C C . SER B 1 30 ? 15.82 -25.469 2.57 1 87.44 30 SER B C 1
ATOM 2648 O O . SER B 1 30 ? 15.914 -26.672 2.814 1 87.44 30 SER B O 1
ATOM 2650 N N . TYR B 1 31 ? 14.898 -24.734 3.041 1 80.56 31 TYR B N 1
ATOM 2651 C CA . TYR B 1 31 ? 13.969 -25.312 4.012 1 80.56 31 TYR B CA 1
ATOM 2652 C C . TYR B 1 31 ? 12.984 -26.25 3.33 1 80.56 31 TYR B C 1
ATOM 2654 O O . TYR B 1 31 ? 12.359 -27.078 3.99 1 80.56 31 TYR B O 1
ATOM 2662 N N . ILE B 1 32 ? 12.789 -26.141 2.059 1 85.06 32 ILE B N 1
ATOM 2663 C CA . ILE B 1 32 ? 12.195 -27.156 1.197 1 85.06 32 ILE B CA 1
ATOM 2664 C C . ILE B 1 32 ? 13.273 -27.812 0.343 1 85.06 32 ILE B C 1
ATOM 2666 O O . ILE B 1 32 ? 13.789 -27.188 -0.595 1 85.06 32 ILE B O 1
ATOM 2670 N N . PRO B 1 33 ? 13.562 -28.969 0.592 1 87.44 33 PRO B N 1
ATOM 2671 C CA . PRO B 1 33 ? 14.734 -29.625 0 1 87.44 33 PRO B CA 1
ATOM 2672 C C . PRO B 1 33 ? 14.742 -29.531 -1.524 1 87.44 33 PRO B C 1
ATOM 2674 O O . PRO B 1 33 ? 15.805 -29.328 -2.125 1 87.44 33 PRO B O 1
ATOM 2677 N N . GLU B 1 34 ? 13.625 -29.703 -2.127 1 88 34 GLU B N 1
ATOM 2678 C CA . GLU B 1 34 ? 13.555 -29.688 -3.584 1 88 34 GLU B CA 1
ATOM 2679 C C . GLU B 1 34 ? 13.938 -28.312 -4.145 1 88 34 GLU B C 1
ATOM 2681 O O . GLU B 1 34 ? 14.469 -28.219 -5.25 1 88 34 GLU B O 1
ATOM 2686 N N . LEU B 1 35 ? 13.695 -27.219 -3.473 1 90.19 35 LEU B N 1
ATOM 2687 C CA . LEU B 1 35 ? 14.031 -25.891 -3.932 1 90.19 35 LEU B CA 1
ATOM 2688 C C . LEU B 1 35 ? 15.539 -25.656 -3.869 1 90.19 35 LEU B C 1
ATOM 2690 O O . LEU B 1 35 ? 16.078 -24.812 -4.598 1 90.19 35 LEU B O 1
ATOM 2694 N N . ALA B 1 36 ? 16.203 -26.375 -3.02 1 90.88 36 ALA B N 1
ATOM 2695 C CA . ALA B 1 36 ? 17.641 -26.234 -2.82 1 90.88 36 ALA B CA 1
ATOM 2696 C C . ALA B 1 36 ? 18.406 -26.672 -4.059 1 90.88 36 ALA B C 1
ATOM 2698 O O . ALA B 1 36 ? 19.594 -26.359 -4.211 1 90.88 36 ALA B O 1
ATOM 2699 N N . LYS B 1 37 ? 17.75 -27.359 -4.902 1 91.44 37 LYS B N 1
ATOM 2700 C CA . LYS B 1 37 ? 18.391 -27.922 -6.086 1 91.44 37 LYS B CA 1
ATOM 2701 C C . LYS B 1 37 ? 18.484 -26.891 -7.203 1 91.44 37 LYS B C 1
ATOM 2703 O O . LYS B 1 37 ? 19.125 -27.141 -8.234 1 91.44 37 LYS B O 1
ATOM 2708 N N . ALA B 1 38 ? 17.906 -25.781 -7.039 1 93.19 38 ALA B N 1
ATOM 2709 C CA . ALA B 1 38 ? 17.875 -24.75 -8.078 1 93.19 38 ALA B CA 1
ATOM 2710 C C . ALA B 1 38 ? 19.281 -24.25 -8.391 1 93.19 38 ALA B C 1
ATOM 2712 O O . ALA B 1 38 ? 20.141 -24.203 -7.504 1 93.19 38 ALA B O 1
ATOM 2713 N N . ASN B 1 39 ? 19.562 -23.922 -9.664 1 96.38 39 ASN B N 1
ATOM 2714 C CA . ASN B 1 39 ? 20.828 -23.328 -10.086 1 96.38 39 ASN B CA 1
ATOM 2715 C C . ASN B 1 39 ? 20.922 -21.875 -9.641 1 96.38 39 ASN B C 1
ATOM 2717 O O . ASN B 1 39 ? 20.188 -21.016 -10.133 1 96.38 39 ASN B O 1
ATOM 2721 N N . SER B 1 40 ? 21.859 -21.562 -8.797 1 96.62 40 SER B N 1
ATOM 2722 C CA . SER B 1 40 ? 22.031 -20.25 -8.18 1 96.62 40 SER B CA 1
ATOM 2723 C C . SER B 1 40 ? 22.344 -19.188 -9.227 1 96.62 40 SER B C 1
ATOM 2725 O O . SER B 1 40 ? 22.188 -17.984 -8.977 1 96.62 40 SER B O 1
ATOM 2727 N N . GLY B 1 41 ? 22.781 -19.547 -10.375 1 97.44 41 GLY B N 1
ATOM 2728 C CA . GLY B 1 41 ? 23.156 -18.609 -11.414 1 97.44 41 GLY B CA 1
ATOM 2729 C C . GLY B 1 41 ? 22 -18.219 -12.305 1 97.44 41 GLY B C 1
ATOM 2730 O O . GLY B 1 41 ? 22.109 -17.297 -13.117 1 97.44 41 GLY B O 1
ATOM 2731 N N . ASN B 1 42 ? 20.875 -18.938 -12.156 1 98.31 42 ASN B N 1
ATOM 2732 C CA . ASN B 1 42 ? 19.703 -18.625 -12.977 1 98.31 42 ASN B CA 1
ATOM 2733 C C . ASN B 1 42 ? 19.172 -17.219 -12.672 1 98.31 42 ASN B C 1
ATOM 2735 O O . ASN B 1 42 ? 19.141 -16.797 -11.516 1 98.31 42 ASN B O 1
ATOM 2739 N N . LEU B 1 43 ? 18.891 -16.453 -13.672 1 98.81 43 LEU B N 1
ATOM 2740 C CA . LEU B 1 43 ? 18.234 -15.156 -13.586 1 98.81 43 LEU B CA 1
ATOM 2741 C C . LEU B 1 43 ? 17.594 -14.789 -14.922 1 98.81 43 LEU B C 1
ATOM 2743 O O . LEU B 1 43 ? 18.219 -14.906 -15.977 1 98.81 43 LEU B O 1
ATOM 2747 N N . GLY B 1 44 ? 16.359 -14.422 -14.875 1 98.81 44 GLY B N 1
ATOM 2748 C CA . GLY B 1 44 ? 15.656 -14.047 -16.078 1 98.81 44 GLY B CA 1
ATOM 2749 C C . GLY B 1 44 ? 14.555 -13.031 -15.844 1 98.81 44 GLY B C 1
ATOM 2750 O O . GLY B 1 44 ? 14.125 -12.836 -14.703 1 98.81 44 GLY B O 1
ATOM 2751 N N . VAL B 1 45 ? 14.125 -12.344 -16.922 1 98.88 45 VAL B N 1
ATOM 2752 C CA . VAL B 1 45 ? 13.062 -11.344 -16.844 1 98.88 45 VAL B CA 1
ATOM 2753 C C . VAL B 1 45 ? 12.297 -11.32 -18.172 1 98.88 45 VAL B C 1
ATOM 2755 O O . VAL B 1 45 ? 12.883 -11.484 -19.234 1 98.88 45 VAL B O 1
ATOM 2758 N N . CYS B 1 46 ? 11.047 -11.203 -18.016 1 98.88 46 CYS B N 1
ATOM 2759 C CA . CYS B 1 46 ? 10.156 -11.008 -19.156 1 98.88 46 CYS B CA 1
ATOM 2760 C C . CYS B 1 46 ? 9.18 -9.867 -18.891 1 98.88 46 CYS B C 1
ATOM 2762 O O . CYS B 1 46 ? 8.602 -9.773 -17.812 1 98.88 46 CYS B O 1
ATOM 2764 N N . LEU B 1 47 ? 9.062 -8.922 -19.781 1 98.75 47 LEU B N 1
ATOM 2765 C CA . LEU B 1 47 ? 8.109 -7.816 -19.766 1 98.75 47 LEU B CA 1
ATOM 2766 C C . LEU B 1 47 ? 7.137 -7.922 -20.938 1 98.75 47 LEU B C 1
ATOM 2768 O O . LEU B 1 47 ? 7.555 -8.109 -22.078 1 98.75 47 LEU B O 1
ATOM 2772 N N . MET B 1 48 ? 5.867 -7.852 -20.625 1 98.12 48 MET B N 1
ATOM 2773 C CA . MET B 1 48 ? 4.844 -7.961 -21.656 1 98.12 48 MET B CA 1
ATOM 2774 C C . MET B 1 48 ? 3.92 -6.75 -21.641 1 98.12 48 MET B C 1
ATOM 2776 O O . MET B 1 48 ? 3.553 -6.254 -20.578 1 98.12 48 MET B O 1
ATOM 2780 N N . ARG B 1 49 ? 3.564 -6.324 -22.812 1 97.12 49 ARG B N 1
ATOM 2781 C CA . ARG B 1 49 ? 2.562 -5.277 -23 1 97.12 49 ARG B CA 1
ATOM 2782 C C . ARG B 1 49 ? 1.271 -5.855 -23.562 1 97.12 49 ARG B C 1
ATOM 2784 O O . ARG B 1 49 ? 1.291 -6.883 -24.25 1 97.12 49 ARG B O 1
ATOM 2791 N N . LYS B 1 50 ? 0.195 -5.156 -23.328 1 96.44 50 LYS B N 1
ATOM 2792 C CA . LYS B 1 50 ? -1.104 -5.66 -23.766 1 96.44 50 LYS B CA 1
ATOM 2793 C C . LYS B 1 50 ? -1.229 -5.609 -25.297 1 96.44 50 LYS B C 1
ATOM 2795 O O . LYS B 1 50 ? -2.111 -6.246 -25.875 1 96.44 50 LYS B O 1
ATOM 2800 N N . ASP B 1 51 ? -0.364 -4.883 -25.922 1 95 51 ASP B N 1
ATOM 2801 C CA . ASP B 1 51 ? -0.438 -4.816 -27.375 1 95 51 ASP B CA 1
ATOM 2802 C C . ASP B 1 51 ? 0.251 -6.02 -28.016 1 95 51 ASP B C 1
ATOM 2804 O O . ASP B 1 51 ? 0.333 -6.113 -29.234 1 95 51 ASP B O 1
ATOM 2808 N N . GLY B 1 52 ? 0.772 -6.875 -27.172 1 91.88 52 GLY B N 1
ATOM 2809 C CA . GLY B 1 52 ? 1.368 -8.102 -27.688 1 91.88 52 GLY B CA 1
ATOM 2810 C C . GLY B 1 52 ? 2.885 -8.07 -27.688 1 91.88 52 GLY B C 1
ATOM 2811 O O . GLY B 1 52 ? 3.531 -9.102 -27.859 1 91.88 52 GLY B O 1
ATOM 2812 N N . THR B 1 53 ? 3.496 -6.91 -27.406 1 95.88 53 THR B N 1
ATOM 2813 C CA . THR B 1 53 ? 4.949 -6.793 -27.391 1 95.88 53 THR B CA 1
ATOM 2814 C C . THR B 1 53 ? 5.535 -7.5 -26.156 1 95.88 53 THR B C 1
ATOM 2816 O O . THR B 1 53 ? 4.984 -7.406 -25.062 1 95.88 53 THR B O 1
ATOM 2819 N N . GLU B 1 54 ? 6.602 -8.188 -26.438 1 97.12 54 GLU B N 1
ATOM 2820 C CA . GLU B 1 54 ? 7.316 -8.898 -25.375 1 97.12 54 GLU B CA 1
ATOM 2821 C C . GLU B 1 54 ? 8.812 -8.578 -25.406 1 97.12 54 GLU B C 1
ATOM 2823 O O . GLU B 1 54 ? 9.406 -8.492 -26.484 1 97.12 54 GLU B O 1
ATOM 2828 N N . TYR B 1 55 ? 9.367 -8.297 -24.281 1 98.06 55 TYR B N 1
ATOM 2829 C CA . TYR B 1 55 ? 10.805 -8.172 -24.078 1 98.06 55 TYR B CA 1
ATOM 2830 C C . TYR B 1 55 ? 11.297 -9.203 -23.062 1 98.06 55 TYR B C 1
ATOM 2832 O O . TYR B 1 55 ? 10.656 -9.422 -22.031 1 98.06 55 TYR B O 1
ATOM 2840 N N . SER B 1 56 ? 12.336 -9.883 -23.375 1 98.12 56 SER B N 1
ATOM 2841 C CA . SER B 1 56 ? 12.844 -10.875 -22.438 1 98.12 56 SER B CA 1
ATOM 2842 C C . SER B 1 56 ? 14.375 -10.883 -22.422 1 98.12 56 SER B C 1
ATOM 2844 O O . SER B 1 56 ? 15.008 -10.453 -23.391 1 98.12 56 SER B O 1
ATOM 2846 N N . ALA B 1 57 ? 14.953 -11.266 -21.391 1 98.38 57 ALA B N 1
ATOM 2847 C CA . ALA B 1 57 ? 16.391 -11.422 -21.203 1 98.38 57 ALA B CA 1
ATOM 2848 C C . ALA B 1 57 ? 16.688 -12.5 -20.156 1 98.38 57 ALA B C 1
ATOM 2850 O O . ALA B 1 57 ? 15.922 -12.68 -19.203 1 98.38 57 ALA B O 1
ATOM 2851 N N . GLY B 1 58 ? 17.734 -13.281 -20.391 1 98.56 58 GLY B N 1
ATOM 2852 C CA . GLY B 1 58 ? 18.172 -14.297 -19.438 1 98.56 58 GLY B CA 1
ATOM 2853 C C . GLY B 1 58 ? 17.297 -15.531 -19.422 1 98.56 58 GLY B C 1
ATOM 2854 O O . GLY B 1 58 ? 16.797 -15.945 -20.469 1 98.56 58 GLY B O 1
ATOM 2855 N N . ASP B 1 59 ? 17.141 -16.125 -18.266 1 98.12 59 ASP B N 1
ATOM 2856 C CA . ASP B 1 59 ? 16.5 -17.438 -18.078 1 98.12 59 ASP B CA 1
ATOM 2857 C C . ASP B 1 59 ? 15.008 -17.297 -17.844 1 98.12 59 ASP B C 1
ATOM 2859 O O . ASP B 1 59 ? 14.469 -17.812 -16.859 1 98.12 59 ASP B O 1
ATOM 2863 N N . CYS B 1 60 ? 14.352 -16.688 -18.781 1 96.81 60 CYS B N 1
ATOM 2864 C CA . CYS B 1 60 ? 12.953 -16.359 -18.547 1 96.81 60 CYS B CA 1
ATOM 2865 C C . CYS B 1 60 ? 12.047 -17.531 -18.875 1 96.81 60 CYS B C 1
ATOM 2867 O O . CYS B 1 60 ? 10.875 -17.547 -18.5 1 96.81 60 CYS B O 1
ATOM 2869 N N . ASN B 1 61 ? 12.609 -18.656 -19.469 1 97.44 61 ASN B N 1
ATOM 2870 C CA . ASN B 1 61 ? 11.797 -19.797 -19.875 1 97.44 61 ASN B CA 1
ATOM 2871 C C . ASN B 1 61 ? 12.055 -21 -18.969 1 97.44 61 ASN B C 1
ATOM 2873 O O . ASN B 1 61 ? 11.477 -22.078 -19.188 1 97.44 61 ASN B O 1
ATOM 2877 N N . ILE B 1 62 ? 12.859 -20.875 -17.969 1 97.88 62 ILE B N 1
ATOM 2878 C CA . ILE B 1 62 ? 13.125 -21.969 -17.031 1 97.88 62 ILE B CA 1
ATOM 2879 C C . ILE B 1 62 ? 11.953 -22.125 -16.078 1 97.88 62 ILE B C 1
ATOM 2881 O O . ILE B 1 62 ? 11.547 -21.156 -15.422 1 97.88 62 ILE B O 1
ATOM 2885 N N . PRO B 1 63 ? 11.398 -23.297 -16.031 1 98.06 63 PRO B N 1
ATOM 2886 C CA . PRO B 1 63 ? 10.273 -23.516 -15.102 1 98.06 63 PRO B CA 1
ATOM 2887 C C . PRO B 1 63 ? 10.719 -23.547 -13.641 1 98.06 63 PRO B C 1
ATOM 2889 O O . PRO B 1 63 ? 11.812 -24.016 -13.336 1 98.06 63 PRO B O 1
ATOM 2892 N N . PHE B 1 64 ? 9.953 -23.094 -12.758 1 98.12 64 PHE B N 1
ATOM 2893 C CA . PHE B 1 64 ? 10.109 -23.109 -11.312 1 98.12 64 PHE B CA 1
ATOM 2894 C C . PHE B 1 64 ? 8.75 -23.172 -10.617 1 98.12 64 PHE B C 1
ATOM 2896 O O . PHE B 1 64 ? 7.723 -22.859 -11.227 1 98.12 64 PHE B O 1
ATOM 2903 N N . THR B 1 65 ? 8.672 -23.594 -9.391 1 98.06 65 THR B N 1
ATOM 2904 C CA . THR B 1 65 ? 7.402 -23.609 -8.664 1 98.06 65 THR B CA 1
ATOM 2905 C C . THR B 1 65 ? 7.035 -22.219 -8.172 1 98.06 65 THR B C 1
ATOM 2907 O O . THR B 1 65 ? 7.895 -21.469 -7.699 1 98.06 65 THR B O 1
ATOM 2910 N N . MET B 1 66 ? 5.762 -21.828 -8.258 1 97.06 66 MET B N 1
ATOM 2911 C CA . MET B 1 66 ? 5.305 -20.469 -7.98 1 97.06 66 MET B CA 1
ATOM 2912 C C . MET B 1 66 ? 5.41 -20.156 -6.492 1 97.06 66 MET B C 1
ATOM 2914 O O . MET B 1 66 ? 5.633 -19 -6.109 1 97.06 66 MET B O 1
ATOM 2918 N N . GLN B 1 67 ? 5.25 -21.281 -5.629 1 97.5 67 GLN B N 1
ATOM 2919 C CA . GLN B 1 67 ? 5.227 -21.047 -4.188 1 97.5 67 GLN B CA 1
ATOM 2920 C C . GLN B 1 67 ? 4.27 -19.906 -3.836 1 97.5 67 GLN B C 1
ATOM 2922 O O . GLN B 1 67 ? 3.117 -19.906 -4.273 1 97.5 67 GLN B O 1
ATOM 2927 N N . SER B 1 68 ? 4.652 -18.891 -3.176 1 97.75 68 SER B N 1
ATOM 2928 C CA . SER B 1 68 ? 3.756 -17.891 -2.605 1 97.75 68 SER B CA 1
ATOM 2929 C C . SER B 1 68 ? 3.068 -17.078 -3.699 1 97.75 68 SER B C 1
ATOM 2931 O O . SER B 1 68 ? 2.062 -16.406 -3.443 1 97.75 68 SER B O 1
ATOM 2933 N N . ILE B 1 69 ? 3.578 -17.016 -4.883 1 98.81 69 ILE B N 1
ATOM 2934 C CA . ILE B 1 69 ? 2.891 -16.312 -5.957 1 98.81 69 ILE B CA 1
ATOM 2935 C C . ILE B 1 69 ? 1.504 -16.922 -6.168 1 98.81 69 ILE B C 1
ATOM 2937 O O . ILE B 1 69 ? 0.568 -16.234 -6.566 1 98.81 69 ILE B O 1
ATOM 2941 N N . SER B 1 70 ? 1.351 -18.203 -5.824 1 98.81 70 SER B N 1
ATOM 2942 C CA . SER B 1 70 ? 0.091 -18.922 -5.98 1 98.81 70 SER B CA 1
ATOM 2943 C C . SER B 1 70 ? -1.024 -18.266 -5.172 1 98.81 70 SER B C 1
ATOM 2945 O O . SER B 1 70 ? -2.203 -18.406 -5.508 1 98.81 70 SER B O 1
ATOM 2947 N N . LYS B 1 71 ? -0.65 -17.547 -4.117 1 98.69 71 LYS B N 1
ATOM 2948 C CA . LYS B 1 71 ? -1.622 -16.953 -3.203 1 98.69 71 LYS B CA 1
ATOM 2949 C C . LYS B 1 71 ? -2.49 -15.922 -3.92 1 98.69 71 LYS B C 1
ATOM 2951 O O . LYS B 1 71 ? -3.643 -15.703 -3.545 1 98.69 71 LYS B O 1
ATOM 2956 N N . THR B 1 72 ? -1.985 -15.266 -4.957 1 98.88 72 THR B N 1
ATOM 2957 C CA . THR B 1 72 ? -2.783 -14.312 -5.715 1 98.88 72 THR B CA 1
ATOM 2958 C C . THR B 1 72 ? -3.832 -15.031 -6.562 1 98.88 72 THR B C 1
ATOM 2960 O O . THR B 1 72 ? -4.973 -14.57 -6.664 1 98.88 72 THR B O 1
ATOM 2963 N N . PHE B 1 73 ? -3.467 -16.188 -7.148 1 98.94 73 PHE B N 1
ATOM 2964 C CA . PHE B 1 73 ? -4.406 -16.969 -7.934 1 98.94 73 PHE B CA 1
ATOM 2965 C C . PHE B 1 73 ? -5.5 -17.562 -7.047 1 98.94 73 PHE B C 1
ATOM 2967 O O . PHE B 1 73 ? -6.676 -17.531 -7.41 1 98.94 73 PHE B O 1
ATOM 2974 N N . SER B 1 74 ? -5.066 -18.125 -5.914 1 98.88 74 SER B N 1
ATOM 2975 C CA . SER B 1 74 ? -6.055 -18.703 -5.012 1 98.88 74 SER B CA 1
ATOM 2976 C C . SER B 1 74 ? -7.031 -17.656 -4.504 1 98.88 74 SER B C 1
ATOM 2978 O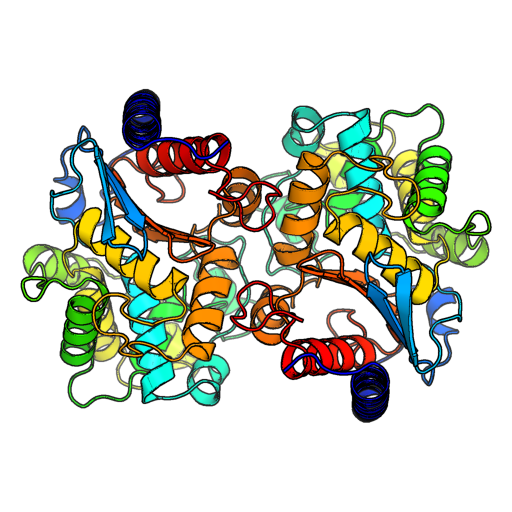 O . SER B 1 74 ? -8.219 -17.938 -4.324 1 98.88 74 SER B O 1
ATOM 2980 N N . LEU B 1 75 ? -6.543 -16.453 -4.23 1 98.88 75 LEU B N 1
ATOM 2981 C CA . LEU B 1 75 ? -7.43 -15.375 -3.805 1 98.88 75 LEU B CA 1
ATOM 2982 C C . LEU B 1 75 ? -8.43 -15.031 -4.898 1 98.88 75 LEU B C 1
ATOM 2984 O O . LEU B 1 75 ? -9.617 -14.844 -4.625 1 98.88 75 LEU B O 1
ATOM 2988 N N . ILE B 1 76 ? -7.969 -14.898 -6.152 1 98.94 76 ILE B N 1
ATOM 2989 C CA . ILE B 1 76 ? -8.867 -14.641 -7.277 1 98.94 76 ILE B CA 1
ATOM 2990 C C . ILE B 1 76 ? -9.953 -15.711 -7.316 1 98.94 76 ILE B C 1
ATOM 2992 O O . ILE B 1 76 ? -11.141 -15.383 -7.402 1 98.94 76 ILE B O 1
ATOM 2996 N N . LEU B 1 77 ? -9.516 -16.938 -7.223 1 98.88 77 LEU B N 1
ATOM 2997 C CA . LEU B 1 77 ? -10.461 -18.047 -7.32 1 98.88 77 LEU B CA 1
ATOM 2998 C C . LEU B 1 77 ? -11.453 -18.016 -6.168 1 98.88 77 LEU B C 1
ATOM 3000 O O . LEU B 1 77 ? -12.648 -18.25 -6.371 1 98.88 77 LEU B O 1
ATOM 3004 N N . ALA B 1 78 ? -10.977 -17.797 -4.949 1 98.88 78 ALA B N 1
ATOM 3005 C CA . ALA B 1 78 ? -11.844 -17.734 -3.779 1 98.88 78 ALA B CA 1
ATOM 3006 C C . ALA B 1 78 ? -12.867 -16.609 -3.922 1 98.88 78 ALA B C 1
ATOM 3008 O O . ALA B 1 78 ? -14.047 -16.797 -3.623 1 98.88 78 ALA B O 1
ATOM 3009 N N . LEU B 1 79 ? -12.422 -15.492 -4.336 1 98.81 79 LEU B N 1
ATOM 3010 C CA . LEU B 1 79 ? -13.32 -14.359 -4.504 1 98.81 79 LEU B CA 1
ATOM 3011 C C . LEU B 1 79 ? -14.344 -14.641 -5.602 1 98.81 79 LEU B C 1
ATOM 3013 O O . LEU B 1 79 ? -15.5 -14.219 -5.504 1 98.81 79 LEU B O 1
ATOM 3017 N N . GLN B 1 80 ? -13.922 -15.305 -6.648 1 98.56 80 GLN B N 1
ATOM 3018 C CA . GLN B 1 80 ? -14.812 -15.633 -7.762 1 98.56 80 GLN B CA 1
ATOM 3019 C C . GLN B 1 80 ? -15.859 -16.656 -7.344 1 98.56 80 GLN B C 1
ATOM 3021 O O . GLN B 1 80 ? -17 -16.609 -7.816 1 98.56 80 GLN B O 1
ATOM 3026 N N . THR B 1 81 ? -15.508 -17.562 -6.461 1 98.56 81 THR B N 1
ATOM 3027 C CA . THR B 1 81 ? -16.375 -18.688 -6.176 1 98.56 81 THR B CA 1
ATOM 3028 C C . THR B 1 81 ? -17.156 -18.453 -4.883 1 98.56 81 THR B C 1
ATOM 3030 O O . THR B 1 81 ? -18.344 -18.781 -4.797 1 98.56 81 THR B O 1
ATOM 3033 N N . ALA B 1 82 ? -16.516 -17.906 -3.867 1 98.06 82 ALA B N 1
ATOM 3034 C CA . ALA B 1 82 ? -17.141 -17.75 -2.555 1 98.06 82 ALA B CA 1
ATOM 3035 C C . ALA B 1 82 ? -17.625 -16.312 -2.348 1 98.06 82 ALA B C 1
ATOM 3037 O O . ALA B 1 82 ? -18.547 -16.078 -1.556 1 98.06 82 ALA B O 1
ATOM 3038 N N . GLY B 1 83 ? -16.984 -15.375 -3.045 1 98.06 83 GLY B N 1
ATOM 3039 C CA . GLY B 1 83 ? -17.391 -13.984 -2.951 1 98.06 83 GLY B CA 1
ATOM 3040 C C . GLY B 1 83 ? -16.625 -13.203 -1.905 1 98.06 83 GLY B C 1
ATOM 3041 O O . GLY B 1 83 ? -15.984 -13.789 -1.031 1 98.06 83 GLY B O 1
ATOM 3042 N N . TYR B 1 84 ? -16.75 -11.891 -2.006 1 97.88 84 TYR B N 1
ATOM 3043 C CA . TYR B 1 84 ? -16.016 -10.93 -1.183 1 97.88 84 TYR B CA 1
ATOM 3044 C C . TYR B 1 84 ? -16.375 -11.102 0.291 1 97.88 84 TYR B C 1
ATOM 3046 O O . TYR B 1 84 ? -15.477 -11.211 1.137 1 97.88 84 TYR B O 1
ATOM 3054 N N . ASP B 1 85 ? -17.609 -11.109 0.626 1 97.5 85 ASP B N 1
ATOM 3055 C CA . ASP B 1 85 ? -18.078 -11.102 2.01 1 97.5 85 ASP B CA 1
ATOM 3056 C C . ASP B 1 85 ? -17.578 -12.336 2.758 1 97.5 85 ASP B C 1
ATOM 3058 O O . ASP B 1 85 ? -17.109 -12.234 3.889 1 97.5 85 ASP B O 1
ATOM 3062 N N . LYS B 1 86 ? -17.656 -13.469 2.156 1 96.81 86 LYS B N 1
ATOM 3063 C CA . LYS B 1 86 ? -17.219 -14.703 2.805 1 96.81 86 LYS B CA 1
ATOM 3064 C C . LYS B 1 86 ? -15.719 -14.711 3.029 1 96.81 86 LYS B C 1
ATOM 3066 O O . LYS B 1 86 ? -15.25 -15 4.133 1 96.81 86 LYS B O 1
ATOM 3071 N N . VAL B 1 87 ? -14.969 -14.375 2.041 1 97.88 87 VAL B N 1
ATOM 3072 C CA . VAL B 1 87 ? -13.508 -14.422 2.121 1 97.88 87 VAL B CA 1
ATOM 3073 C C . VAL B 1 87 ? -13.023 -13.438 3.184 1 97.88 87 VAL B C 1
ATOM 3075 O O . VAL B 1 87 ? -12.273 -13.82 4.09 1 97.88 87 VAL B O 1
ATOM 3078 N N . PHE B 1 88 ? -13.547 -12.266 3.172 1 96.88 88 PHE B N 1
ATOM 3079 C CA . PHE B 1 88 ? -12.977 -11.234 4.023 1 96.88 88 PHE B CA 1
ATOM 3080 C C . PHE B 1 88 ? -13.695 -11.172 5.367 1 96.88 88 PHE B C 1
ATOM 3082 O O . PHE B 1 88 ? -13.328 -10.383 6.238 1 96.88 88 PHE B O 1
ATOM 3089 N N . SER B 1 89 ? -14.688 -11.969 5.586 1 95.69 89 SER B N 1
ATOM 3090 C CA . SER B 1 89 ? -15.188 -12.211 6.934 1 95.69 89 SER B CA 1
ATOM 3091 C C . SER B 1 89 ? -14.203 -13.047 7.75 1 95.69 89 SER B C 1
ATOM 3093 O O . SER B 1 89 ? -14.227 -13.008 8.984 1 95.69 89 SER B O 1
ATOM 3095 N N . LYS B 1 90 ? -13.25 -13.719 7.059 1 95 90 LYS B N 1
ATOM 3096 C CA . LYS B 1 90 ? -12.359 -14.664 7.73 1 95 90 LYS B CA 1
ATOM 3097 C C . LYS B 1 90 ? -10.914 -14.172 7.699 1 95 90 LYS B C 1
ATOM 3099 O O . LYS B 1 90 ? -10.086 -14.617 8.5 1 95 90 LYS B O 1
ATOM 3104 N N . ILE B 1 91 ? -10.68 -13.406 6.766 1 95.06 91 ILE B N 1
ATOM 3105 C CA . ILE B 1 91 ? -9.312 -12.938 6.57 1 95.06 91 ILE B CA 1
ATOM 3106 C C . ILE B 1 91 ? -9.289 -11.414 6.547 1 95.06 91 ILE B C 1
ATOM 3108 O O . ILE B 1 91 ? -10.172 -10.781 5.965 1 95.06 91 ILE B O 1
ATOM 3112 N N . GLY B 1 92 ? -8.344 -10.82 7.141 1 92.94 92 GLY B N 1
ATOM 3113 C CA . GLY B 1 92 ? -8.18 -9.375 7.094 1 92.94 92 GLY B CA 1
ATOM 3114 C C . GLY B 1 92 ? -7.543 -8.891 5.805 1 92.94 92 GLY B C 1
ATOM 3115 O O . GLY B 1 92 ? -7.488 -9.625 4.816 1 92.94 92 GLY B O 1
ATOM 3116 N N . MET B 1 93 ? -7.176 -7.586 5.801 1 93.38 93 MET B N 1
ATOM 3117 C CA . MET B 1 93 ? -6.59 -6.957 4.621 1 93.38 93 MET B CA 1
ATOM 3118 C C . MET B 1 93 ? -5.328 -6.18 4.988 1 93.38 93 MET B C 1
ATOM 3120 O O . MET B 1 93 ? -4.762 -5.473 4.152 1 93.38 93 MET B O 1
ATOM 3124 N N . GLU B 1 94 ? -4.875 -6.328 6.242 1 89.44 94 GLU B N 1
ATOM 3125 C CA . GLU B 1 94 ? -3.818 -5.473 6.773 1 89.44 94 GLU B CA 1
ATOM 3126 C C . GLU B 1 94 ? -2.441 -6.098 6.566 1 89.44 94 GLU B C 1
ATOM 3128 O O . GLU B 1 94 ? -2.281 -7.312 6.688 1 89.44 94 GLU B O 1
ATOM 3133 N N . PRO B 1 95 ? -1.471 -5.188 6.238 1 86.06 95 PRO B N 1
ATOM 3134 C CA . PRO B 1 95 ? -0.089 -5.672 6.227 1 86.06 95 PRO B CA 1
ATOM 3135 C C . PRO B 1 95 ? 0.433 -5.996 7.625 1 86.06 95 PRO B C 1
ATOM 3137 O O . PRO B 1 95 ? -0.189 -5.621 8.625 1 86.06 95 PRO B O 1
ATOM 3140 N N . THR B 1 96 ? 1.378 -6.789 7.652 1 74.81 96 THR B N 1
ATOM 3141 C CA . THR B 1 96 ? 2.008 -7.094 8.93 1 74.81 96 THR B CA 1
ATOM 3142 C C . THR B 1 96 ? 3.523 -6.965 8.836 1 74.81 96 THR B C 1
ATOM 3144 O O . THR B 1 96 ? 4.102 -7.168 7.766 1 74.81 96 THR B O 1
ATOM 3147 N N . GLY B 1 97 ? 4.082 -6.293 9.898 1 65.62 97 GLY B N 1
ATOM 3148 C CA . GLY B 1 97 ? 5.535 -6.238 9.938 1 65.62 97 GLY B CA 1
ATOM 3149 C C . GLY B 1 97 ? 6.172 -7.559 10.328 1 65.62 97 GLY B C 1
ATOM 3150 O O . GLY B 1 97 ? 7.398 -7.688 10.336 1 65.62 97 GLY B O 1
ATOM 3151 N N . ASP B 1 98 ? 5.305 -8.508 10.648 1 62.28 98 ASP B N 1
ATOM 3152 C CA . ASP B 1 98 ? 5.809 -9.828 11.023 1 62.28 98 ASP B CA 1
ATOM 3153 C C . ASP B 1 98 ? 6.188 -10.641 9.789 1 62.28 98 ASP B C 1
ATOM 3155 O O . ASP B 1 98 ? 5.723 -10.359 8.688 1 62.28 98 ASP B O 1
ATOM 3159 N N . ARG B 1 99 ? 6.992 -11.555 10.141 1 56.81 99 ARG B N 1
ATOM 3160 C CA . ARG B 1 99 ? 7.344 -12.492 9.086 1 56.81 99 ARG B CA 1
ATOM 3161 C C . ARG B 1 99 ? 6.105 -13.188 8.531 1 56.81 99 ARG B C 1
ATOM 3163 O O . ARG B 1 99 ? 5.152 -13.445 9.266 1 56.81 99 ARG B O 1
ATOM 3170 N N . PHE B 1 100 ? 6.09 -13.523 7.281 1 49.75 100 PHE B N 1
ATOM 3171 C CA . PHE B 1 100 ? 4.953 -14.094 6.57 1 49.75 100 PHE B CA 1
ATOM 3172 C C . PHE B 1 100 ? 4.504 -15.398 7.227 1 49.75 100 PHE B C 1
ATOM 3174 O O . PHE B 1 100 ? 3.381 -15.852 7.008 1 49.75 100 PHE B O 1
ATOM 3181 N N . ASP B 1 101 ? 5.309 -16.016 7.988 1 46.5 101 ASP B N 1
ATOM 3182 C CA . ASP B 1 101 ? 4.945 -17.281 8.617 1 46.5 101 ASP B CA 1
ATOM 3183 C C . ASP B 1 101 ? 4.824 -17.125 10.133 1 46.5 101 ASP B C 1
ATOM 3185 O O . ASP B 1 101 ? 4.891 -18.109 10.867 1 46.5 101 ASP B O 1
ATOM 3189 N N . SER B 1 102 ? 4.586 -15.898 10.484 1 48.19 102 SER B N 1
ATOM 3190 C CA . SER B 1 102 ? 4.551 -15.633 11.922 1 48.19 102 SER B CA 1
ATOM 3191 C C . SER B 1 102 ? 3.24 -16.109 12.539 1 48.19 102 SER B C 1
ATOM 3193 O O . SER B 1 102 ? 2.162 -15.844 12 1 48.19 102 SER B O 1
ATOM 3195 N N . ILE B 1 103 ? 3.291 -16.891 13.648 1 47.06 103 ILE B N 1
ATOM 3196 C CA . ILE B 1 103 ? 2.156 -17.375 14.438 1 47.06 103 ILE B CA 1
ATOM 3197 C C . ILE B 1 103 ? 1.796 -16.344 15.5 1 47.06 103 ILE B C 1
ATOM 3199 O O . ILE B 1 103 ? 0.662 -16.312 15.984 1 47.06 103 ILE B O 1
ATOM 3203 N N . LEU B 1 104 ? 2.711 -15.469 15.852 1 46.38 104 LEU B N 1
ATOM 3204 C CA . LEU B 1 104 ? 2.555 -14.523 16.953 1 46.38 104 LEU B CA 1
ATOM 3205 C C . LEU B 1 104 ? 1.316 -13.656 16.766 1 46.38 104 LEU B C 1
ATOM 3207 O O . LEU B 1 104 ? 0.597 -13.375 17.719 1 46.38 104 LEU B O 1
ATOM 3211 N N . GLN B 1 105 ? 1.055 -13.305 15.68 1 49.41 105 GLN B N 1
ATOM 3212 C CA . GLN B 1 105 ? -0.081 -12.438 15.383 1 49.41 105 GLN B CA 1
ATOM 3213 C C . GLN B 1 105 ? -1.399 -13.117 15.742 1 49.41 105 GLN B C 1
ATOM 3215 O O . GLN B 1 105 ? -2.32 -12.469 16.25 1 49.41 105 GLN B O 1
ATOM 3220 N N . LEU B 1 106 ? -1.472 -14.336 15.5 1 44.25 106 LEU B N 1
ATOM 3221 C CA . LEU B 1 106 ? -2.693 -15.094 15.742 1 44.25 106 LEU B CA 1
ATOM 3222 C C . LEU B 1 106 ? -2.994 -15.172 17.234 1 44.25 106 LEU B C 1
ATOM 3224 O O . LEU B 1 106 ? -4.152 -15.328 17.625 1 44.25 106 LEU B O 1
ATOM 3228 N N . GLU B 1 107 ? -2.041 -14.984 17.969 1 43.97 107 GLU B N 1
ATOM 3229 C CA . GLU B 1 107 ? -2.225 -15.172 19.406 1 43.97 107 GLU B CA 1
ATOM 3230 C C . GLU B 1 107 ? -2.658 -13.867 20.078 1 43.97 107 GLU B C 1
ATOM 3232 O O . GLU B 1 107 ? -3.33 -13.891 21.109 1 43.97 107 GLU B O 1
ATOM 3237 N N . LEU B 1 108 ? -2.16 -12.734 19.719 1 47.59 108 LEU B N 1
ATOM 3238 C CA . LEU B 1 108 ? -2.232 -11.539 20.547 1 47.59 108 LEU B CA 1
ATOM 3239 C C . LEU B 1 108 ? -3.584 -10.852 20.406 1 47.59 108 LEU B C 1
ATOM 3241 O O . LEU B 1 108 ? -4.047 -10.18 21.328 1 47.59 108 LEU B O 1
ATOM 3245 N N . LYS B 1 109 ? -4.062 -10.594 19.203 1 52.78 109 LYS B N 1
ATOM 3246 C CA . LYS B 1 109 ? -5.238 -9.727 19.203 1 52.78 109 LYS B CA 1
ATOM 3247 C C . LYS B 1 109 ? -6.402 -10.383 18.469 1 52.78 109 LYS B C 1
ATOM 3249 O O . LYS B 1 109 ? -7.457 -10.625 19.062 1 52.78 109 LYS B O 1
ATOM 3254 N N . ASP B 1 110 ? -6.535 -10.172 17.297 1 60.16 110 ASP B N 1
ATOM 3255 C CA . ASP B 1 110 ? -7.578 -10.617 16.375 1 60.16 110 ASP B CA 1
ATOM 3256 C C . ASP B 1 110 ? -7.199 -11.945 15.727 1 60.16 110 ASP B C 1
ATOM 3258 O O . ASP B 1 110 ? -6.059 -12.133 15.305 1 60.16 110 ASP B O 1
ATOM 3262 N N . TRP B 1 111 ? -8.164 -13 15.867 1 65.88 111 TRP B N 1
ATOM 3263 C CA . TRP B 1 111 ? -7.98 -14.391 15.469 1 65.88 111 TRP B CA 1
ATOM 3264 C C . TRP B 1 111 ? -7.918 -14.516 13.953 1 65.88 111 TRP B C 1
ATOM 3266 O O . TRP B 1 111 ? -7.566 -15.578 13.43 1 65.88 111 TRP B O 1
ATOM 3276 N N . ARG B 1 112 ? -8.164 -13.453 13.336 1 84.75 112 ARG B N 1
ATOM 3277 C CA . ARG B 1 112 ? -8.141 -13.562 11.883 1 84.75 112 ARG B CA 1
ATOM 3278 C C . ARG B 1 112 ? -6.766 -13.211 11.328 1 84.75 112 ARG B C 1
ATOM 3280 O O . ARG B 1 112 ? -6.117 -12.273 11.805 1 84.75 112 ARG B O 1
ATOM 3287 N N . PRO B 1 113 ? -6.355 -14.148 10.281 1 89.94 113 PRO B N 1
ATOM 3288 C CA . PRO B 1 113 ? -5.105 -13.789 9.617 1 89.94 113 PRO B CA 1
ATOM 3289 C C . PRO B 1 113 ? -5.117 -12.359 9.078 1 89.94 113 PRO B C 1
ATOM 3291 O O . PRO B 1 113 ? -6.16 -11.875 8.617 1 89.94 113 PRO B O 1
ATOM 3294 N N . PHE B 1 114 ? -4.055 -11.68 8.977 1 88.12 114 PHE B N 1
ATOM 3295 C CA . PHE B 1 114 ? -3.922 -10.273 8.625 1 88.12 114 PHE B CA 1
ATOM 3296 C C . PHE B 1 114 ? -4.316 -10.031 7.176 1 88.12 114 PHE B C 1
ATOM 3298 O O . PHE B 1 114 ? -4.906 -9 6.848 1 88.12 114 PHE B O 1
ATOM 3305 N N . ASN B 1 115 ? -3.916 -10.969 6.355 1 93.31 115 ASN B N 1
ATOM 3306 C CA . ASN B 1 115 ? -4.188 -10.781 4.934 1 93.31 115 ASN B CA 1
ATOM 3307 C C . ASN B 1 115 ? -4 -12.078 4.152 1 93.31 115 ASN B C 1
ATOM 3309 O O . ASN B 1 115 ? -3.461 -13.047 4.68 1 93.31 115 ASN B O 1
ATOM 3313 N N . PRO B 1 116 ? -4.395 -12.156 2.914 1 96.5 116 PRO B N 1
ATOM 3314 C CA . PRO B 1 116 ? -4.359 -13.406 2.146 1 96.5 116 PRO B CA 1
ATOM 3315 C C . PRO B 1 116 ? -2.975 -13.703 1.572 1 96.5 116 PRO B C 1
ATOM 3317 O O . PRO B 1 116 ? -2.777 -14.75 0.942 1 96.5 116 PRO B O 1
ATOM 3320 N N . MET B 1 117 ? -1.988 -12.844 1.77 1 96 117 MET B N 1
ATOM 3321 C CA . MET B 1 117 ? -0.685 -13.016 1.136 1 96 117 MET B CA 1
ATOM 3322 C C . MET B 1 117 ? 0.302 -13.672 2.096 1 96 117 MET B C 1
ATOM 3324 O O . MET B 1 117 ? 1.437 -13.977 1.717 1 96 117 MET B O 1
ATOM 3328 N N . ILE B 1 118 ? -0.112 -13.898 3.311 1 92.88 118 ILE B N 1
ATOM 3329 C CA . ILE B 1 118 ? 0.702 -14.664 4.25 1 92.88 118 ILE B CA 1
ATOM 3330 C C . ILE B 1 118 ? 0.163 -16.094 4.363 1 92.88 118 ILE B C 1
ATOM 3332 O O . ILE B 1 118 ? -0.962 -16.375 3.943 1 92.88 118 ILE B O 1
ATOM 3336 N N . ASN B 1 119 ? 0.977 -16.938 4.961 1 92.38 119 ASN B N 1
ATOM 3337 C CA . ASN B 1 119 ? 0.621 -18.359 4.984 1 92.38 119 ASN B CA 1
ATOM 3338 C C . ASN B 1 119 ? -0.728 -18.578 5.66 1 92.38 119 ASN B C 1
ATOM 3340 O O . ASN B 1 119 ? -1.597 -19.266 5.109 1 92.38 119 ASN B O 1
ATOM 3344 N N . ALA B 1 120 ? -0.911 -18 6.828 1 91.19 120 ALA B N 1
ATOM 3345 C CA . ALA B 1 120 ? -2.16 -18.188 7.562 1 91.19 120 ALA B CA 1
ATOM 3346 C C . ALA B 1 120 ? -3.357 -17.75 6.723 1 91.19 120 ALA B C 1
ATOM 3348 O O . ALA B 1 120 ? -4.355 -18.469 6.637 1 91.19 120 ALA B O 1
ATOM 3349 N N . GLY B 1 121 ? -3.279 -16.578 6.09 1 95.56 121 GLY B N 1
ATOM 3350 C CA . GLY B 1 121 ? -4.348 -16.094 5.238 1 95.56 121 GLY B CA 1
ATOM 3351 C C . GLY B 1 121 ? -4.574 -16.938 4.004 1 95.56 121 GLY B C 1
ATOM 3352 O O . GLY B 1 121 ? -5.715 -17.156 3.588 1 95.56 121 GLY B O 1
ATOM 3353 N N . ALA B 1 122 ? -3.488 -17.438 3.43 1 97 122 ALA B N 1
ATOM 3354 C CA . ALA B 1 122 ? -3.564 -18.234 2.213 1 97 122 ALA B CA 1
ATOM 3355 C C . ALA B 1 122 ? -4.223 -19.594 2.488 1 97 122 ALA B C 1
ATOM 3357 O O . ALA B 1 122 ? -4.965 -20.109 1.65 1 97 122 ALA B O 1
ATOM 3358 N N . ILE B 1 123 ? -3.896 -20.125 3.619 1 96.5 123 ILE B N 1
ATOM 3359 C CA . ILE B 1 123 ? -4.504 -21.391 4.012 1 96.5 123 ILE B CA 1
ATOM 3360 C C . ILE B 1 123 ? -6.012 -21.219 4.176 1 96.5 123 ILE B C 1
ATOM 3362 O O . ILE B 1 123 ? -6.801 -22.016 3.674 1 96.5 123 ILE B O 1
ATOM 3366 N N . VAL B 1 124 ? -6.41 -20.156 4.836 1 97.5 124 VAL B N 1
ATOM 3367 C CA . VAL B 1 124 ? -7.832 -19.859 4.988 1 97.5 124 VAL B CA 1
ATOM 3368 C C . VAL B 1 124 ? -8.453 -19.578 3.619 1 97.5 124 VAL B C 1
ATOM 3370 O O . VAL B 1 124 ? -9.57 -20.031 3.336 1 97.5 124 VAL B O 1
ATOM 3373 N N . THR B 1 125 ? -7.773 -18.859 2.764 1 98.5 125 THR B N 1
ATOM 3374 C CA . THR B 1 125 ? -8.242 -18.578 1.41 1 98.5 125 THR B CA 1
ATOM 3375 C C . THR B 1 125 ? -8.539 -19.875 0.664 1 98.5 125 THR B C 1
ATOM 3377 O O . THR B 1 125 ? -9.578 -20 0.008 1 98.5 125 THR B O 1
ATOM 3380 N N . ALA B 1 126 ? -7.605 -20.812 0.755 1 98.31 126 ALA B N 1
ATOM 3381 C CA . ALA B 1 126 ? -7.785 -22.109 0.11 1 98.31 126 ALA B CA 1
ATOM 3382 C C . ALA B 1 126 ? -9.062 -22.797 0.593 1 98.31 126 ALA B C 1
ATOM 3384 O O . ALA B 1 126 ? -9.781 -23.422 -0.194 1 98.31 126 ALA B O 1
ATOM 3385 N N . SER B 1 127 ? -9.367 -22.656 1.865 1 97.94 127 SER B N 1
ATOM 3386 C CA . SER B 1 127 ? -10.555 -23.266 2.451 1 97.94 127 SER B CA 1
ATOM 3387 C C . SER B 1 127 ? -11.828 -22.578 1.974 1 97.94 127 SER B C 1
ATOM 3389 O O . SER B 1 127 ? -12.914 -23.172 2.045 1 97.94 127 SER B O 1
ATOM 3391 N N . CYS B 1 128 ? -11.727 -21.359 1.485 1 98.12 128 CYS B N 1
ATOM 3392 C CA . CYS B 1 128 ? -12.891 -20.594 1.058 1 98.12 128 CYS B CA 1
ATOM 3393 C C . CYS B 1 128 ? -13.297 -20.969 -0.362 1 98.12 128 CYS B C 1
ATOM 3395 O O . CYS B 1 128 ? -14.414 -20.672 -0.79 1 98.12 128 CYS B O 1
ATOM 3397 N N . ILE B 1 129 ? -12.383 -21.594 -1.129 1 98.44 129 ILE B N 1
ATOM 3398 C CA . ILE B 1 129 ? -12.648 -21.891 -2.531 1 98.44 129 ILE B CA 1
ATOM 3399 C C . ILE B 1 129 ? -13.82 -22.875 -2.637 1 98.44 129 ILE B C 1
ATOM 3401 O O . ILE B 1 129 ? -13.766 -23.984 -2.084 1 98.44 129 ILE B O 1
ATOM 3405 N N . GLU B 1 130 ? -14.852 -22.406 -3.291 1 98.25 130 GLU B N 1
ATOM 3406 C CA . GLU B 1 130 ? -16.016 -23.266 -3.521 1 98.25 130 GLU B CA 1
ATOM 3407 C C . GLU B 1 130 ? -15.93 -23.953 -4.883 1 98.25 130 GLU B C 1
ATOM 3409 O O . GLU B 1 130 ? -16.312 -23.375 -5.898 1 98.25 130 GLU B O 1
ATOM 3414 N N . SER B 1 131 ? -15.492 -25.172 -4.906 1 97.69 131 SER B N 1
ATOM 3415 C CA . SER B 1 131 ? -15.328 -26.016 -6.082 1 97.69 131 SER B CA 1
ATOM 3416 C C . SER B 1 131 ? -15.258 -27.5 -5.695 1 97.69 131 SER B C 1
ATOM 3418 O O . SER B 1 131 ? -14.703 -27.844 -4.648 1 97.69 131 SER B O 1
ATOM 3420 N N . PRO B 1 132 ? -15.875 -28.359 -6.488 1 97.25 132 PRO B N 1
ATOM 3421 C CA . PRO B 1 132 ? -15.75 -29.797 -6.211 1 97.25 132 PRO B CA 1
ATOM 3422 C C . PRO B 1 132 ? -14.297 -30.266 -6.191 1 97.25 132 PRO B C 1
ATOM 3424 O O . PRO B 1 132 ? -13.961 -31.203 -5.469 1 97.25 132 PRO B O 1
ATOM 3427 N N . ASP B 1 133 ? -13.453 -29.625 -6.969 1 98.31 133 ASP B N 1
ATOM 3428 C CA . ASP B 1 133 ? -12.016 -29.875 -7.016 1 98.31 133 ASP B CA 1
ATOM 3429 C C . ASP B 1 133 ? -11.234 -28.562 -7.012 1 98.31 133 ASP B C 1
ATOM 3431 O O . ASP B 1 133 ? -10.812 -28.078 -8.062 1 98.31 133 ASP B O 1
ATOM 3435 N N . PRO B 1 134 ? -11.023 -28.094 -5.852 1 98.25 134 PRO B N 1
ATOM 3436 C CA . PRO B 1 134 ? -10.391 -26.781 -5.734 1 98.25 134 PRO B CA 1
ATOM 3437 C C . PRO B 1 134 ? -9.055 -26.703 -6.469 1 98.25 134 PRO B C 1
ATOM 3439 O O . PRO B 1 134 ? -8.766 -25.688 -7.129 1 98.25 134 PRO B O 1
ATOM 3442 N N . PHE B 1 135 ? -8.242 -27.734 -6.418 1 98.69 135 PHE B N 1
ATOM 3443 C CA . PHE B 1 135 ? -6.926 -27.688 -7.055 1 98.69 135 PHE B CA 1
ATOM 3444 C C . PHE B 1 135 ? -7.062 -27.641 -8.57 1 98.69 135 PHE B C 1
ATOM 3446 O O . PHE B 1 135 ? -6.352 -26.891 -9.242 1 98.69 135 PHE B O 1
ATOM 3453 N N . GLN B 1 136 ? -7.898 -28.484 -9.102 1 98.69 136 GLN B N 1
ATOM 3454 C CA . GLN B 1 136 ? -8.07 -28.469 -10.555 1 98.69 136 GLN B CA 1
ATOM 3455 C C . GLN B 1 136 ? -8.578 -27.109 -11.031 1 98.69 136 GLN B C 1
ATOM 3457 O O . GLN B 1 136 ? -8.141 -26.609 -12.07 1 98.69 136 GLN B O 1
ATOM 3462 N N . SER B 1 137 ? -9.547 -26.578 -10.336 1 98.81 137 SER B N 1
ATOM 3463 C CA . SER B 1 137 ? -10.047 -25.25 -10.68 1 98.81 137 SER B CA 1
ATOM 3464 C C . SER B 1 137 ? -8.922 -24.219 -10.648 1 98.81 137 SER B C 1
ATOM 3466 O O . SER B 1 137 ? -8.875 -23.328 -11.508 1 98.81 137 SER B O 1
ATOM 3468 N N . PHE B 1 138 ? -8.125 -24.344 -9.656 1 98.81 138 PHE B N 1
ATOM 3469 C CA . PHE B 1 138 ? -6.957 -23.469 -9.523 1 98.81 138 PHE B CA 1
ATOM 3470 C C . PHE B 1 138 ? -6.031 -23.625 -10.719 1 98.81 138 PHE B C 1
ATOM 3472 O O . PHE B 1 138 ? -5.621 -22.641 -11.336 1 98.81 138 PHE B O 1
ATOM 3479 N N . LEU B 1 139 ? -5.676 -24.812 -11.016 1 98.88 139 LEU B N 1
ATOM 3480 C CA . LEU B 1 139 ? -4.762 -25.094 -12.109 1 98.88 139 LEU B CA 1
ATOM 3481 C C . LEU B 1 139 ? -5.312 -24.562 -13.43 1 98.88 139 LEU B C 1
ATOM 3483 O O . LEU B 1 139 ? -4.566 -24 -14.234 1 98.88 139 LEU B O 1
ATOM 3487 N N . ASP B 1 140 ? -6.578 -24.75 -13.641 1 98.75 140 ASP B N 1
ATOM 3488 C CA . ASP B 1 140 ? -7.223 -24.234 -14.844 1 98.75 140 ASP B CA 1
ATOM 3489 C C . ASP B 1 140 ? -7.141 -22.703 -14.906 1 98.75 140 ASP B C 1
ATOM 3491 O O . ASP B 1 140 ? -6.91 -22.141 -15.977 1 98.75 140 ASP B O 1
ATOM 3495 N N . LEU B 1 141 ? -7.387 -22.094 -13.797 1 98.81 141 LEU B N 1
ATOM 3496 C CA . LEU B 1 141 ? -7.281 -20.625 -13.734 1 98.81 141 LEU B CA 1
ATOM 3497 C C . LEU B 1 141 ? -5.867 -20.172 -14.07 1 98.81 141 LEU B C 1
ATOM 3499 O O . LEU B 1 141 ? -5.688 -19.219 -14.836 1 98.81 141 LEU B O 1
ATOM 3503 N N . VAL B 1 142 ? -4.855 -20.828 -13.469 1 98.94 142 VAL B N 1
ATOM 3504 C CA . VAL B 1 142 ? -3.461 -20.484 -13.719 1 98.94 142 VAL B CA 1
ATOM 3505 C C . VAL B 1 142 ? -3.154 -20.609 -15.211 1 98.94 142 VAL B C 1
ATOM 3507 O O . VAL B 1 142 ? -2.562 -19.719 -15.812 1 98.94 142 VAL B O 1
ATOM 3510 N N . ARG B 1 143 ? -3.553 -21.719 -15.789 1 98.81 143 ARG B N 1
ATOM 3511 C CA . ARG B 1 143 ? -3.316 -21.953 -17.203 1 98.81 143 ARG B CA 1
ATOM 3512 C C . ARG B 1 143 ? -3.955 -20.875 -18.062 1 98.81 143 ARG B C 1
ATOM 3514 O O . ARG B 1 143 ? -3.352 -20.391 -19.031 1 98.81 143 ARG B O 1
ATOM 3521 N N . ARG B 1 144 ? -5.109 -20.5 -17.719 1 98.44 144 ARG B N 1
ATOM 3522 C CA . ARG B 1 144 ? -5.84 -19.484 -18.469 1 98.44 144 ARG B CA 1
ATOM 3523 C C . ARG B 1 144 ? -5.16 -18.125 -18.359 1 98.44 144 ARG B C 1
ATOM 3525 O O . ARG B 1 144 ? -4.949 -17.438 -19.359 1 98.44 144 ARG B O 1
ATOM 3532 N N . LEU B 1 145 ? -4.84 -17.719 -17.156 1 98.75 145 LEU B N 1
ATOM 3533 C CA . LEU B 1 145 ? -4.309 -16.375 -16.922 1 98.75 145 LEU B CA 1
ATOM 3534 C C . LEU B 1 145 ? -2.869 -16.266 -17.406 1 98.75 145 LEU B C 1
ATOM 3536 O O . LEU B 1 145 ? -2.42 -15.18 -17.797 1 98.75 145 LEU B O 1
ATOM 3540 N N . CYS B 1 146 ? -2.135 -17.344 -17.453 1 98.69 146 CYS B N 1
ATOM 3541 C CA . CYS B 1 146 ? -0.767 -17.359 -17.953 1 98.69 146 CYS B CA 1
ATOM 3542 C C . CYS B 1 146 ? -0.743 -17.688 -19.453 1 98.69 146 CYS B C 1
ATOM 3544 O O . CYS B 1 146 ? 0.311 -17.641 -20.078 1 98.69 146 CYS B O 1
ATOM 3546 N N . ALA B 1 147 ? -1.874 -18.062 -19.984 1 97.88 147 ALA B N 1
ATOM 3547 C CA . ALA B 1 147 ? -2.012 -18.484 -21.375 1 97.88 147 ALA B CA 1
ATOM 3548 C C . ALA B 1 147 ? -1.045 -19.625 -21.719 1 97.88 147 ALA B C 1
ATOM 3550 O O . ALA B 1 147 ? -0.349 -19.578 -22.734 1 97.88 147 ALA B O 1
ATOM 3551 N N . ASN B 1 148 ? -0.949 -20.594 -20.906 1 98.31 148 ASN B N 1
ATOM 3552 C CA . ASN B 1 148 ? -0.067 -21.75 -21.047 1 98.31 148 ASN B CA 1
ATOM 3553 C C . ASN B 1 148 ? -0.736 -23.031 -20.562 1 98.31 148 ASN B C 1
ATOM 3555 O O . ASN B 1 148 ? -0.677 -23.359 -19.375 1 98.31 148 ASN B O 1
ATOM 3559 N N . PRO B 1 149 ? -1.377 -23.812 -21.453 1 98.19 149 PRO B N 1
ATOM 3560 C CA . PRO B 1 149 ? -2.115 -25.016 -21.078 1 98.19 149 PRO B CA 1
ATOM 3561 C C . PRO B 1 149 ? -1.204 -26.125 -20.547 1 98.19 149 PRO B C 1
ATOM 3563 O O . PRO B 1 149 ? -1.688 -27.125 -20 1 98.19 149 PRO B O 1
ATOM 3566 N N . ARG B 1 150 ? 0.114 -25.969 -20.594 1 98.12 150 ARG B N 1
ATOM 3567 C CA . ARG B 1 150 ? 1.05 -27.016 -20.219 1 98.12 150 ARG B CA 1
ATOM 3568 C C . ARG B 1 150 ? 1.45 -26.906 -18.75 1 98.12 150 ARG B C 1
ATOM 3570 O O . ARG B 1 150 ? 2.113 -27.797 -18.219 1 98.12 150 ARG B O 1
ATOM 3577 N N . ILE B 1 151 ? 1.065 -25.812 -18.094 1 98.75 151 ILE B N 1
ATOM 3578 C CA . ILE B 1 151 ? 1.396 -25.625 -16.688 1 98.75 151 ILE B CA 1
ATOM 3579 C C . ILE B 1 151 ? 0.878 -26.797 -15.867 1 98.75 151 ILE B C 1
ATOM 3581 O O . ILE B 1 151 ? -0.264 -27.234 -16.047 1 98.75 151 ILE B O 1
ATOM 3585 N N . SER B 1 152 ? 1.741 -27.297 -15 1 98.62 152 SER B N 1
ATOM 3586 C CA . SER B 1 152 ? 1.394 -28.5 -14.258 1 98.62 152 SER B CA 1
ATOM 3587 C C . SER B 1 152 ? 2.016 -28.5 -12.867 1 98.62 152 SER B C 1
ATOM 3589 O O . SER B 1 152 ? 2.789 -27.594 -12.531 1 98.62 152 SER B O 1
ATOM 3591 N N . LEU B 1 153 ? 1.604 -29.453 -12.102 1 98.5 153 LEU B N 1
ATOM 3592 C CA . LEU B 1 153 ? 2.084 -29.656 -10.734 1 98.5 153 LEU B CA 1
ATOM 3593 C C . LEU B 1 153 ? 3.455 -30.328 -10.734 1 98.5 153 LEU B C 1
ATOM 3595 O O . LEU B 1 153 ? 3.695 -31.266 -11.5 1 98.5 153 LEU B O 1
ATOM 3599 N N . ASN B 1 154 ? 4.395 -29.797 -10.008 1 98.31 154 ASN B N 1
ATOM 3600 C CA . ASN B 1 154 ? 5.621 -30.516 -9.688 1 98.31 154 ASN B CA 1
ATOM 3601 C C . ASN B 1 154 ? 5.41 -31.484 -8.523 1 98.31 154 ASN B C 1
ATOM 3603 O O . ASN B 1 154 ? 5.465 -31.094 -7.359 1 98.31 154 ASN B O 1
ATOM 3607 N N . GLU B 1 155 ? 5.293 -32.719 -8.805 1 97.62 155 GLU B N 1
ATOM 3608 C CA . GLU B 1 155 ? 4.953 -33.75 -7.816 1 97.62 155 GLU B CA 1
ATOM 3609 C C . GLU B 1 155 ? 6.031 -33.844 -6.742 1 97.62 155 GLU B C 1
ATOM 3611 O O . GLU B 1 155 ? 5.727 -34.062 -5.57 1 97.62 155 GLU B O 1
ATOM 3616 N N . SER B 1 156 ? 7.25 -33.781 -7.129 1 96.62 156 SER B N 1
ATOM 3617 C CA . SER B 1 156 ? 8.352 -33.906 -6.18 1 96.62 156 SER B CA 1
ATOM 3618 C C . SER B 1 156 ? 8.312 -32.781 -5.145 1 96.62 156 SER B C 1
ATOM 3620 O O . SER B 1 156 ? 8.461 -33.031 -3.947 1 96.62 156 SER B O 1
ATOM 3622 N N . VAL B 1 157 ? 8.133 -31.578 -5.617 1 96.12 157 VAL B N 1
ATOM 3623 C CA . VAL B 1 157 ? 8.07 -30.438 -4.707 1 96.12 157 VAL B CA 1
ATOM 3624 C C . VAL B 1 157 ? 6.84 -30.547 -3.818 1 96.12 157 VAL B C 1
ATOM 3626 O O . VAL B 1 157 ? 6.906 -30.281 -2.617 1 96.12 157 VAL B O 1
ATOM 3629 N N . TYR B 1 158 ? 5.719 -30.984 -4.383 1 97.25 158 TYR B N 1
ATOM 3630 C CA . TYR B 1 158 ? 4.488 -31.156 -3.619 1 97.25 158 TYR B CA 1
ATOM 3631 C C . TYR B 1 158 ? 4.699 -32.125 -2.465 1 97.25 158 TYR B C 1
ATOM 3633 O O . TYR B 1 158 ? 4.34 -31.844 -1.322 1 97.25 158 TYR B O 1
ATOM 3641 N N . ARG B 1 159 ? 5.262 -33.156 -2.754 1 95.75 159 ARG B N 1
ATOM 3642 C CA . ARG B 1 159 ? 5.5 -34.188 -1.734 1 95.75 159 ARG B CA 1
ATOM 3643 C C . ARG B 1 159 ? 6.453 -33.656 -0.661 1 95.75 159 ARG B C 1
ATOM 3645 O O . ARG B 1 159 ? 6.285 -33.969 0.522 1 95.75 159 ARG B O 1
ATOM 3652 N N . SER B 1 160 ? 7.441 -32.969 -1.068 1 92.25 160 SER B N 1
ATOM 3653 C CA . SER B 1 160 ? 8.391 -32.375 -0.135 1 92.25 160 SER B CA 1
ATOM 3654 C C . SER B 1 160 ? 7.715 -31.359 0.784 1 92.25 160 SER B C 1
ATOM 3656 O O . SER B 1 160 ? 7.953 -31.344 1.993 1 92.25 160 SER B O 1
ATOM 3658 N N . GLU B 1 161 ? 6.859 -30.484 0.178 1 91.06 161 GLU B N 1
ATOM 3659 C CA . GLU B 1 161 ? 6.094 -29.516 0.954 1 91.06 161 GLU B CA 1
ATOM 3660 C C . GLU B 1 161 ? 5.191 -30.203 1.972 1 91.06 161 GLU B C 1
ATOM 3662 O O . GLU B 1 161 ? 5.113 -29.781 3.127 1 91.06 161 GLU B O 1
ATOM 3667 N N . LYS B 1 162 ? 4.551 -31.188 1.526 1 92.12 162 LYS B N 1
ATOM 3668 C CA . LYS B 1 162 ? 3.627 -31.922 2.381 1 92.12 162 LYS B CA 1
ATOM 3669 C C . LYS B 1 162 ? 4.363 -32.562 3.553 1 92.12 162 LYS B C 1
ATOM 3671 O O . LYS B 1 162 ? 3.865 -32.562 4.68 1 92.12 162 LYS B O 1
ATOM 3676 N N . LYS B 1 163 ? 5.492 -33.031 3.283 1 89.62 163 LYS B N 1
ATOM 3677 C CA . LYS B 1 163 ? 6.277 -33.719 4.301 1 89.62 163 LYS B CA 1
ATOM 3678 C C . LYS B 1 163 ? 6.867 -32.75 5.305 1 89.62 163 LYS B C 1
ATOM 3680 O O . LYS B 1 163 ? 6.949 -33.062 6.5 1 89.62 163 LYS B O 1
ATOM 3685 N N . THR B 1 164 ? 7.188 -31.578 4.91 1 84.5 164 THR B N 1
ATOM 3686 C CA . THR B 1 164 ? 7.934 -30.641 5.754 1 84.5 164 THR B CA 1
ATOM 3687 C C . THR B 1 164 ? 7.031 -29.516 6.242 1 84.5 164 THR B C 1
ATOM 3689 O O . THR B 1 164 ? 7.484 -28.609 6.934 1 84.5 164 THR B O 1
ATOM 3692 N N . GLY B 1 165 ? 5.836 -29.562 5.914 1 87.94 165 GLY B N 1
ATOM 3693 C CA . GLY B 1 165 ? 4.926 -28.469 6.195 1 87.94 165 GLY B CA 1
ATOM 3694 C C . GLY B 1 165 ? 4.445 -28.438 7.633 1 87.94 165 GLY B C 1
ATOM 3695 O O . GLY B 1 165 ? 3.264 -28.203 7.895 1 87.94 165 GLY B O 1
ATOM 3696 N N . THR B 1 166 ? 5.332 -28.641 8.633 1 84.75 166 THR B N 1
ATOM 3697 C CA . THR B 1 166 ? 4.961 -28.734 10.039 1 84.75 166 THR B CA 1
ATOM 3698 C C . THR B 1 166 ? 4.43 -27.406 10.547 1 84.75 166 THR B C 1
ATOM 3700 O O . THR B 1 166 ? 3.443 -27.359 11.281 1 84.75 166 THR B O 1
ATOM 3703 N N . ARG B 1 167 ? 5.109 -26.312 10.203 1 84.62 167 ARG B N 1
ATOM 3704 C CA . ARG B 1 167 ? 4.66 -25 10.633 1 84.62 167 ARG B CA 1
ATOM 3705 C C . ARG B 1 167 ? 3.275 -24.688 10.078 1 84.62 167 ARG B C 1
ATOM 3707 O O . ARG B 1 167 ? 2.412 -24.188 10.805 1 84.62 167 ARG B O 1
ATOM 3714 N N . ASN B 1 168 ? 3.125 -24.922 8.797 1 89.5 168 ASN B N 1
ATOM 3715 C CA . ASN B 1 168 ? 1.825 -24.688 8.18 1 89.5 168 ASN B CA 1
ATOM 3716 C C . ASN B 1 168 ? 0.737 -25.547 8.82 1 89.5 168 ASN B C 1
ATOM 3718 O O . ASN B 1 168 ? -0.41 -25.109 8.938 1 89.5 168 ASN B O 1
ATOM 3722 N N . ARG B 1 169 ? 1.087 -26.734 9.211 1 90.88 169 ARG B N 1
ATOM 3723 C CA . ARG B 1 169 ? 0.146 -27.594 9.922 1 90.88 169 ARG B CA 1
ATOM 3724 C C . ARG B 1 169 ? -0.254 -26.969 11.258 1 90.88 169 ARG B C 1
ATOM 3726 O O . ARG B 1 169 ? -1.435 -26.953 11.609 1 90.88 169 ARG B O 1
ATOM 3733 N N . SER B 1 170 ? 0.724 -26.516 11.969 1 87.38 170 SER B N 1
ATOM 3734 C CA . SER B 1 170 ? 0.436 -25.828 13.227 1 87.38 170 SER B CA 1
ATOM 3735 C C . SER B 1 170 ? -0.516 -24.656 13.008 1 87.38 170 SER B C 1
ATOM 3737 O O . SER B 1 170 ? -1.472 -24.469 13.766 1 87.38 170 SER B O 1
ATOM 3739 N N . ILE B 1 171 ? -0.277 -23.859 12.008 1 88.06 171 ILE B N 1
ATOM 3740 C CA . ILE B 1 171 ? -1.107 -22.703 11.68 1 88.06 171 ILE B CA 1
ATOM 3741 C C . ILE B 1 171 ? -2.531 -23.156 11.383 1 88.06 171 ILE B C 1
ATOM 3743 O O . ILE B 1 171 ? -3.496 -22.609 11.906 1 88.06 171 ILE B O 1
ATOM 3747 N N . ALA B 1 172 ? -2.643 -24.188 10.578 1 91.56 172 ALA B N 1
ATOM 3748 C CA . ALA B 1 172 ? -3.953 -24.672 10.156 1 91.56 172 ALA B CA 1
ATOM 3749 C C . ALA B 1 172 ? -4.766 -25.156 11.352 1 91.56 172 ALA B C 1
ATOM 3751 O O . ALA B 1 172 ? -5.961 -24.875 11.453 1 91.56 172 ALA B O 1
ATOM 3752 N N . TYR B 1 173 ? -4.168 -25.859 12.219 1 89 173 TYR B N 1
ATOM 3753 C CA . TYR B 1 173 ? -4.883 -26.391 13.375 1 89 173 TYR B CA 1
ATOM 3754 C C . TYR B 1 173 ? -5.254 -25.281 14.352 1 89 173 TYR B C 1
ATOM 3756 O O . TYR B 1 173 ? -6.312 -25.328 14.984 1 89 173 TYR B O 1
ATOM 3764 N N . LEU B 1 174 ? -4.344 -24.344 14.516 1 85.12 174 LEU B N 1
ATOM 3765 C CA . LEU B 1 174 ? -4.684 -23.172 15.328 1 85.12 174 LEU B CA 1
ATOM 3766 C C . LEU B 1 174 ? -5.898 -22.453 14.766 1 85.12 174 LEU B C 1
ATOM 3768 O O . LEU B 1 174 ? -6.805 -22.078 15.516 1 85.12 174 LEU B O 1
ATOM 3772 N N . LEU B 1 175 ? -5.898 -22.234 13.484 1 89.44 175 LEU B N 1
ATOM 3773 C CA . LEU B 1 175 ? -7.004 -21.562 12.82 1 89.44 175 LEU B CA 1
ATOM 3774 C C . LEU B 1 175 ? -8.297 -22.359 12.969 1 89.44 175 LEU B C 1
ATOM 3776 O O . LEU B 1 175 ? -9.375 -21.766 13.117 1 89.44 175 LEU B O 1
ATOM 3780 N N . LYS B 1 176 ? -8.203 -23.641 12.883 1 89.88 176 LYS B N 1
ATOM 3781 C CA . LYS B 1 176 ? -9.359 -24.5 13.102 1 89.88 176 LYS B CA 1
ATOM 3782 C C . LYS B 1 176 ? -9.906 -24.344 14.516 1 89.88 176 LYS B C 1
ATOM 3784 O O . LYS B 1 176 ? -11.117 -24.25 14.719 1 89.88 176 LYS B O 1
ATOM 3789 N N . SER B 1 177 ? -9.039 -24.391 15.422 1 85.19 177 SER B N 1
ATOM 3790 C CA . SER B 1 177 ? -9.406 -24.25 16.828 1 85.19 177 SER B CA 1
ATOM 3791 C C . SER B 1 177 ? -10.156 -22.938 17.078 1 85.19 177 SER B C 1
ATOM 3793 O O . SER B 1 177 ? -11.062 -22.891 17.906 1 85.19 177 SER B O 1
ATOM 3795 N N . ASP B 1 178 ? -9.781 -21.969 16.359 1 82.88 178 ASP B N 1
ATOM 3796 C CA . ASP B 1 178 ? -10.367 -20.641 16.547 1 82.88 178 ASP B CA 1
ATOM 3797 C C . ASP B 1 178 ? -11.594 -20.453 15.656 1 82.88 178 ASP B C 1
ATOM 3799 O O . ASP B 1 178 ? -12.133 -19.344 15.562 1 82.88 178 ASP B O 1
ATOM 3803 N N . ASN B 1 179 ? -11.969 -21.406 14.914 1 88.5 179 ASN B N 1
ATOM 3804 C CA . ASN B 1 179 ? -13.156 -21.438 14.07 1 88.5 179 ASN B CA 1
ATOM 3805 C C . ASN B 1 179 ? -13.031 -20.484 12.891 1 88.5 179 ASN B C 1
ATOM 3807 O O . ASN B 1 179 ? -14.016 -19.859 12.484 1 88.5 179 ASN B O 1
ATOM 3811 N N . VAL B 1 180 ? -11.82 -20.328 12.492 1 90.75 180 VAL B N 1
ATOM 3812 C CA . VAL B 1 180 ? -11.547 -19.469 11.344 1 90.75 180 VAL B CA 1
ATOM 3813 C C . VAL B 1 180 ? -11.398 -20.328 10.086 1 90.75 180 VAL B C 1
ATOM 3815 O O . VAL B 1 180 ? -11.758 -19.891 8.992 1 90.75 180 VAL B O 1
ATOM 3818 N N . LEU B 1 181 ? -10.852 -21.453 10.219 1 93.25 181 LEU B N 1
ATOM 3819 C CA . LEU B 1 181 ? -10.641 -22.359 9.094 1 93.25 181 LEU B CA 1
ATOM 3820 C C . LEU B 1 181 ? -11.797 -23.344 8.969 1 93.25 181 LEU B C 1
ATOM 3822 O O . LEU B 1 181 ? -12.086 -24.094 9.906 1 93.25 181 LEU B O 1
ATOM 3826 N N . ASP B 1 182 ? -12.375 -23.312 7.859 1 92.06 182 ASP B N 1
ATOM 3827 C CA . ASP B 1 182 ? -13.422 -24.281 7.57 1 92.06 182 ASP B CA 1
ATOM 3828 C C . ASP B 1 182 ? -12.844 -25.562 6.969 1 92.06 182 ASP B C 1
ATOM 3830 O O . ASP B 1 182 ? -11.852 -25.5 6.238 1 92.06 182 ASP B O 1
ATOM 3834 N N . GLY B 1 183 ? -13.477 -26.703 7.246 1 92.75 183 GLY B N 1
ATOM 3835 C CA . GLY B 1 183 ? -13.031 -27.953 6.668 1 92.75 183 GLY B CA 1
ATOM 3836 C C . GLY B 1 183 ? -11.953 -28.641 7.48 1 92.75 183 GLY B C 1
ATOM 3837 O O . GLY B 1 183 ? -11.578 -28.156 8.555 1 92.75 183 GLY B O 1
ATOM 3838 N N . GLU B 1 184 ? -11.445 -29.75 7.012 1 95.5 184 GLU B N 1
ATOM 3839 C CA . GLU B 1 184 ? -10.383 -30.5 7.66 1 95.5 184 GLU B CA 1
ATOM 3840 C C . GLU B 1 184 ? -9.008 -29.938 7.324 1 95.5 184 GLU B C 1
ATOM 3842 O O . GLU B 1 184 ? -8.664 -29.781 6.148 1 95.5 184 GLU B O 1
ATOM 3847 N N . PRO B 1 185 ? -8.203 -29.609 8.336 1 95.12 185 PRO B N 1
ATOM 3848 C CA . PRO B 1 185 ? -6.922 -28.938 8.125 1 95.12 185 PRO B CA 1
ATOM 3849 C C . PRO B 1 185 ? -6.039 -29.656 7.105 1 95.12 185 PRO B C 1
ATOM 3851 O O . PRO B 1 185 ? -5.473 -29.016 6.215 1 95.12 185 PRO B O 1
ATOM 3854 N N . GLU B 1 186 ? -5.988 -30.953 7.191 1 96 186 GLU B N 1
ATOM 3855 C CA . GLU B 1 186 ? -5.094 -31.703 6.305 1 96 186 GLU B CA 1
ATOM 3856 C C . GLU B 1 186 ? -5.559 -31.609 4.855 1 96 186 GLU B C 1
ATOM 3858 O O . GLU B 1 186 ? -4.742 -31.609 3.934 1 96 186 GLU B O 1
ATOM 3863 N N . GLU B 1 187 ? -6.824 -31.656 4.637 1 97.06 187 GLU B N 1
ATOM 3864 C CA . GLU B 1 187 ? -7.371 -31.531 3.289 1 97.06 187 GLU B CA 1
ATOM 3865 C C . GLU B 1 187 ? -7.09 -30.156 2.705 1 97.06 187 GLU B C 1
ATOM 3867 O O . GLU B 1 187 ? -6.723 -30.031 1.535 1 97.06 187 GLU B O 1
ATOM 3872 N N . VAL B 1 188 ? -7.301 -29.125 3.521 1 97.75 188 VAL B N 1
ATOM 3873 C CA . VAL B 1 188 ? -7.055 -27.75 3.082 1 97.75 188 VAL B CA 1
ATOM 3874 C C . VAL B 1 188 ? -5.57 -27.578 2.773 1 97.75 188 VAL B C 1
ATOM 3876 O O . VAL B 1 188 ? -5.211 -26.969 1.757 1 97.75 188 VAL B O 1
ATOM 3879 N N . LEU B 1 189 ? -4.73 -28.094 3.668 1 97.5 189 LEU B N 1
ATOM 3880 C CA . LEU B 1 189 ? -3.287 -27.984 3.49 1 97.5 189 LEU B CA 1
ATOM 3881 C C . LEU B 1 189 ? -2.842 -28.719 2.225 1 97.5 189 LEU B C 1
ATOM 3883 O O . LEU B 1 189 ? -1.917 -28.266 1.541 1 97.5 189 LEU B O 1
ATOM 3887 N N . ASP B 1 190 ? -3.459 -29.828 1.986 1 97.81 190 ASP B N 1
ATOM 3888 C CA . ASP B 1 190 ? -3.131 -30.578 0.773 1 97.81 190 ASP B CA 1
ATOM 3889 C C . ASP B 1 190 ? -3.332 -29.719 -0.47 1 97.81 190 ASP B C 1
ATOM 3891 O O . ASP B 1 190 ? -2.461 -29.656 -1.342 1 97.81 190 ASP B O 1
ATOM 3895 N N . VAL B 1 191 ? -4.473 -29.078 -0.575 1 98.25 191 VAL B N 1
ATOM 3896 C CA . VAL B 1 191 ? -4.781 -28.188 -1.688 1 98.25 191 VAL B CA 1
ATOM 3897 C C . VAL B 1 191 ? -3.77 -27.031 -1.733 1 98.25 191 VAL B C 1
ATOM 3899 O O . VAL B 1 191 ? -3.236 -26.719 -2.797 1 98.25 191 VAL B O 1
ATOM 3902 N N . TYR B 1 192 ? -3.506 -26.484 -0.558 1 98 192 TYR B N 1
ATOM 3903 C CA . TYR B 1 192 ? -2.572 -25.359 -0.433 1 98 192 TYR B CA 1
ATOM 3904 C C . TYR B 1 192 ? -1.187 -25.75 -0.933 1 98 192 TYR B C 1
ATOM 3906 O O . TYR B 1 192 ? -0.58 -25.031 -1.729 1 98 192 TYR B O 1
ATOM 3914 N N . PHE B 1 193 ? -0.683 -26.906 -0.533 1 97.81 193 PHE B N 1
ATOM 3915 C CA . PHE B 1 193 ? 0.643 -27.359 -0.927 1 97.81 193 PHE B CA 1
ATOM 3916 C C . PHE B 1 193 ? 0.699 -27.641 -2.426 1 97.81 193 PHE B C 1
ATOM 3918 O O . PHE B 1 193 ? 1.717 -27.375 -3.07 1 97.81 193 PHE B O 1
ATOM 3925 N N . ARG B 1 194 ? -0.333 -28.156 -2.939 1 98.56 194 ARG B N 1
ATOM 3926 C CA . ARG B 1 194 ? -0.39 -28.391 -4.379 1 98.56 194 ARG B CA 1
ATOM 3927 C C . ARG B 1 194 ? -0.314 -27.078 -5.148 1 98.56 194 ARG B C 1
ATOM 3929 O O . ARG B 1 194 ? 0.432 -26.969 -6.121 1 98.56 194 ARG B O 1
ATOM 3936 N N . MET B 1 195 ? -1.082 -26.109 -4.723 1 98.75 195 MET B N 1
ATOM 3937 C CA . MET B 1 195 ? -1.081 -24.812 -5.383 1 98.75 195 MET B CA 1
ATOM 3938 C C . MET B 1 195 ? 0.315 -24.203 -5.371 1 98.75 195 MET B C 1
ATOM 3940 O O . MET B 1 195 ? 0.776 -23.672 -6.387 1 98.75 195 MET B O 1
ATOM 3944 N N . CYS B 1 196 ? 1.002 -24.297 -4.254 1 97.88 196 CYS B N 1
ATOM 3945 C CA . CYS B 1 196 ? 2.346 -23.75 -4.125 1 97.88 196 CYS B CA 1
ATOM 3946 C C . CYS B 1 196 ? 3.312 -24.438 -5.078 1 97.88 196 CYS B C 1
ATOM 3948 O O . CYS B 1 196 ? 4.277 -23.828 -5.539 1 97.88 196 CYS B O 1
ATOM 3950 N N . SER B 1 197 ? 3.045 -25.656 -5.438 1 98.44 197 SER B N 1
ATOM 3951 C CA . SER B 1 197 ? 3.986 -26.516 -6.152 1 98.44 197 SER B CA 1
ATOM 3952 C C . SER B 1 197 ? 3.723 -26.5 -7.652 1 98.44 197 SER B C 1
ATOM 3954 O O . SER B 1 197 ? 4.309 -27.281 -8.398 1 98.44 197 SER B O 1
ATOM 3956 N N . VAL B 1 198 ? 2.869 -25.672 -8.141 1 98.81 198 VAL B N 1
ATOM 3957 C CA . VAL B 1 198 ? 2.594 -25.531 -9.57 1 98.81 198 VAL B CA 1
ATOM 3958 C C . VAL B 1 198 ? 3.756 -24.812 -10.25 1 98.81 198 VAL B C 1
ATOM 3960 O O . VAL B 1 198 ? 4.297 -23.844 -9.711 1 98.81 198 VAL B O 1
ATOM 3963 N N . MET B 1 199 ? 4.113 -25.234 -11.469 1 98.69 199 MET B N 1
ATOM 3964 C CA . MET B 1 199 ? 5.27 -24.734 -12.203 1 98.69 199 MET B CA 1
ATOM 3965 C C . MET B 1 199 ? 4.867 -23.594 -13.133 1 98.69 199 MET B C 1
ATOM 3967 O O . MET B 1 199 ? 3.852 -23.688 -13.828 1 98.69 199 MET B O 1
ATOM 3971 N N . VAL B 1 200 ? 5.664 -22.547 -13.164 1 98.81 200 VAL B N 1
ATOM 3972 C CA . VAL B 1 200 ? 5.504 -21.422 -14.094 1 98.81 200 VAL B CA 1
ATOM 3973 C C . VAL B 1 200 ? 6.875 -20.953 -14.578 1 98.81 200 VAL B C 1
ATOM 3975 O O . VAL B 1 200 ? 7.906 -21.438 -14.094 1 98.81 200 VAL B O 1
ATOM 3978 N N . THR B 1 201 ? 6.906 -20.125 -15.531 1 98.81 201 THR B N 1
ATOM 3979 C CA . THR B 1 201 ? 8.102 -19.406 -15.961 1 98.81 201 THR B CA 1
ATOM 3980 C C . THR B 1 201 ? 7.93 -17.906 -15.742 1 98.81 201 THR B C 1
ATOM 3982 O O . THR B 1 201 ? 6.832 -17.438 -15.438 1 98.81 201 THR B O 1
ATOM 3985 N N . ALA B 1 202 ? 9.07 -17.234 -15.828 1 98.88 202 ALA B N 1
ATOM 3986 C CA . ALA B 1 202 ? 8.977 -15.781 -15.773 1 98.88 202 ALA B CA 1
ATOM 3987 C C . ALA B 1 202 ? 8.047 -15.258 -16.859 1 98.88 202 ALA B C 1
ATOM 3989 O O . ALA B 1 202 ? 7.324 -14.281 -16.656 1 98.88 202 ALA B O 1
ATOM 3990 N N . ARG B 1 203 ? 8.094 -15.891 -17.984 1 98.69 203 ARG B N 1
ATOM 3991 C CA . ARG B 1 203 ? 7.215 -15.508 -19.078 1 98.69 203 ARG B CA 1
ATOM 3992 C C . ARG B 1 203 ? 5.75 -15.727 -18.703 1 98.69 203 ARG B C 1
ATOM 3994 O O . ARG B 1 203 ? 4.902 -14.875 -19 1 98.69 203 ARG B O 1
ATOM 4001 N N . ASP B 1 204 ? 5.418 -16.844 -18.125 1 98.81 204 ASP B N 1
ATOM 4002 C CA . ASP B 1 204 ? 4.062 -17.094 -17.641 1 98.81 204 ASP B CA 1
ATOM 4003 C C . ASP B 1 204 ? 3.598 -15.984 -16.703 1 98.81 204 ASP B C 1
ATOM 4005 O O . ASP B 1 204 ? 2.473 -15.492 -16.828 1 98.81 204 ASP B O 1
ATOM 4009 N N . LEU B 1 205 ? 4.469 -15.594 -15.781 1 98.94 205 LEU B N 1
ATOM 4010 C CA . LEU B 1 205 ? 4.133 -14.578 -14.789 1 98.94 205 LEU B CA 1
ATOM 4011 C C . LEU B 1 205 ? 3.949 -13.211 -15.445 1 98.94 205 LEU B C 1
ATOM 4013 O O . LEU B 1 205 ? 3.119 -12.414 -15.008 1 98.94 205 LEU B O 1
ATOM 4017 N N . ALA B 1 206 ? 4.773 -12.945 -16.469 1 98.88 206 ALA B N 1
ATOM 4018 C CA . ALA B 1 206 ? 4.605 -11.695 -17.203 1 98.88 206 ALA B CA 1
ATOM 4019 C C . ALA B 1 206 ? 3.223 -11.609 -17.844 1 98.88 206 ALA B C 1
ATOM 4021 O O . ALA B 1 206 ? 2.576 -10.562 -17.812 1 98.88 206 ALA B O 1
ATOM 4022 N N . HIS B 1 207 ? 2.793 -12.672 -18.375 1 98.81 207 HIS B N 1
ATOM 4023 C CA . HIS B 1 207 ? 1.472 -12.703 -18.984 1 98.81 207 HIS B CA 1
ATOM 4024 C C . HIS B 1 207 ? 0.375 -12.5 -17.953 1 98.81 207 HIS B C 1
ATOM 4026 O O . HIS B 1 207 ? -0.558 -11.727 -18.172 1 98.81 207 HIS B O 1
ATOM 4032 N N . TYR B 1 208 ? 0.507 -13.258 -16.906 1 98.88 208 TYR B N 1
ATOM 4033 C CA . TYR B 1 208 ? -0.428 -13.102 -15.797 1 98.88 208 TYR B CA 1
ATOM 4034 C C . TYR B 1 208 ? -0.49 -11.656 -15.328 1 98.88 208 TYR B C 1
ATOM 4036 O O . TYR B 1 208 ? -1.574 -11.078 -15.203 1 98.88 208 TYR B O 1
ATOM 4044 N N . GLY B 1 209 ? 0.702 -11.016 -15.07 1 98.81 209 GLY B N 1
ATOM 4045 C CA . GLY B 1 209 ? 0.76 -9.617 -14.68 1 98.81 209 GLY B CA 1
ATOM 4046 C C . GLY B 1 209 ? 0.103 -8.688 -15.688 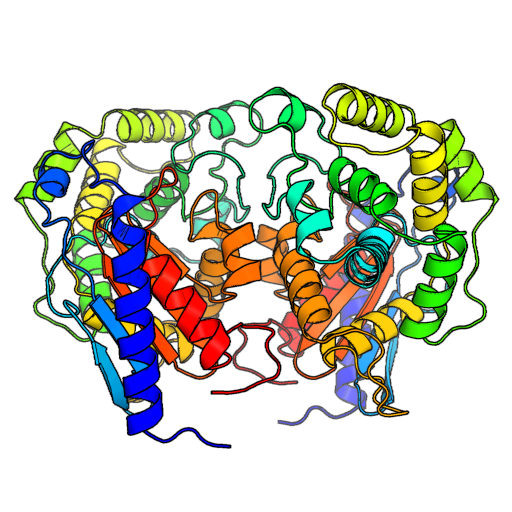1 98.81 209 GLY B C 1
ATOM 4047 O O . GLY B 1 209 ? -0.589 -7.742 -15.305 1 98.81 209 GLY B O 1
ATOM 4048 N N . MET B 1 210 ? 0.333 -8.984 -16.938 1 98.69 210 MET B N 1
ATOM 4049 C CA . MET B 1 210 ? -0.26 -8.18 -18 1 98.69 210 MET B CA 1
ATOM 4050 C C . MET B 1 210 ? -1.782 -8.266 -17.969 1 98.69 210 MET B C 1
ATOM 4052 O O . MET B 1 210 ? -2.469 -7.262 -18.141 1 98.69 210 MET B O 1
ATOM 4056 N N . ILE B 1 211 ? -2.352 -9.414 -17.719 1 98.75 211 ILE B N 1
ATOM 4057 C CA . ILE B 1 211 ? -3.797 -9.594 -17.625 1 98.75 211 ILE B CA 1
ATOM 4058 C C . ILE B 1 211 ? -4.352 -8.75 -16.484 1 98.75 211 ILE B C 1
ATOM 4060 O O . ILE B 1 211 ? -5.352 -8.047 -16.641 1 98.75 211 ILE B O 1
ATOM 4064 N N . LEU B 1 212 ? -3.711 -8.836 -15.305 1 98.62 212 LEU B N 1
ATOM 4065 C CA . LEU B 1 212 ? -4.16 -8.039 -14.172 1 98.62 212 LEU B CA 1
ATOM 4066 C C . LEU B 1 212 ? -4.035 -6.551 -14.469 1 98.62 212 LEU B C 1
ATOM 4068 O O . LEU B 1 212 ? -4.93 -5.77 -14.133 1 98.62 212 LEU B O 1
ATOM 4072 N N . SER B 1 213 ? -2.912 -6.219 -15.102 1 97.81 213 SER B N 1
ATOM 4073 C CA . SER B 1 213 ? -2.674 -4.82 -15.453 1 97.81 213 SER B CA 1
ATOM 4074 C C . SER B 1 213 ? -3.721 -4.312 -16.438 1 97.81 213 SER B C 1
ATOM 4076 O O . SER B 1 213 ? -3.984 -3.109 -16.516 1 97.81 213 SER B O 1
ATOM 4078 N N . ASN B 1 214 ? -4.238 -5.195 -17.172 1 97.75 214 ASN B N 1
ATOM 4079 C CA . ASN B 1 214 ? -5.27 -4.871 -18.156 1 97.75 214 ASN B CA 1
ATOM 4080 C C . ASN B 1 214 ? -6.668 -5.117 -17.594 1 97.75 214 ASN B C 1
ATOM 4082 O O . ASN B 1 214 ? -7.582 -5.477 -18.344 1 97.75 214 ASN B O 1
ATOM 4086 N N . HIS B 1 215 ? -6.812 -5.051 -16.344 1 96.62 215 HIS B N 1
ATOM 4087 C CA . HIS B 1 215 ? -8.086 -5.082 -15.633 1 96.62 215 HIS B CA 1
ATOM 4088 C C . HIS B 1 215 ? -8.805 -6.41 -15.852 1 96.62 215 HIS B C 1
ATOM 4090 O O . HIS B 1 215 ? -10.039 -6.445 -15.93 1 96.62 215 HIS B O 1
ATOM 4096 N N . GLY B 1 216 ? -8.055 -7.488 -16.078 1 98.19 216 GLY B N 1
ATOM 4097 C CA . GLY B 1 216 ? -8.594 -8.836 -16.141 1 98.19 216 GLY B CA 1
ATOM 4098 C C . GLY B 1 216 ? -9.039 -9.234 -17.531 1 98.19 216 GLY B C 1
ATOM 4099 O O . GLY B 1 216 ? -9.656 -10.289 -17.719 1 98.19 216 GLY B O 1
ATOM 4100 N N . VAL B 1 217 ? -8.703 -8.398 -18.5 1 97.94 217 VAL B N 1
ATOM 4101 C CA . VAL B 1 217 ? -9.148 -8.656 -19.875 1 97.94 217 VAL B CA 1
ATOM 4102 C C . VAL B 1 217 ? -8 -9.234 -20.688 1 97.94 217 VAL B C 1
ATOM 4104 O O . VAL B 1 217 ? -6.879 -8.727 -20.641 1 97.94 217 VAL B O 1
ATOM 4107 N N . ASP B 1 218 ? -8.211 -10.273 -21.406 1 97.31 218 ASP B N 1
ATOM 4108 C CA . ASP B 1 218 ? -7.281 -10.766 -22.406 1 97.31 218 ASP B CA 1
ATOM 4109 C C . ASP B 1 218 ? -7.238 -9.836 -23.625 1 97.31 218 ASP B C 1
ATOM 4111 O O . ASP B 1 218 ? -8.227 -9.703 -24.344 1 97.31 218 ASP B O 1
ATOM 4115 N N . PRO B 1 219 ? -6.145 -9.227 -23.797 1 95.75 219 PRO B N 1
ATOM 4116 C CA . PRO B 1 219 ? -6.109 -8.234 -24.875 1 95.75 219 PRO B CA 1
ATOM 4117 C C . PRO B 1 219 ? -6.25 -8.867 -26.25 1 95.75 219 PRO B C 1
ATOM 4119 O O . PRO B 1 219 ? -6.605 -8.188 -27.219 1 95.75 219 PRO B O 1
ATOM 4122 N N . GLN B 1 220 ? -5.926 -10.086 -26.422 1 94.19 220 GLN B N 1
ATOM 4123 C CA . GLN B 1 220 ? -6.02 -10.773 -27.703 1 94.19 220 GLN B CA 1
ATOM 4124 C C . GLN B 1 220 ? -7.465 -11.133 -28.031 1 94.19 220 GLN B C 1
ATOM 4126 O O . GLN B 1 220 ? -7.918 -10.945 -29.156 1 94.19 220 GLN B O 1
ATOM 4131 N N . THR B 1 221 ? -8.203 -11.562 -27.062 1 95.69 221 THR B N 1
ATOM 4132 C CA . THR B 1 221 ? -9.547 -12.07 -27.312 1 95.69 221 THR B CA 1
ATOM 4133 C C . THR B 1 221 ? -10.594 -11.055 -26.875 1 95.69 221 THR B C 1
ATOM 4135 O O . THR B 1 221 ? -11.758 -11.133 -27.281 1 95.69 221 THR B O 1
ATOM 4138 N N . GLY B 1 222 ? -10.242 -10.172 -25.969 1 96.62 222 GLY B N 1
ATOM 4139 C CA . GLY B 1 222 ? -11.195 -9.242 -25.391 1 96.62 222 GLY B CA 1
ATOM 4140 C C . GLY B 1 222 ? -12.016 -9.844 -24.266 1 96.62 222 GLY B C 1
ATOM 4141 O O . GLY B 1 222 ? -12.852 -9.156 -23.656 1 96.62 222 GLY B O 1
ATOM 4142 N N . GLU B 1 223 ? -11.734 -11.055 -23.953 1 97.75 223 GLU B N 1
ATOM 4143 C CA . GLU B 1 223 ? -12.492 -11.75 -22.922 1 97.75 223 GLU B CA 1
ATOM 4144 C C . GLU B 1 223 ? -12.125 -11.234 -21.531 1 97.75 223 GLU B C 1
ATOM 4146 O O . GLU B 1 223 ? -10.953 -11.023 -21.219 1 97.75 223 GLU B O 1
ATOM 4151 N N . GLN B 1 224 ? -13.188 -10.969 -20.688 1 98.19 224 GLN B N 1
ATOM 4152 C CA . GLN B 1 224 ? -12.984 -10.664 -19.266 1 98.19 224 GLN B CA 1
ATOM 4153 C C . GLN B 1 224 ? -12.656 -11.922 -18.484 1 98.19 224 GLN B C 1
ATOM 4155 O O . GLN B 1 224 ? -13.555 -12.656 -18.062 1 98.19 224 GLN B O 1
ATOM 4160 N N . LEU B 1 225 ? -11.414 -12.203 -18.234 1 98.38 225 LEU B N 1
ATOM 4161 C CA . LEU B 1 225 ? -10.969 -13.422 -17.562 1 98.38 225 LEU B CA 1
ATOM 4162 C C . LEU B 1 225 ? -11.195 -13.32 -16.047 1 98.38 225 LEU B C 1
ATOM 4164 O O . LEU B 1 225 ? -11.477 -14.328 -15.391 1 98.38 225 LEU B O 1
ATOM 4168 N N . VAL B 1 226 ? -10.984 -12.156 -15.469 1 98.44 226 VAL B N 1
ATOM 4169 C CA . VAL B 1 226 ? -11.18 -11.867 -14.055 1 98.44 226 VAL B CA 1
ATOM 4170 C C . VAL B 1 226 ? -11.969 -10.562 -13.898 1 98.44 226 VAL B C 1
ATOM 4172 O O . VAL B 1 226 ? -11.656 -9.562 -14.547 1 98.44 226 VAL B O 1
ATOM 4175 N N . ASP B 1 227 ? -12.977 -10.617 -13.031 1 97.75 227 ASP B N 1
ATOM 4176 C CA . ASP B 1 227 ? -13.742 -9.406 -12.742 1 97.75 227 ASP B CA 1
ATOM 4177 C C . ASP B 1 227 ? -12.82 -8.266 -12.32 1 97.75 227 ASP B C 1
ATOM 4179 O O . ASP B 1 227 ? -11.883 -8.469 -11.555 1 97.75 227 ASP B O 1
ATOM 4183 N N . SER B 1 228 ? -13.125 -7.082 -12.859 1 96.56 228 SER B N 1
ATOM 4184 C CA . SER B 1 228 ? -12.258 -5.934 -12.617 1 96.56 228 SER B CA 1
ATOM 4185 C C . SER B 1 228 ? -12.203 -5.582 -11.133 1 96.56 228 SER B C 1
ATOM 4187 O O . SER B 1 228 ? -11.18 -5.113 -10.641 1 96.56 228 SER B O 1
ATOM 4189 N N . THR B 1 229 ? -13.312 -5.77 -10.359 1 96.38 229 THR B N 1
ATOM 4190 C CA . THR B 1 229 ? -13.32 -5.484 -8.922 1 96.38 229 THR B CA 1
ATOM 4191 C C . THR B 1 229 ? -12.383 -6.434 -8.18 1 96.38 229 THR B C 1
ATOM 4193 O O . THR B 1 229 ? -11.734 -6.035 -7.215 1 96.38 229 THR B O 1
ATOM 4196 N N . ILE B 1 230 ? -12.344 -7.688 -8.648 1 98.38 230 ILE B N 1
ATOM 4197 C CA . ILE B 1 230 ? -11.438 -8.664 -8.062 1 98.38 230 ILE B CA 1
ATOM 4198 C C . ILE B 1 230 ? -9.992 -8.289 -8.383 1 98.38 230 ILE B C 1
ATOM 4200 O O . ILE B 1 230 ? -9.117 -8.352 -7.512 1 98.38 230 ILE B O 1
ATOM 4204 N N . VAL B 1 231 ? -9.773 -7.871 -9.656 1 98.44 231 VAL B N 1
ATOM 4205 C CA . VAL B 1 231 ? -8.438 -7.441 -10.055 1 98.44 231 VAL B CA 1
ATOM 4206 C C . VAL B 1 231 ? -7.977 -6.293 -9.156 1 98.44 231 VAL B C 1
ATOM 4208 O O . VAL B 1 231 ? -6.832 -6.277 -8.695 1 98.44 231 VAL B O 1
ATOM 4211 N N . ARG B 1 232 ? -8.859 -5.34 -8.922 1 97.25 232 ARG B N 1
ATOM 4212 C CA . ARG B 1 232 ? -8.547 -4.188 -8.078 1 97.25 232 ARG B CA 1
ATOM 4213 C C . ARG B 1 232 ? -8.148 -4.625 -6.672 1 97.25 232 ARG B C 1
ATOM 4215 O O . ARG B 1 232 ? -7.168 -4.125 -6.117 1 97.25 232 ARG B O 1
ATOM 4222 N N . ILE B 1 233 ? -8.883 -5.57 -6.105 1 98.19 233 ILE B N 1
ATOM 4223 C CA . ILE B 1 233 ? -8.609 -6.074 -4.762 1 98.19 233 ILE B CA 1
ATOM 4224 C C . ILE B 1 233 ? -7.246 -6.758 -4.73 1 98.19 233 ILE B C 1
ATOM 4226 O O . ILE B 1 233 ? -6.41 -6.445 -3.877 1 98.19 233 ILE B O 1
ATOM 4230 N N . VAL B 1 234 ? -6.992 -7.668 -5.664 1 98.62 234 VAL B N 1
ATOM 4231 C CA . VAL B 1 234 ? -5.773 -8.461 -5.699 1 98.62 234 VAL B CA 1
ATOM 4232 C C . VAL B 1 234 ? -4.57 -7.555 -5.938 1 98.62 234 VAL B C 1
ATOM 4234 O O . VAL B 1 234 ? -3.539 -7.691 -5.273 1 98.62 234 VAL B O 1
ATOM 4237 N N . THR B 1 235 ? -4.703 -6.621 -6.859 1 98.44 235 THR B N 1
ATOM 4238 C CA . THR B 1 235 ? -3.623 -5.691 -7.176 1 98.44 235 THR B CA 1
ATOM 4239 C C . THR B 1 235 ? -3.287 -4.82 -5.969 1 98.44 235 THR B C 1
ATOM 4241 O O . THR B 1 235 ? -2.113 -4.578 -5.68 1 98.44 235 THR B O 1
ATOM 4244 N N . THR B 1 236 ? -4.297 -4.367 -5.254 1 98.25 236 THR B N 1
ATOM 4245 C CA . THR B 1 236 ? -4.086 -3.561 -4.055 1 98.25 236 THR B CA 1
ATOM 4246 C C . THR B 1 236 ? -3.332 -4.355 -2.994 1 98.25 236 THR B C 1
ATOM 4248 O O . THR B 1 236 ? -2.379 -3.852 -2.395 1 98.25 236 THR B O 1
ATOM 4251 N N . LEU B 1 237 ? -3.723 -5.57 -2.783 1 98.06 237 LEU B N 1
ATOM 4252 C CA . LEU B 1 237 ? -3.1 -6.398 -1.756 1 98.06 237 LEU B CA 1
ATOM 4253 C C . LEU B 1 237 ? -1.681 -6.789 -2.156 1 98.06 237 LEU B C 1
ATOM 4255 O O . LEU B 1 237 ? -0.803 -6.914 -1.301 1 98.06 237 LEU B O 1
ATOM 4259 N N . MET B 1 238 ? -1.467 -6.98 -3.479 1 98.38 238 MET B N 1
ATOM 4260 C CA . MET B 1 238 ? -0.106 -7.211 -3.957 1 98.38 238 MET B CA 1
ATOM 4261 C C . MET B 1 238 ? 0.79 -6.02 -3.643 1 98.38 238 MET B C 1
ATOM 4263 O O . MET B 1 238 ? 1.969 -6.188 -3.326 1 98.38 238 MET B O 1
ATOM 4267 N N . MET B 1 239 ? 0.295 -4.867 -3.713 1 97.31 239 MET B N 1
ATOM 4268 C CA . MET B 1 239 ? 1.059 -3.654 -3.434 1 97.31 239 MET B CA 1
ATOM 4269 C C . MET B 1 239 ? 1.389 -3.549 -1.948 1 97.31 239 MET B C 1
ATOM 4271 O O . MET B 1 239 ? 2.5 -3.164 -1.58 1 97.31 239 MET B O 1
ATOM 4275 N N . LEU B 1 240 ? 0.471 -3.932 -1.15 1 95.5 240 LEU B N 1
ATOM 4276 C CA . LEU B 1 240 ? 0.578 -3.695 0.285 1 95.5 240 LEU B CA 1
ATOM 4277 C C . LEU B 1 240 ? 1.341 -4.824 0.967 1 95.5 240 LEU B C 1
ATOM 4279 O O . LEU B 1 240 ? 2.059 -4.594 1.942 1 95.5 240 LEU B O 1
ATOM 4283 N N . CYS B 1 241 ? 1.159 -6.023 0.391 1 94 241 CYS B N 1
ATOM 4284 C CA . CYS B 1 241 ? 1.533 -7.199 1.173 1 94 241 CYS B CA 1
ATOM 4285 C C . CYS B 1 241 ? 2.283 -8.211 0.314 1 94 241 CYS B C 1
ATOM 4287 O O . CYS B 1 241 ? 2.596 -9.312 0.774 1 94 241 CYS B O 1
ATOM 4289 N N . GLY B 1 242 ? 2.627 -7.922 -0.855 1 95.81 242 GLY B N 1
ATOM 4290 C CA . GLY B 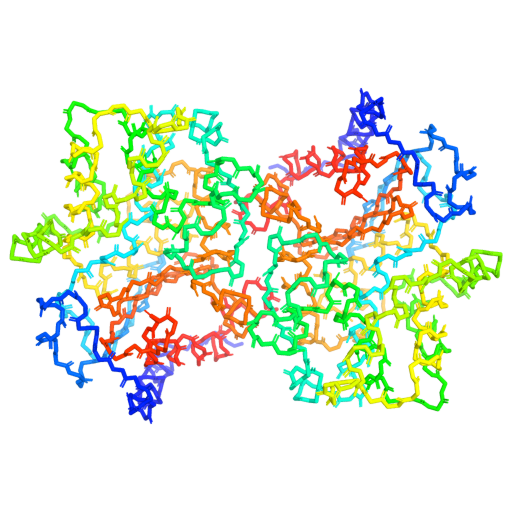1 242 ? 3.041 -8.953 -1.792 1 95.81 242 GLY B CA 1
ATOM 4291 C C . GLY B 1 242 ? 4.516 -9.297 -1.688 1 95.81 242 GLY B C 1
ATOM 4292 O O . GLY B 1 242 ? 4.957 -10.328 -2.203 1 95.81 242 GLY B O 1
ATOM 4293 N N . MET B 1 243 ? 5.297 -8.438 -1.039 1 95.81 243 MET B N 1
ATOM 4294 C CA . MET B 1 243 ? 6.742 -8.648 -0.96 1 95.81 243 MET B CA 1
ATOM 4295 C C . MET B 1 243 ? 7.18 -8.883 0.481 1 95.81 243 MET B C 1
ATOM 4297 O O . MET B 1 243 ? 8.203 -8.352 0.92 1 95.81 243 MET B O 1
ATOM 4301 N N . TYR B 1 244 ? 6.418 -9.578 1.161 1 88.81 244 TYR B N 1
ATOM 4302 C CA . TYR B 1 244 ? 6.676 -9.969 2.543 1 88.81 244 TYR B CA 1
ATOM 4303 C C . TYR B 1 244 ? 7.035 -8.758 3.393 1 88.81 244 TYR B C 1
ATOM 4305 O O . TYR B 1 244 ? 6.363 -7.723 3.328 1 88.81 244 TYR B O 1
ATOM 4313 N N . ASP B 1 245 ? 8.016 -8.906 4.305 1 84.75 245 ASP B N 1
ATOM 4314 C CA . ASP B 1 245 ? 8.398 -7.871 5.262 1 84.75 245 ASP B CA 1
ATOM 4315 C C . ASP B 1 245 ? 9.109 -6.715 4.566 1 84.75 245 ASP B C 1
ATOM 4317 O O . ASP B 1 245 ? 9.547 -5.766 5.223 1 84.75 245 ASP B O 1
ATOM 4321 N N . GLU B 1 246 ? 9.141 -6.738 3.305 1 90.06 246 GLU B N 1
ATOM 4322 C CA . GLU B 1 246 ? 9.812 -5.672 2.562 1 90.06 246 GLU B CA 1
ATOM 4323 C C . GLU B 1 246 ? 8.828 -4.926 1.666 1 90.06 246 GLU B C 1
ATOM 4325 O O . GLU B 1 246 ? 9.234 -4.125 0.821 1 90.06 246 GLU B O 1
ATOM 4330 N N . SER B 1 247 ? 7.59 -5.16 1.871 1 92.94 247 SER B N 1
ATOM 4331 C CA . SER B 1 247 ? 6.578 -4.605 0.98 1 92.94 247 SER B CA 1
ATOM 4332 C C . SER B 1 247 ? 6.621 -3.08 0.976 1 92.94 247 SER B C 1
ATOM 4334 O O . SER B 1 247 ? 6.477 -2.453 -0.076 1 92.94 247 SER B O 1
ATOM 4336 N N . GLY B 1 248 ? 6.816 -2.465 2.133 1 93.38 248 GLY B N 1
ATOM 4337 C CA . GLY B 1 248 ? 6.859 -1.013 2.205 1 93.38 248 GLY B CA 1
ATOM 4338 C C . GLY B 1 248 ? 8.008 -0.411 1.422 1 93.38 248 GLY B C 1
ATOM 4339 O O . GLY B 1 248 ? 7.805 0.468 0.583 1 93.38 248 GLY B O 1
ATOM 4340 N N . GLU B 1 249 ? 9.227 -0.839 1.756 1 94.5 249 GLU B N 1
ATOM 4341 C CA . GLU B 1 249 ? 10.406 -0.358 1.044 1 94.5 249 GLU B CA 1
ATOM 4342 C C . GLU B 1 249 ? 10.289 -0.618 -0.455 1 94.5 249 GLU B C 1
ATOM 4344 O O . GLU B 1 249 ? 10.633 0.243 -1.269 1 94.5 249 GLU B O 1
ATOM 4349 N N . TYR B 1 250 ? 9.859 -1.837 -0.8 1 97.12 250 TYR B N 1
ATOM 4350 C CA . TYR B 1 250 ? 9.664 -2.189 -2.201 1 97.12 250 TYR B CA 1
ATOM 4351 C C . TYR B 1 250 ? 8.68 -1.234 -2.871 1 97.12 250 TYR B C 1
ATOM 4353 O O . TYR B 1 250 ? 8.898 -0.803 -4.004 1 97.12 250 TYR B O 1
ATOM 4361 N N . ALA B 1 251 ? 7.586 -0.954 -2.182 1 97.19 251 ALA B N 1
ATOM 4362 C CA . ALA B 1 251 ? 6.566 -0.065 -2.736 1 97.19 251 ALA B CA 1
ATOM 4363 C C . ALA B 1 251 ? 7.137 1.328 -2.992 1 97.19 251 ALA B C 1
ATOM 4365 O O . ALA B 1 251 ? 6.789 1.974 -3.984 1 97.19 251 ALA B O 1
ATOM 4366 N N . VAL B 1 252 ? 7.957 1.822 -2.141 1 96.44 252 VAL B N 1
ATOM 4367 C CA . VAL B 1 252 ? 8.539 3.152 -2.289 1 96.44 252 VAL B CA 1
ATOM 4368 C C . VAL B 1 252 ? 9.562 3.146 -3.424 1 96.44 252 VAL B C 1
ATOM 4370 O O . VAL B 1 252 ? 9.531 4.02 -4.297 1 96.44 252 VAL B O 1
ATOM 4373 N N . LYS B 1 253 ? 10.398 2.154 -3.537 1 96.44 253 LYS B N 1
ATOM 4374 C CA . LYS B 1 253 ? 11.539 2.143 -4.441 1 96.44 253 LYS B CA 1
ATOM 4375 C C . LYS B 1 253 ? 11.141 1.655 -5.832 1 96.44 253 LYS B C 1
ATOM 4377 O O . LYS B 1 253 ? 11.664 2.133 -6.84 1 96.44 253 LYS B O 1
ATOM 4382 N N . VAL B 1 254 ? 10.289 0.628 -5.906 1 97.69 254 VAL B N 1
ATOM 4383 C CA . VAL B 1 254 ? 9.883 0.021 -7.172 1 97.69 254 VAL B CA 1
ATOM 4384 C C . VAL B 1 254 ? 8.492 0.512 -7.559 1 97.69 254 VAL B C 1
ATOM 4386 O O . VAL B 1 254 ? 8.289 0.988 -8.68 1 97.69 254 VAL B O 1
ATOM 4389 N N . GLY B 1 255 ? 7.562 0.457 -6.617 1 97.75 255 GLY B N 1
ATOM 4390 C CA . GLY B 1 255 ? 6.242 1.048 -6.77 1 97.75 255 GLY B CA 1
ATOM 4391 C C . GLY B 1 255 ? 5.355 0.284 -7.734 1 97.75 255 GLY B C 1
ATOM 4392 O O . GLY B 1 255 ? 4.465 0.866 -8.359 1 97.75 255 GLY B O 1
ATOM 4393 N N . MET B 1 256 ? 5.605 -0.985 -7.965 1 98.19 256 MET B N 1
ATOM 4394 C CA . MET B 1 256 ? 4.734 -1.88 -8.719 1 98.19 256 MET B CA 1
ATOM 4395 C C . MET B 1 256 ? 4.109 -2.93 -7.809 1 98.19 256 MET B C 1
ATOM 4397 O O . MET B 1 256 ? 4.812 -3.605 -7.059 1 98.19 256 MET B O 1
ATOM 4401 N N . PRO B 1 257 ? 2.693 -3.047 -7.863 1 98.69 257 PRO B N 1
ATOM 4402 C CA . PRO B 1 257 ? 2.139 -4.219 -7.184 1 98.69 257 PRO B CA 1
ATOM 4403 C C . PRO B 1 257 ? 2.828 -5.52 -7.59 1 98.69 257 PRO B C 1
ATOM 4405 O O . PRO B 1 257 ? 2.971 -5.801 -8.781 1 98.69 257 PRO B O 1
ATOM 4408 N N . SER B 1 258 ? 3.299 -6.277 -6.586 1 98.81 258 SER B N 1
ATOM 4409 C CA . SER B 1 258 ? 4.07 -7.48 -6.887 1 98.81 258 SER B CA 1
ATOM 4410 C C . SER B 1 258 ? 3.787 -8.586 -5.871 1 98.81 258 SER B C 1
ATOM 4412 O O . SER B 1 258 ? 3.301 -8.312 -4.77 1 98.81 258 SER B O 1
ATOM 4414 N N . LYS B 1 259 ? 3.963 -9.742 -6.262 1 98.75 259 LYS B N 1
ATOM 4415 C CA . LYS B 1 259 ? 4.004 -10.891 -5.367 1 98.75 259 LYS B CA 1
ATOM 4416 C C . LYS B 1 259 ? 5.227 -11.766 -5.645 1 98.75 259 LYS B C 1
ATOM 4418 O O . LYS B 1 259 ? 5.488 -12.125 -6.793 1 98.75 259 LYS B O 1
ATOM 4423 N N . SER B 1 260 ? 5.996 -12.023 -4.582 1 98.31 260 SER B N 1
ATOM 4424 C CA . SER B 1 260 ? 7.18 -12.867 -4.688 1 98.31 260 SER B CA 1
ATOM 4425 C C . SER B 1 260 ? 6.918 -14.258 -4.125 1 98.31 260 SER B C 1
ATOM 4427 O O . SER B 1 260 ? 5.93 -14.477 -3.422 1 98.31 260 SER B O 1
ATOM 4429 N N . GLY B 1 261 ? 7.695 -15.242 -4.531 1 96.81 261 GLY B N 1
ATOM 4430 C CA . GLY B 1 261 ? 7.727 -16.594 -3.986 1 96.81 261 GLY B CA 1
ATOM 4431 C C . GLY B 1 261 ? 9.133 -17.109 -3.746 1 96.81 261 GLY B C 1
ATOM 4432 O O . GLY B 1 261 ? 10.062 -16.75 -4.477 1 96.81 261 GLY B O 1
ATOM 4433 N N . VAL B 1 262 ? 9.258 -17.969 -2.793 1 96 262 VAL B N 1
ATOM 4434 C CA . VAL B 1 262 ? 10.57 -18.453 -2.371 1 96 262 VAL B CA 1
ATOM 4435 C C . VAL B 1 262 ? 11.156 -19.375 -3.439 1 96 262 VAL B C 1
ATOM 4437 O O . VAL B 1 262 ? 12.305 -19.797 -3.342 1 96 262 VAL B O 1
ATOM 4440 N N . GLY B 1 263 ? 10.312 -19.688 -4.465 1 96.56 263 GLY B N 1
ATOM 4441 C CA . GLY B 1 263 ? 10.844 -20.391 -5.625 1 96.56 263 GLY B CA 1
ATOM 4442 C C . GLY B 1 263 ? 11.719 -19.516 -6.504 1 96.56 263 GLY B C 1
ATOM 4443 O O . GLY B 1 263 ? 12.383 -20.016 -7.418 1 96.56 263 GLY B O 1
ATOM 4444 N N . GLY B 1 264 ? 11.68 -18.219 -6.23 1 97.88 264 GLY B N 1
ATOM 4445 C CA . GLY B 1 264 ? 12.562 -17.312 -6.93 1 97.88 264 GLY B CA 1
ATOM 4446 C C . GLY B 1 264 ? 11.836 -16.406 -7.91 1 97.88 264 GLY B C 1
ATOM 4447 O O . GLY B 1 264 ? 12.445 -15.555 -8.555 1 97.88 264 GLY B O 1
ATOM 4448 N N . GLY B 1 265 ? 10.578 -16.562 -8.023 1 98.62 265 GLY B N 1
ATOM 4449 C CA . GLY B 1 265 ? 9.797 -15.758 -8.953 1 98.62 265 GLY B CA 1
ATOM 4450 C C . GLY B 1 265 ? 9.281 -14.469 -8.336 1 98.62 265 GLY B C 1
ATOM 4451 O O . GLY B 1 265 ? 9.078 -14.391 -7.125 1 98.62 265 GLY B O 1
ATOM 4452 N N . ILE B 1 266 ? 9.109 -13.453 -9.156 1 98.88 266 ILE B N 1
ATOM 4453 C CA . ILE B 1 266 ? 8.344 -12.258 -8.812 1 98.88 266 ILE B CA 1
ATOM 4454 C C . ILE B 1 266 ? 7.418 -11.891 -9.977 1 98.88 266 ILE B C 1
ATOM 4456 O O . ILE B 1 266 ? 7.859 -11.805 -11.125 1 98.88 266 ILE B O 1
ATOM 4460 N N . CYS B 1 267 ? 6.164 -11.797 -9.703 1 98.94 267 CYS B N 1
ATOM 4461 C CA . CYS B 1 267 ? 5.188 -11.234 -10.625 1 98.94 267 CYS B CA 1
ATOM 4462 C C . CYS B 1 267 ? 4.914 -9.766 -10.312 1 98.94 267 CYS B C 1
ATOM 4464 O O . CYS B 1 267 ? 4.578 -9.422 -9.172 1 98.94 267 CYS B O 1
ATOM 4466 N N . ALA B 1 268 ? 5.055 -8.914 -11.273 1 98.88 268 ALA B N 1
ATOM 4467 C CA . ALA B 1 268 ? 4.84 -7.484 -11.062 1 98.88 268 ALA B CA 1
ATOM 4468 C C . ALA B 1 268 ? 3.855 -6.922 -12.086 1 98.88 268 ALA B C 1
ATOM 4470 O O . ALA B 1 268 ? 3.811 -7.383 -13.234 1 98.88 268 ALA B O 1
ATOM 4471 N N . ILE B 1 269 ? 3.094 -5.973 -11.641 1 98.38 269 ILE B N 1
ATOM 4472 C CA . ILE B 1 269 ? 2.055 -5.316 -12.43 1 98.38 269 ILE B CA 1
ATOM 4473 C C . ILE B 1 269 ? 2.389 -3.838 -12.594 1 98.38 269 ILE B C 1
ATOM 4475 O O . ILE B 1 269 ? 2.566 -3.121 -11.609 1 98.38 269 ILE B O 1
ATOM 4479 N N . ALA B 1 270 ? 2.559 -3.391 -13.797 1 96.75 270 ALA B N 1
ATOM 4480 C CA . ALA B 1 270 ? 2.691 -1.964 -14.078 1 96.75 270 ALA B CA 1
ATOM 4481 C C . ALA B 1 270 ? 1.44 -1.419 -14.758 1 96.75 270 ALA B C 1
ATOM 4483 O O . ALA B 1 270 ? 0.584 -2.188 -15.203 1 96.75 270 ALA B O 1
ATOM 4484 N N . ARG B 1 271 ? 1.285 -0.125 -14.812 1 92.5 271 ARG B N 1
ATOM 4485 C CA . ARG B 1 271 ? 0.086 0.525 -15.336 1 92.5 271 ARG B CA 1
ATOM 4486 C C . ARG B 1 271 ? -0.071 0.272 -16.828 1 92.5 271 ARG B C 1
ATOM 4488 O O . ARG B 1 271 ? 0.895 -0.076 -17.516 1 92.5 271 ARG B O 1
ATOM 4495 N N . HIS B 1 272 ? -1.277 0.329 -17.266 1 91.38 272 HIS B N 1
ATOM 4496 C CA . HIS B 1 272 ? -1.641 0.406 -18.672 1 91.38 272 HIS B CA 1
ATOM 4497 C C . HIS B 1 272 ? -1.325 -0.898 -19.406 1 91.38 272 HIS B C 1
ATOM 4499 O O . HIS B 1 272 ? -0.818 -0.884 -20.531 1 91.38 272 HIS B O 1
ATOM 4505 N N . GLY B 1 273 ? -1.467 -1.995 -18.766 1 95.94 273 GLY B N 1
ATOM 4506 C CA . GLY B 1 273 ? -1.414 -3.285 -19.438 1 95.94 273 GLY B CA 1
ATOM 4507 C C . GLY B 1 273 ? -0.009 -3.848 -19.547 1 95.94 273 GLY B C 1
ATOM 4508 O O . GLY B 1 273 ? 0.338 -4.488 -20.531 1 95.94 273 GLY B O 1
ATOM 4509 N N . ILE B 1 274 ? 0.816 -3.527 -18.594 1 97.56 274 ILE B N 1
ATOM 4510 C CA . ILE B 1 274 ? 2.184 -4.035 -18.594 1 97.56 274 ILE B CA 1
ATOM 4511 C C . ILE B 1 274 ? 2.348 -5.062 -17.469 1 97.56 274 ILE B C 1
ATOM 4513 O O . ILE B 1 274 ? 2.025 -4.781 -16.312 1 97.56 274 ILE B O 1
ATOM 4517 N N . GLY B 1 275 ? 2.793 -6.223 -17.812 1 98.69 275 GLY B N 1
ATOM 4518 C CA . GLY B 1 275 ? 3.156 -7.262 -16.859 1 98.69 275 GLY B CA 1
ATOM 4519 C C . GLY B 1 275 ? 4.621 -7.648 -16.922 1 98.69 275 GLY B C 1
ATOM 4520 O O . GLY B 1 275 ? 5.211 -7.672 -18 1 98.69 275 GLY B O 1
ATOM 4521 N N . ILE B 1 276 ? 5.211 -7.945 -15.766 1 98.88 276 ILE B N 1
ATOM 4522 C CA . ILE B 1 276 ? 6.617 -8.328 -15.695 1 98.88 276 ILE B CA 1
ATOM 4523 C C . ILE B 1 276 ? 6.77 -9.578 -14.836 1 98.88 276 ILE B C 1
ATOM 4525 O O . ILE B 1 276 ? 6.16 -9.68 -13.766 1 98.88 276 ILE B O 1
ATOM 4529 N N . GLY B 1 277 ? 7.484 -10.555 -15.289 1 98.88 277 GLY B N 1
ATOM 4530 C CA . GLY B 1 277 ? 7.902 -11.719 -14.523 1 98.88 277 GLY B CA 1
ATOM 4531 C C . GLY B 1 277 ? 9.406 -11.859 -14.43 1 98.88 277 GLY B C 1
ATOM 4532 O O . GLY B 1 277 ? 10.117 -11.625 -15.406 1 98.88 277 GLY B O 1
ATOM 4533 N N . THR B 1 278 ? 9.914 -12.141 -13.25 1 98.94 278 THR B N 1
ATOM 4534 C CA . THR B 1 278 ? 11.328 -12.453 -13.07 1 98.94 278 THR B CA 1
ATOM 4535 C C . THR B 1 278 ? 11.508 -13.82 -12.414 1 98.94 278 THR B C 1
ATOM 4537 O O . THR B 1 278 ? 10.586 -14.328 -11.773 1 98.94 278 THR B O 1
ATOM 4540 N N . PHE B 1 279 ? 12.656 -14.398 -12.672 1 98.81 279 PHE B N 1
ATOM 4541 C CA . PHE B 1 279 ? 13.055 -15.625 -12.008 1 98.81 279 PHE B CA 1
ATOM 4542 C C . PHE B 1 279 ? 14.523 -15.562 -11.594 1 98.81 279 PHE B C 1
ATOM 4544 O O . PHE B 1 279 ? 15.391 -15.258 -12.406 1 98.81 279 PHE B O 1
ATOM 4551 N N . GLY B 1 280 ? 14.773 -15.734 -10.398 1 98.75 280 GLY B N 1
ATOM 4552 C CA . GLY B 1 280 ? 16.078 -15.852 -9.773 1 98.75 280 GLY B CA 1
ATOM 4553 C C . GLY B 1 280 ? 16.031 -16.5 -8.406 1 98.75 280 GLY B C 1
ATOM 4554 O O . GLY B 1 280 ? 15.586 -15.875 -7.438 1 98.75 280 GLY B O 1
ATOM 4555 N N . PRO B 1 281 ? 16.625 -17.672 -8.266 1 98 281 PRO B N 1
ATOM 4556 C CA . PRO B 1 281 ? 16.406 -18.453 -7.047 1 98 281 PRO B CA 1
ATOM 4557 C C . PRO B 1 281 ? 17.234 -17.953 -5.867 1 98 281 PRO B C 1
ATOM 4559 O O . PRO B 1 281 ? 17.047 -18.422 -4.738 1 98 281 PRO B O 1
ATOM 4562 N N . MET B 1 282 ? 18.172 -17.016 -6.047 1 98.31 282 MET B N 1
ATOM 4563 C CA . MET B 1 282 ? 18.938 -16.453 -4.938 1 98.31 282 MET B CA 1
ATOM 4564 C C . MET B 1 282 ? 18.094 -15.453 -4.152 1 98.31 282 MET B C 1
ATOM 4566 O O . MET B 1 282 ? 17.781 -14.375 -4.648 1 98.31 282 MET B O 1
ATOM 4570 N N . LEU B 1 283 ? 17.797 -15.82 -2.912 1 97.94 283 LEU B N 1
ATOM 4571 C CA . LEU B 1 283 ? 16.844 -15.07 -2.104 1 97.94 283 LEU B CA 1
ATOM 4572 C C . LEU B 1 283 ? 17.562 -14.289 -1.004 1 97.94 283 LEU B C 1
ATOM 4574 O O . LEU B 1 283 ? 18.547 -14.758 -0.45 1 97.94 283 LEU B O 1
ATOM 4578 N N . ASN B 1 284 ? 17.047 -13.133 -0.685 1 96.12 284 ASN B N 1
ATOM 4579 C CA . ASN B 1 284 ? 17.484 -12.422 0.509 1 96.12 284 ASN B CA 1
ATOM 4580 C C . ASN B 1 284 ? 16.891 -13.016 1.776 1 96.12 284 ASN B C 1
ATOM 4582 O O . ASN B 1 284 ? 16.188 -14.031 1.719 1 96.12 284 ASN B O 1
ATOM 4586 N N . LYS B 1 285 ? 17.172 -12.383 2.906 1 90.44 285 LYS B N 1
ATOM 4587 C CA . LYS B 1 285 ? 16.75 -12.914 4.199 1 90.44 285 LYS B CA 1
ATOM 4588 C C . LYS B 1 285 ? 15.234 -12.906 4.328 1 90.44 285 LYS B C 1
ATOM 4590 O O . LYS B 1 285 ? 14.672 -13.648 5.133 1 90.44 285 LYS B O 1
ATOM 4595 N N . LYS B 1 286 ? 14.586 -12.062 3.535 1 89.94 286 LYS B N 1
ATOM 4596 C CA . LYS B 1 286 ? 13.133 -11.938 3.629 1 89.94 286 LYS B CA 1
ATOM 4597 C C . LYS B 1 286 ? 12.438 -12.875 2.646 1 89.94 286 LYS B C 1
ATOM 4599 O O . LYS B 1 286 ? 11.203 -12.93 2.604 1 89.94 286 LYS B O 1
ATOM 4604 N N . GLY B 1 287 ? 13.18 -13.578 1.798 1 93.5 287 GLY B N 1
ATOM 4605 C CA . GLY B 1 287 ? 12.625 -14.594 0.913 1 93.5 287 GLY B CA 1
ATOM 4606 C C . GLY B 1 287 ? 12.398 -14.086 -0.499 1 93.5 287 GLY B C 1
ATOM 4607 O O . GLY B 1 287 ? 11.805 -14.781 -1.323 1 93.5 287 GLY B O 1
ATOM 4608 N N . ASN B 1 288 ? 12.859 -12.883 -0.777 1 97.06 288 ASN B N 1
ATOM 4609 C CA . ASN B 1 288 ? 12.672 -12.32 -2.109 1 97.06 288 ASN B CA 1
ATOM 4610 C C . ASN B 1 288 ? 13.914 -12.516 -2.979 1 97.06 288 ASN B C 1
ATOM 4612 O O . ASN B 1 288 ? 15.039 -12.414 -2.492 1 97.06 288 ASN B O 1
ATOM 4616 N N . SER B 1 289 ? 13.703 -12.797 -4.223 1 98.5 289 SER B N 1
ATOM 4617 C CA . SER B 1 289 ? 14.805 -12.898 -5.18 1 98.5 289 SER B CA 1
ATOM 4618 C C . SER B 1 289 ? 15.617 -11.609 -5.227 1 98.5 289 SER B C 1
ATOM 4620 O O . SER B 1 289 ? 15.094 -10.555 -5.594 1 98.5 289 SER B O 1
ATOM 4622 N N . VAL B 1 290 ? 16.922 -11.672 -4.91 1 98.56 290 VAL B N 1
ATOM 4623 C CA . VAL B 1 290 ? 17.75 -10.469 -4.871 1 98.56 290 VAL B CA 1
ATOM 4624 C C . VAL B 1 290 ? 17.953 -9.938 -6.289 1 98.56 290 VAL B C 1
ATOM 4626 O O . VAL B 1 290 ? 17.891 -8.727 -6.516 1 98.56 290 VAL B O 1
ATOM 4629 N N . GLY B 1 291 ? 18.234 -10.867 -7.227 1 98.81 291 GLY B N 1
ATOM 4630 C CA . GLY B 1 291 ? 18.375 -10.453 -8.609 1 98.81 291 GLY B CA 1
ATOM 4631 C C . GLY B 1 291 ? 17.094 -9.906 -9.203 1 98.81 291 GLY B C 1
ATOM 4632 O O . GLY B 1 291 ? 17.094 -8.875 -9.883 1 98.81 291 GLY B O 1
ATOM 4633 N N . GLY B 1 292 ? 15.984 -10.617 -8.984 1 98.81 292 GLY B N 1
ATOM 4634 C CA . GLY B 1 292 ? 14.688 -10.172 -9.477 1 98.81 292 GLY B CA 1
ATOM 4635 C C . GLY B 1 292 ? 14.312 -8.781 -8.992 1 98.81 292 GLY B C 1
ATOM 4636 O O . GLY B 1 292 ? 13.852 -7.949 -9.773 1 98.81 292 GLY B O 1
ATOM 4637 N N . GLU B 1 293 ? 14.484 -8.531 -7.723 1 98.56 293 GLU B N 1
ATOM 4638 C CA . GLU B 1 293 ? 14.172 -7.223 -7.148 1 98.56 293 GLU B CA 1
ATOM 4639 C C . GLU B 1 293 ? 15.008 -6.125 -7.797 1 98.56 293 GLU B C 1
ATOM 4641 O O . GLU B 1 293 ? 14.508 -5.035 -8.078 1 98.56 293 GLU B O 1
ATOM 4646 N N . ARG B 1 294 ? 16.297 -6.387 -7.93 1 98.75 294 ARG B N 1
ATOM 4647 C CA . ARG B 1 294 ? 17.188 -5.41 -8.555 1 98.75 294 ARG B CA 1
ATOM 4648 C C . ARG B 1 294 ? 16.734 -5.09 -9.977 1 98.75 294 ARG B C 1
ATOM 4650 O O . ARG B 1 294 ? 16.719 -3.926 -10.383 1 98.75 294 ARG B O 1
ATOM 4657 N N . ILE B 1 295 ? 16.391 -6.09 -10.711 1 98.88 295 ILE B N 1
ATOM 4658 C CA . ILE B 1 295 ? 15.906 -5.914 -12.07 1 98.88 295 ILE B CA 1
ATOM 4659 C C . ILE B 1 295 ? 14.672 -5.008 -12.07 1 98.88 295 ILE B C 1
ATOM 4661 O O . ILE B 1 295 ? 14.609 -4.039 -12.836 1 98.88 295 ILE B O 1
ATOM 4665 N N . LEU B 1 296 ? 13.75 -5.316 -11.219 1 98.81 296 LEU B N 1
ATOM 4666 C CA . LEU B 1 296 ? 12.5 -4.566 -11.18 1 98.81 296 LEU B CA 1
ATOM 4667 C C . LEU B 1 296 ? 12.742 -3.115 -10.781 1 98.81 296 LEU B C 1
ATOM 4669 O O . LEU B 1 296 ? 12.078 -2.205 -11.281 1 98.81 296 LEU B O 1
ATOM 4673 N N . ARG B 1 297 ? 13.664 -2.902 -9.852 1 98.44 297 ARG B N 1
ATOM 4674 C CA . ARG B 1 297 ? 14.016 -1.541 -9.461 1 98.44 297 ARG B CA 1
ATOM 4675 C C . ARG B 1 297 ? 14.531 -0.742 -10.648 1 98.44 297 ARG B C 1
ATOM 4677 O O . ARG B 1 297 ? 14.117 0.398 -10.867 1 98.44 297 ARG B O 1
ATOM 4684 N N . ILE B 1 298 ? 15.398 -1.286 -11.422 1 98.38 298 ILE B N 1
ATOM 4685 C CA . ILE B 1 298 ? 16 -0.617 -12.57 1 98.38 298 ILE B CA 1
ATOM 4686 C C . ILE B 1 298 ? 14.938 -0.369 -13.633 1 98.38 298 ILE B C 1
ATOM 4688 O O . ILE B 1 298 ? 14.875 0.718 -14.211 1 98.38 298 ILE B O 1
ATOM 4692 N N . LEU B 1 299 ? 14.148 -1.36 -13.891 1 98.06 299 LEU B N 1
ATOM 4693 C CA . LEU B 1 299 ? 13.094 -1.193 -14.891 1 98.06 299 LEU B CA 1
ATOM 4694 C C . LEU B 1 299 ? 12.117 -0.101 -14.477 1 98.06 299 LEU B C 1
ATOM 4696 O O . LEU B 1 299 ? 11.695 0.712 -15.305 1 98.06 299 LEU B O 1
ATOM 4700 N N . SER B 1 300 ? 11.711 -0.126 -13.219 1 97.56 300 SER B N 1
ATOM 4701 C CA . SER B 1 300 ? 10.789 0.887 -12.711 1 97.56 300 SER B CA 1
ATOM 4702 C C . SER B 1 300 ? 11.344 2.291 -12.914 1 97.56 300 SER B C 1
ATOM 4704 O O . SER B 1 300 ? 10.641 3.176 -13.406 1 97.56 300 SER B O 1
ATOM 4706 N N . GLU B 1 301 ? 12.586 2.463 -12.531 1 95.62 301 GLU B N 1
ATOM 4707 C CA . GLU B 1 301 ? 13.234 3.768 -12.625 1 95.62 301 GLU B CA 1
ATOM 4708 C C . GLU B 1 301 ? 13.422 4.18 -14.086 1 95.62 301 GLU B C 1
ATOM 4710 O O . GLU B 1 301 ? 13.133 5.32 -14.453 1 95.62 301 GLU B O 1
ATOM 4715 N N . SER B 1 302 ? 13.883 3.281 -14.922 1 96.19 302 SER B N 1
ATOM 4716 C CA . SER B 1 302 ? 14.273 3.598 -16.297 1 96.19 302 SER B CA 1
ATOM 4717 C C . SER B 1 302 ? 13.055 3.789 -17.188 1 96.19 302 SER B C 1
ATOM 4719 O O . SER B 1 302 ? 13.086 4.582 -18.125 1 96.19 302 SER B O 1
ATOM 4721 N N . LEU B 1 303 ? 11.992 3.039 -16.875 1 95.44 303 LEU B N 1
ATOM 4722 C CA . LEU B 1 303 ? 10.844 3.055 -17.766 1 95.44 303 LEU B CA 1
ATOM 4723 C C . LEU B 1 303 ? 9.68 3.818 -17.141 1 95.44 303 LEU B C 1
ATOM 4725 O O . LEU B 1 303 ? 8.633 3.984 -17.766 1 95.44 303 LEU B O 1
ATOM 4729 N N . GLY B 1 304 ? 9.828 4.324 -15.945 1 94.44 304 GLY B N 1
ATOM 4730 C CA . GLY B 1 304 ? 8.766 5.051 -15.281 1 94.44 304 GLY B CA 1
ATOM 4731 C C . GLY B 1 304 ? 7.555 4.188 -14.969 1 94.44 304 GLY B C 1
ATOM 4732 O O . GLY B 1 304 ? 6.43 4.535 -15.336 1 94.44 304 GLY B O 1
ATOM 4733 N N . LEU B 1 305 ? 7.805 3.053 -14.242 1 96.19 305 LEU B N 1
ATOM 4734 C CA . LEU B 1 305 ? 6.742 2.068 -14.062 1 96.19 305 LEU B CA 1
ATOM 4735 C C . LEU B 1 305 ? 6.117 2.186 -12.68 1 96.19 305 LEU B C 1
ATOM 4737 O O . LEU B 1 305 ? 5.133 1.509 -12.375 1 96.19 305 LEU B O 1
ATOM 4741 N N . HIS B 1 306 ? 6.684 3.078 -11.812 1 96.44 306 HIS B N 1
ATOM 4742 C CA . HIS B 1 306 ? 6.098 3.314 -10.5 1 96.44 306 HIS B CA 1
ATOM 4743 C C . HIS B 1 306 ? 4.66 3.812 -10.617 1 96.44 306 HIS B C 1
ATOM 4745 O O . HIS B 1 306 ? 4.359 4.656 -11.469 1 96.44 306 HIS B O 1
ATOM 4751 N N . VAL B 1 307 ? 3.758 3.314 -9.781 1 95.12 307 VAL B N 1
ATOM 4752 C CA . VAL B 1 307 ? 2.33 3.592 -9.883 1 95.12 307 VAL B CA 1
ATOM 4753 C C . VAL B 1 307 ? 2.082 5.094 -9.734 1 95.12 307 VAL B C 1
ATOM 4755 O O . VAL B 1 307 ? 1.161 5.641 -10.344 1 95.12 307 VAL B O 1
ATOM 4758 N N . PHE B 1 308 ? 2.91 5.762 -8.984 1 94 308 PHE B N 1
ATOM 4759 C CA . PHE B 1 308 ? 2.715 7.188 -8.742 1 94 308 PHE B CA 1
ATOM 4760 C C . PHE B 1 308 ? 3.748 8.008 -9.508 1 94 308 PHE B C 1
ATOM 4762 O O . PHE B 1 308 ? 4.031 9.156 -9.141 1 94 308 PHE B O 1
ATOM 4769 N N . ASP B 1 309 ? 4.344 7.422 -10.484 1 90 309 ASP B N 1
ATOM 4770 C CA . ASP B 1 309 ? 5.27 8.156 -11.336 1 90 309 ASP B CA 1
ATOM 4771 C C . ASP B 1 309 ? 4.52 9.094 -12.281 1 90 309 ASP B C 1
ATOM 4773 O O . ASP B 1 309 ? 3.318 8.93 -12.5 1 90 309 ASP B O 1
ATOM 4777 N N . THR B 1 310 ? 5.18 10.125 -12.68 1 79.88 310 THR B N 1
ATOM 4778 C CA . THR B 1 310 ? 4.617 11.094 -13.625 1 79.88 310 THR B CA 1
ATOM 4779 C C . THR B 1 310 ? 4.793 10.609 -15.062 1 79.88 310 THR B C 1
ATOM 4781 O O . THR B 1 310 ? 4.027 11 -15.945 1 79.88 310 THR B O 1
ATOM 4784 N N . LYS B 1 311 ? 5.879 9.867 -15.242 1 77.31 311 LYS B N 1
ATOM 4785 C CA . LYS B 1 311 ? 6.191 9.391 -16.578 1 77.31 311 LYS B CA 1
ATOM 4786 C C . LYS B 1 311 ? 5.387 8.141 -16.922 1 77.31 311 LYS B C 1
ATOM 4788 O O . LYS B 1 311 ? 4.992 7.383 -16.031 1 77.31 311 LYS B O 1
ATOM 4793 N N . GLU B 1 312 ? 4.875 8.078 -18.234 1 72.38 312 GLU B N 1
ATOM 4794 C CA . GLU B 1 312 ? 4.172 6.883 -18.703 1 72.38 312 GLU B CA 1
ATOM 4795 C C . GLU B 1 312 ? 4.996 6.121 -19.734 1 72.38 312 GLU B C 1
ATOM 4797 O O . GLU B 1 312 ? 5.59 6.723 -20.625 1 72.38 312 GLU B O 1
ATOM 4802 N N . PHE B 1 313 ? 5.223 4.926 -19.531 1 78 313 PHE B N 1
ATOM 4803 C CA . PHE B 1 313 ? 5.855 3.992 -20.453 1 78 313 PHE B CA 1
ATOM 4804 C C . PHE B 1 313 ? 4.828 3.387 -21.406 1 78 313 PHE B C 1
ATOM 4806 O O . PHE B 1 313 ? 3.77 2.93 -20.969 1 78 313 PHE B O 1
#

Sequence (626 aa):
MVMDKEEIQRILEKALEEGRNVLYEGRVASYIPELAKANSGNLGVCLMRKDGTEYSAGDCNIPFTMQSISKTFSLILALQTAGYDKVFSKIGMEPTGDRFDSILQLELKDWRPFNPMINAGAIVTASCIESPDPFQSFLDLVRRLCANPRISLNESVYRSEKKTGTRNRSIAYLLKSDNVLDGEPEEVLDVYFRMCSVMVTARDLAHYGMILSNHGVDPQTGEQLVDSTIVRIVTTLMMLCGMYDESGEYAVKVGMPSKSGVGGGICAIARHGIGIGTFGPMLNKKGNSVGGERILRILSESLGLHVFDTKEFMVMDKEEIQRILEKALEEGRNVLYEGRVASYIPELAKANSGNLGVCLMRKDGTEYSAGDCNIPFTMQSISKTFSLILALQTAGYDKVFSKIGMEPTGDRFDSILQLELKDWRPFNPMINAGAIVTASCIESPDPFQSFLDLVRRLCANPRISLNESVYRSEKKTGTRNRSIAYLLKSDNVLDGEPEEVLDVYFRMCSVMVTARDLAHYGMILSNHGVDPQTGEQLVDSTIVRIVTTLMMLCGMYDESGEYAVKVGMPSKSGVGGGICAIARHGIGIGTFGPMLNKKGNSVGGERILRILSESLGLHVFDTKEF